Protein AF-0000000079857917 (afdb_homodimer)

Solvent-accessible surface area (backbone atoms only — not comparable to full-atom values): 31409 Å² total; per-residue (Å²): 126,86,53,45,38,26,32,36,40,23,50,42,80,68,37,54,59,53,47,65,44,38,76,69,40,84,56,42,37,68,76,33,31,17,31,52,92,53,87,65,82,62,84,87,61,82,68,58,74,27,76,28,66,68,56,42,53,74,78,41,80,41,53,29,38,37,37,40,48,60,39,91,46,32,60,63,51,47,64,64,44,57,80,71,36,49,29,39,38,32,40,60,48,70,46,89,40,70,69,55,45,51,50,51,49,49,51,33,60,77,68,70,39,50,57,34,39,45,61,41,65,68,40,28,34,29,48,48,38,47,54,59,58,52,69,76,46,89,44,73,56,33,40,40,37,42,43,27,33,51,64,65,92,74,58,75,72,30,47,54,52,66,48,48,50,57,52,52,50,47,51,29,64,75,65,72,39,54,78,67,42,74,49,76,49,73,35,43,78,90,42,84,90,41,49,37,34,37,21,28,25,34,27,30,68,85,58,36,38,28,34,41,36,40,30,34,64,39,62,46,72,39,38,36,40,38,35,37,25,72,79,22,33,38,44,35,29,61,74,78,29,38,36,34,36,39,32,80,89,44,81,42,80,48,82,40,56,85,58,87,46,15,64,53,50,45,49,52,47,48,50,48,22,68,74,70,64,51,58,79,90,56,37,38,56,66,53,51,50,57,55,42,61,68,76,99,128,85,52,45,38,26,30,36,40,22,48,41,80,68,39,55,58,54,47,65,44,39,78,68,40,82,55,41,37,68,76,33,32,15,31,62,86,52,86,65,82,62,85,88,61,82,67,57,77,28,75,27,67,68,58,42,52,73,77,40,80,40,51,30,40,36,37,42,48,60,39,91,46,32,60,64,52,46,64,64,44,59,80,71,36,48,30,38,40,33,40,58,48,72,46,90,41,71,68,55,46,50,50,52,48,49,51,31,58,77,67,70,38,49,56,33,37,45,63,42,64,68,39,28,35,29,48,48,39,47,57,59,59,52,69,76,45,90,43,71,56,33,40,40,36,42,42,27,34,50,63,67,90,74,58,75,71,30,47,55,53,66,47,47,50,57,52,52,50,48,51,30,65,75,65,72,37,54,79,66,42,74,49,76,50,72,34,43,79,90,43,82,89,41,52,35,33,38,20,29,24,34,28,30,68,84,58,34,38,28,34,41,37,39,29,34,64,40,62,46,71,40,37,36,40,38,35,37,25,73,80,21,34,35,44,34,30,62,74,78,30,36,37,36,37,40,33,80,87,44,80,43,81,50,82,40,55,85,58,88,47,15,62,52,49,43,49,52,46,47,52,47,22,70,74,70,66,50,58,80,89,55,38,38,56,66,54,50,49,56,56,43,61,68,77,100

Nearest PDB structures (foldseek):
  7bvk-assembly2_B  TM=8.843E-01  e=1.426E-21  Acidithiobacillus ferrooxidans ATCC 23270
  7bvj-assembly3_C  TM=8.974E-01  e=2.463E-21  Acidithiobacillus ferrooxidans ATCC 23270
  3c1a-assembly2_B  TM=8.515E-01  e=2.836E-18  Paramagnetospirillum magnetotacticum MS-1
  3gfg-assembly5_I  TM=7.935E-01  e=2.686E-17  Bacillus subtilis subsp. subtilis str. 168
  3gfg-assembly6_L  TM=8.118E-01  e=3.892E-16  Bacillus subtilis subsp. subtilis str. 168

Radius of gyration: 28.82 Å; Cα contacts (8 Å, |Δi|>4): 1323; chains: 2; bounding box: 46×92×59 Å

Foldseek 3Di:
DDAAEEEEEADDPCVVVLQVQQVPDPRYDYQAYEHEPPPDDDPVHPGHYDPDPVRSVVVDQGQEYEYEHDQQCLLVNCVVCVVRYQAYEYEPDNHLDLVSLVVSVVVNVVSVGHYFYDLLLCQQQLNVQVLVVCVPFPDWAEKEKEWEAAADPDQVSAQCRVPVLSVLLSVCLSHVFAKDDKDKDFQDDPDRVGTFWMKIWTATPVGYTYIYIYGNHDPHTWIWMWIQTDAFIWITTRVQQWIWTQHPVGIDTTDTDRDGCSSVVSVVLSSVCSVPVDNPSTHGSVNSSRSSVNRD/DDAAEEEEEADDPCVVVLQVQQVPDPRYDYQAYEHDPPPDDDPVHPGHYHPDPVRSVVVDQGQEYEYEHDQQCLLVNCVVCVVRYQAYEYEPDNHLDLVSLVVSVVVNVVSVGHYFYDLLLCVQQLNVQVLVVCVPFPDWAEKEKEWEAAADPDQVSAQCRVPVLSVLLSVCLSHVFAKDDKDKDFQDDPDRVGTFWMKIWTATPVGYTYIYTYGNHDPHTWIWMWIQTDAFIWITTRVQQWIWTQHPVGIDTTDTDRDGCSSVVSVVLSSVCSVPVDNPSTHGSVNSSRSSVNRD

Structure (mmCIF, N/CA/C/O backbone):
data_AF-0000000079857917-model_v1
#
loop_
_entity.id
_entity.type
_entity.pdbx_description
1 polymer 'Oxidoreductase family protein'
#
loop_
_atom_site.group_PDB
_atom_site.id
_atom_site.type_symbol
_atom_site.label_atom_id
_atom_site.label_alt_id
_atom_site.label_comp_id
_atom_site.label_asym_id
_atom_site.label_entity_id
_atom_site.label_seq_id
_atom_site.pdbx_PDB_ins_code
_atom_site.Cartn_x
_atom_site.Cartn_y
_atom_site.Cartn_z
_atom_site.occupancy
_atom_site.B_iso_or_equiv
_atom_site.auth_seq_id
_atom_site.auth_comp_id
_atom_site.auth_asym_id
_atom_site.auth_atom_id
_atom_site.pdbx_PDB_model_num
ATOM 1 N N . MET A 1 1 ? -6.27 -46.406 -5.328 1 61.19 1 MET A N 1
ATOM 2 C CA . MET A 1 1 ? -6.348 -45.938 -6.707 1 61.19 1 MET A CA 1
ATOM 3 C C . MET A 1 1 ? -4.965 -45.938 -7.355 1 61.19 1 MET A C 1
ATOM 5 O O . MET A 1 1 ? -3.957 -45.75 -6.672 1 61.19 1 MET A O 1
ATOM 9 N N . ASP A 1 2 ? -4.816 -46.375 -8.633 1 84.12 2 ASP A N 1
ATOM 10 C CA . ASP A 1 2 ? -3.523 -46.406 -9.305 1 84.12 2 ASP A CA 1
ATOM 11 C C . ASP A 1 2 ? -2.951 -45 -9.477 1 84.12 2 ASP A C 1
ATOM 13 O O . ASP A 1 2 ? -3.691 -44.062 -9.727 1 84.12 2 ASP A O 1
ATOM 17 N N . LYS A 1 3 ? -1.676 -44.844 -9.117 1 93.75 3 LYS A N 1
ATOM 18 C CA . LYS A 1 3 ? -1.006 -43.562 -9.242 1 93.75 3 LYS A CA 1
ATOM 19 C C . LYS A 1 3 ? -0.902 -43.125 -10.703 1 93.75 3 LYS A C 1
ATOM 21 O O . LYS A 1 3 ? -0.762 -43.969 -11.594 1 93.75 3 LYS A O 1
ATOM 26 N N . ILE A 1 4 ? -1.051 -41.906 -10.977 1 96 4 ILE A N 1
ATOM 27 C CA . ILE A 1 4 ? -0.795 -41.312 -12.297 1 96 4 ILE A CA 1
ATOM 28 C C . ILE A 1 4 ? 0.703 -41.094 -12.469 1 96 4 ILE A C 1
ATOM 30 O O . ILE A 1 4 ? 1.353 -40.531 -11.586 1 96 4 ILE A O 1
ATOM 34 N N . LYS A 1 5 ? 1.233 -41.562 -13.539 1 97.5 5 LYS A N 1
ATOM 35 C CA . LYS A 1 5 ? 2.643 -41.312 -13.836 1 97.5 5 LYS A CA 1
ATOM 36 C C . LYS A 1 5 ? 2.869 -39.875 -14.234 1 97.5 5 LYS A C 1
ATOM 38 O O . LYS A 1 5 ? 2.186 -39.344 -15.125 1 97.5 5 LYS A O 1
ATOM 43 N N . VAL A 1 6 ? 3.801 -39.219 -13.531 1 98.38 6 VAL A N 1
ATOM 44 C CA . VAL A 1 6 ? 4.102 -37.812 -13.789 1 98.38 6 VAL A CA 1
ATOM 45 C C . VAL A 1 6 ? 5.609 -37.656 -13.984 1 98.38 6 VAL A C 1
ATOM 47 O O . VAL A 1 6 ? 6.402 -38.438 -13.461 1 98.38 6 VAL A O 1
ATOM 50 N N . ALA A 1 7 ? 6.016 -36.719 -14.789 1 98.38 7 ALA A N 1
ATOM 51 C CA . ALA A 1 7 ? 7.41 -36.312 -14.93 1 98.38 7 ALA A CA 1
ATOM 52 C C . ALA A 1 7 ? 7.559 -34.781 -14.836 1 98.38 7 ALA A C 1
ATOM 54 O O . ALA A 1 7 ? 6.578 -34.062 -14.984 1 98.38 7 ALA A O 1
ATOM 55 N N . ILE A 1 8 ? 8.742 -34.312 -14.492 1 98.44 8 ILE A N 1
ATOM 56 C CA . ILE A 1 8 ? 9.062 -32.906 -14.477 1 98.44 8 ILE A CA 1
ATOM 57 C C . ILE A 1 8 ? 9.953 -32.562 -15.672 1 98.44 8 ILE A C 1
ATOM 59 O O . ILE A 1 8 ? 10.883 -33.312 -15.992 1 98.44 8 ILE A O 1
ATOM 63 N N . VAL A 1 9 ? 9.555 -31.562 -16.375 1 97.88 9 VAL A N 1
ATOM 64 C CA . VAL A 1 9 ? 10.398 -31.062 -17.469 1 97.88 9 VAL A CA 1
ATOM 65 C C . VAL A 1 9 ? 10.953 -29.688 -17.094 1 97.88 9 VAL A C 1
ATOM 67 O O . VAL A 1 9 ? 10.211 -28.719 -17.047 1 97.88 9 VAL A O 1
ATOM 70 N N . GLY A 1 10 ? 12.25 -29.578 -16.969 1 96.5 10 GLY A N 1
ATOM 71 C CA . GLY A 1 10 ? 12.938 -28.391 -16.469 1 96.5 10 GLY A CA 1
ATOM 72 C C . GLY A 1 10 ? 13.742 -28.672 -15.211 1 96.5 10 GLY A C 1
ATOM 73 O O . GLY A 1 10 ? 13.523 -29.688 -14.531 1 96.5 10 GLY A O 1
ATOM 74 N N . PHE A 1 11 ? 14.625 -27.781 -14.891 1 95.5 11 PHE A N 1
ATOM 75 C CA . PHE A 1 11 ? 15.562 -28.062 -13.805 1 95.5 11 PHE A CA 1
ATOM 76 C C . PHE A 1 11 ? 15.945 -26.766 -13.094 1 95.5 11 PHE A C 1
ATOM 78 O O . PHE A 1 11 ? 17.094 -26.609 -12.656 1 95.5 11 PHE A O 1
ATOM 85 N N . GLU A 1 12 ? 15 -25.844 -13.039 1 91.69 12 GLU A N 1
ATOM 86 C CA . GLU A 1 12 ? 15.188 -24.609 -12.273 1 91.69 12 GLU A CA 1
ATOM 87 C C . GLU A 1 12 ? 15 -24.859 -10.781 1 91.69 12 GLU A C 1
ATOM 89 O O . GLU A 1 12 ? 14.594 -25.953 -10.367 1 91.69 12 GLU A O 1
ATOM 94 N N . ASP A 1 13 ? 15.281 -23.875 -9.953 1 90.5 13 ASP A N 1
ATOM 95 C CA . ASP A 1 13 ? 15.281 -24.016 -8.5 1 90.5 13 ASP A CA 1
ATOM 96 C C . ASP A 1 13 ? 13.938 -24.547 -8.008 1 90.5 13 ASP A C 1
ATOM 98 O O . ASP A 1 13 ? 13.891 -25.344 -7.062 1 90.5 13 ASP A O 1
ATOM 102 N N . ILE A 1 14 ? 12.859 -24.141 -8.633 1 93.12 14 ILE A N 1
ATOM 103 C CA . ILE A 1 14 ? 11.523 -24.531 -8.195 1 93.12 14 ILE A CA 1
ATOM 104 C C . ILE A 1 14 ? 11.328 -26.031 -8.375 1 93.12 14 ILE A C 1
ATOM 106 O O . ILE A 1 14 ? 10.461 -26.625 -7.734 1 93.12 14 ILE A O 1
ATOM 110 N N . THR A 1 15 ? 12.117 -26.641 -9.242 1 96.31 15 THR A N 1
ATOM 111 C CA . THR A 1 15 ? 12.047 -28.078 -9.484 1 96.31 15 THR A CA 1
ATOM 112 C C . THR A 1 15 ? 12.258 -28.859 -8.188 1 96.31 15 THR A C 1
ATOM 114 O O . THR A 1 15 ? 11.641 -29.891 -7.977 1 96.31 15 THR A O 1
ATOM 117 N N . LYS A 1 16 ? 13.062 -28.281 -7.34 1 95.69 16 LYS A N 1
ATOM 118 C CA . LYS A 1 16 ? 13.344 -28.938 -6.059 1 95.69 16 LYS A CA 1
ATOM 119 C C . LYS A 1 16 ? 12.07 -29.094 -5.234 1 95.69 16 LYS A C 1
ATOM 121 O O . LYS A 1 16 ? 11.852 -30.156 -4.625 1 95.69 16 LYS A O 1
ATOM 126 N N . SER A 1 17 ? 11.266 -28.078 -5.238 1 95.81 17 SER A N 1
ATOM 127 C CA . SER A 1 17 ? 10.031 -28.109 -4.457 1 95.81 17 SER A CA 1
ATOM 128 C C . SER A 1 17 ? 9.039 -29.109 -5.027 1 95.81 17 SER A C 1
ATOM 130 O O . SER A 1 17 ? 8.414 -29.859 -4.277 1 95.81 17 SER A O 1
ATOM 132 N N . TYR A 1 18 ? 8.953 -29.156 -6.328 1 97.88 18 TYR A N 1
ATOM 133 C CA . TYR A 1 18 ? 8.062 -30.125 -6.961 1 97.88 18 TYR A CA 1
ATOM 134 C C . TYR A 1 18 ? 8.547 -31.547 -6.719 1 97.88 18 TYR A C 1
ATOM 136 O O . TYR A 1 18 ? 7.758 -32.438 -6.363 1 97.88 18 TYR A O 1
ATOM 144 N N . TYR A 1 19 ? 9.828 -31.719 -6.844 1 98 19 TYR A N 1
ATOM 145 C CA . TYR A 1 19 ? 10.422 -33.031 -6.617 1 98 19 TYR A CA 1
ATOM 146 C C . TYR A 1 19 ? 10.164 -33.5 -5.195 1 98 19 TYR A C 1
ATOM 148 O O . TYR A 1 19 ? 9.75 -34.656 -4.98 1 98 19 TYR A O 1
ATOM 156 N N . SER A 1 20 ? 10.422 -32.625 -4.262 1 96.94 20 SER A N 1
ATOM 157 C CA . SER A 1 20 ? 10.289 -32.969 -2.85 1 96.94 20 SER A CA 1
ATOM 158 C C . SER A 1 20 ? 8.875 -33.438 -2.527 1 96.94 20 SER A C 1
ATOM 160 O O . SER A 1 20 ? 8.695 -34.344 -1.719 1 96.94 20 SER A O 1
ATOM 162 N N . ASP A 1 21 ? 7.922 -32.875 -3.123 1 97.12 21 ASP A N 1
ATOM 163 C CA . ASP A 1 21 ? 6.535 -33.281 -2.883 1 97.12 21 ASP A CA 1
ATOM 164 C C . ASP A 1 21 ? 6.199 -34.562 -3.631 1 97.12 21 ASP A C 1
ATOM 166 O O . ASP A 1 21 ? 5.613 -35.469 -3.057 1 97.12 21 ASP A O 1
ATOM 170 N N . LEU A 1 22 ? 6.598 -34.688 -4.859 1 97.81 22 LEU A N 1
ATOM 171 C CA . LEU A 1 22 ? 6.188 -35.781 -5.734 1 97.81 22 LEU A CA 1
ATOM 172 C C . LEU A 1 22 ? 6.812 -37.094 -5.289 1 97.81 22 LEU A C 1
ATOM 174 O O . LEU A 1 22 ? 6.203 -38.156 -5.43 1 97.81 22 LEU A O 1
ATOM 178 N N . ARG A 1 23 ? 8 -37 -4.816 1 96.12 23 ARG A N 1
ATOM 179 C CA . ARG A 1 23 ? 8.695 -38.219 -4.43 1 96.12 23 ARG A CA 1
ATOM 180 C C . ARG A 1 23 ? 7.957 -38.938 -3.295 1 96.12 23 ARG A C 1
ATOM 182 O O . ARG A 1 23 ? 8.164 -40.125 -3.062 1 96.12 23 ARG A O 1
ATOM 189 N N . ARG A 1 24 ? 7.07 -38.188 -2.584 1 95.12 24 ARG A N 1
ATOM 190 C CA . ARG A 1 24 ? 6.348 -38.719 -1.447 1 95.12 24 ARG A CA 1
ATOM 191 C C . ARG A 1 24 ? 4.855 -38.844 -1.748 1 95.12 24 ARG A C 1
ATOM 193 O O . ARG A 1 24 ? 4.059 -39.156 -0.862 1 95.12 24 ARG A O 1
ATOM 200 N N . SER A 1 25 ? 4.527 -38.656 -2.914 1 96.75 25 SER A N 1
ATOM 201 C CA . SER A 1 25 ? 3.121 -38.562 -3.293 1 96.75 25 SER A CA 1
ATOM 202 C C . SER A 1 25 ? 2.463 -39.938 -3.305 1 96.75 25 SER A C 1
ATOM 204 O O . SER A 1 25 ? 3.066 -40.906 -3.754 1 96.75 25 SER A O 1
ATOM 206 N N . ASP A 1 26 ? 1.132 -39.969 -2.898 1 96 26 ASP A N 1
ATOM 207 C CA . ASP A 1 26 ? 0.354 -41.219 -2.93 1 96 26 ASP A CA 1
ATOM 208 C C . ASP A 1 26 ? -0.504 -41.281 -4.191 1 96 26 ASP A C 1
ATOM 210 O O . ASP A 1 26 ? -1.154 -42.312 -4.441 1 96 26 ASP A O 1
ATOM 214 N N . TYR A 1 27 ? -0.508 -40.312 -5.004 1 96.38 27 TYR A N 1
ATOM 215 C CA . TYR A 1 27 ? -1.411 -40.281 -6.148 1 96.38 27 TYR A CA 1
ATOM 216 C C . TYR A 1 27 ? -0.646 -40.031 -7.441 1 96.38 27 TYR A C 1
ATOM 218 O O . TYR A 1 27 ? -1.167 -40.25 -8.539 1 96.38 27 TYR A O 1
ATOM 226 N N . PHE A 1 28 ? 0.618 -39.562 -7.312 1 97.88 28 PHE A N 1
ATOM 227 C CA . PHE A 1 28 ? 1.512 -39.438 -8.453 1 97.88 28 PHE A CA 1
ATOM 228 C C . PHE A 1 28 ? 2.701 -40.406 -8.32 1 97.88 28 PHE A C 1
ATOM 230 O O . PHE A 1 28 ? 3.168 -40.656 -7.211 1 97.88 28 PHE A O 1
ATOM 237 N N . GLU A 1 29 ? 3.096 -40.906 -9.398 1 97.88 29 GLU A N 1
ATOM 238 C CA . GLU A 1 29 ? 4.367 -41.625 -9.492 1 97.88 29 GLU A CA 1
ATOM 239 C C . GLU A 1 29 ? 5.363 -40.875 -10.367 1 97.88 29 GLU A C 1
ATOM 241 O O . GLU A 1 29 ? 5.199 -40.781 -11.586 1 97.88 29 GLU A O 1
ATOM 246 N N . LEU A 1 30 ? 6.367 -40.281 -9.734 1 98.19 30 LEU A N 1
ATOM 247 C CA . LEU A 1 30 ? 7.395 -39.562 -10.484 1 98.19 30 LEU A CA 1
ATOM 248 C C . LEU A 1 30 ? 8.305 -40.531 -11.227 1 98.19 30 LEU A C 1
ATOM 250 O O . LEU A 1 30 ? 9.039 -41.312 -10.602 1 98.19 30 LEU A O 1
ATOM 254 N N . VAL A 1 31 ? 8.328 -40.438 -12.508 1 97.69 31 VAL A N 1
ATOM 255 C CA . VAL A 1 31 ? 9.039 -41.438 -13.281 1 97.69 31 VAL A CA 1
ATOM 256 C C . VAL A 1 31 ? 10.391 -40.875 -13.727 1 97.69 31 VAL A C 1
ATOM 258 O O . VAL A 1 31 ? 11.266 -41.625 -14.172 1 97.69 31 VAL A O 1
ATOM 261 N N . GLY A 1 32 ? 10.516 -39.562 -13.656 1 97.38 32 GLY A N 1
ATOM 262 C CA . GLY A 1 32 ? 11.789 -38.938 -14.023 1 97.38 32 GLY A CA 1
ATOM 263 C C . GLY A 1 32 ? 11.711 -37.438 -14.211 1 97.38 32 GLY A C 1
ATOM 264 O O . GLY A 1 32 ? 10.625 -36.875 -14.133 1 97.38 32 GLY A O 1
ATOM 265 N N . ILE A 1 33 ? 12.914 -36.812 -14.398 1 98 33 ILE A N 1
ATOM 266 C CA . ILE A 1 33 ? 13.062 -35.375 -14.648 1 98 33 ILE A CA 1
ATOM 267 C C . ILE A 1 33 ? 13.898 -35.156 -15.914 1 98 33 ILE A C 1
ATOM 269 O O . ILE A 1 33 ? 14.945 -35.781 -16.094 1 98 33 ILE A O 1
ATOM 273 N N . SER A 1 34 ? 13.312 -34.406 -16.766 1 97.06 34 SER A N 1
ATOM 274 C CA . SER A 1 34 ? 14.109 -33.969 -17.922 1 97.06 34 SER A CA 1
ATOM 275 C C . SER A 1 34 ? 14.781 -32.625 -17.656 1 97.06 34 SER A C 1
ATOM 277 O O . SER A 1 34 ? 14.109 -31.641 -17.375 1 97.06 34 SER A O 1
ATOM 279 N N . LYS A 1 35 ? 16.016 -32.406 -17.797 1 92.69 35 LYS A N 1
ATOM 280 C CA . LYS A 1 35 ? 16.781 -31.203 -17.547 1 92.69 35 LYS A CA 1
ATOM 281 C C . LYS A 1 35 ? 16.5 -30.156 -18.625 1 92.69 35 LYS A C 1
ATOM 283 O O . LYS A 1 35 ? 16.531 -28.953 -18.344 1 92.69 35 LYS A O 1
ATOM 288 N N . GLN A 1 36 ? 16.094 -30.531 -19.672 1 83.38 36 GLN A N 1
ATOM 289 C CA . GLN A 1 36 ? 15.766 -29.609 -20.75 1 83.38 36 GLN A CA 1
ATOM 290 C C . GLN A 1 36 ? 16.812 -28.5 -20.859 1 83.38 36 GLN A C 1
ATOM 292 O O . GLN A 1 36 ? 16.578 -27.375 -20.391 1 83.38 36 GLN A O 1
ATOM 297 N N . ASP A 1 37 ? 17.781 -28.391 -21.5 1 79.5 37 ASP A N 1
ATOM 298 C CA . ASP A 1 37 ? 18.828 -27.469 -21.859 1 79.5 37 ASP A CA 1
ATOM 299 C C . ASP A 1 37 ? 19.328 -26.688 -20.641 1 79.5 37 ASP A C 1
ATOM 301 O O . ASP A 1 37 ? 19.906 -25.609 -20.781 1 79.5 37 ASP A O 1
ATOM 305 N N . SER A 1 38 ? 19.016 -27.141 -19.422 1 87.31 38 SER A N 1
ATOM 306 C CA . SER A 1 38 ? 19.469 -26.469 -18.219 1 87.31 38 SER A CA 1
ATOM 307 C C . SER A 1 38 ? 20.875 -26.906 -17.844 1 87.31 38 SER A C 1
ATOM 309 O O . SER A 1 38 ? 21.203 -28.078 -17.938 1 87.31 38 SER A O 1
ATOM 311 N N . SER A 1 39 ? 21.656 -25.969 -17.438 1 86.12 39 SER A N 1
ATOM 312 C CA . SER A 1 39 ? 23 -26.266 -16.969 1 86.12 39 SER A CA 1
ATOM 313 C C . SER A 1 39 ? 23.047 -26.328 -15.445 1 86.12 39 SER A C 1
ATOM 315 O O . SER A 1 39 ? 24.109 -26.594 -14.867 1 86.12 39 SER A O 1
ATOM 317 N N . LYS A 1 40 ? 21.891 -26.172 -14.766 1 86.94 40 LYS A N 1
ATOM 318 C CA . LYS A 1 40 ? 21.844 -26.125 -13.305 1 86.94 40 LYS A CA 1
ATOM 319 C C . LYS A 1 40 ? 22.094 -27.516 -12.703 1 86.94 40 LYS A C 1
ATOM 321 O O . LYS A 1 40 ? 21.812 -28.531 -13.336 1 86.94 40 LYS A O 1
ATOM 326 N N . ASN A 1 41 ? 22.672 -27.406 -11.57 1 88.12 41 ASN A N 1
ATOM 327 C CA . ASN A 1 41 ? 22.859 -28.609 -10.758 1 88.12 41 ASN A CA 1
ATOM 328 C C . ASN A 1 41 ? 22.062 -28.531 -9.461 1 88.12 41 ASN A C 1
ATOM 330 O O . ASN A 1 41 ? 22.188 -27.562 -8.703 1 88.12 41 ASN A O 1
ATOM 334 N N . LEU A 1 42 ? 21.25 -29.516 -9.32 1 91.75 42 LEU A N 1
ATOM 335 C CA . LEU A 1 42 ? 20.453 -29.609 -8.094 1 91.75 42 LEU A CA 1
ATOM 336 C C . LEU A 1 42 ? 20.812 -30.875 -7.324 1 91.75 42 LEU A C 1
ATOM 338 O O . LEU A 1 42 ? 20.172 -31.922 -7.504 1 91.75 42 LEU A O 1
ATOM 342 N N . PRO A 1 43 ? 21.703 -30.797 -6.445 1 90.62 43 PRO A N 1
ATOM 343 C CA . PRO A 1 43 ? 22.297 -31.984 -5.82 1 90.62 43 PRO A CA 1
ATOM 344 C C . PRO A 1 43 ? 21.281 -32.781 -4.988 1 90.62 43 PRO A C 1
ATOM 346 O O . PRO A 1 43 ? 21.469 -33.969 -4.777 1 90.62 43 PRO A O 1
ATOM 349 N N . ASP A 1 44 ? 20.266 -32.188 -4.527 1 91.38 44 ASP A N 1
ATOM 350 C CA . ASP A 1 44 ? 19.344 -32.844 -3.613 1 91.38 44 ASP A CA 1
ATOM 351 C C . ASP A 1 44 ? 18.328 -33.688 -4.379 1 91.38 44 ASP A C 1
ATOM 353 O O . ASP A 1 44 ? 17.531 -34.406 -3.775 1 91.38 44 ASP A O 1
ATOM 357 N N . ILE A 1 45 ? 18.438 -33.625 -5.668 1 94.25 45 ILE A N 1
ATOM 358 C CA . ILE A 1 45 ? 17.516 -34.406 -6.48 1 94.25 45 ILE A CA 1
ATOM 359 C C . ILE A 1 45 ? 18.109 -35.781 -6.789 1 94.25 45 ILE A C 1
ATOM 361 O O . ILE A 1 45 ? 19.188 -35.875 -7.395 1 94.25 45 ILE A O 1
ATOM 365 N N . LYS A 1 46 ? 17.391 -36.844 -6.395 1 93.5 46 LYS A N 1
ATOM 366 C CA . LYS A 1 46 ? 17.891 -38.188 -6.562 1 93.5 46 LYS A CA 1
ATOM 367 C C . LYS A 1 46 ? 17.125 -38.938 -7.664 1 93.5 46 LYS A C 1
ATOM 369 O O . LYS A 1 46 ? 17.406 -40.094 -7.973 1 93.5 46 LYS A O 1
ATOM 374 N N . ALA A 1 47 ? 16.234 -38.344 -8.289 1 94.44 47 ALA A N 1
ATOM 375 C CA . ALA A 1 47 ? 15.445 -38.938 -9.367 1 94.44 47 ALA A CA 1
ATOM 376 C C . ALA A 1 47 ? 16.297 -39.156 -10.617 1 94.44 47 ALA A C 1
ATOM 378 O O . ALA A 1 47 ? 17.375 -38.562 -10.758 1 94.44 47 ALA A O 1
ATOM 379 N N . GLN A 1 48 ? 15.812 -40.125 -11.43 1 95.88 48 GLN A N 1
ATOM 380 C CA . GLN A 1 48 ? 16.453 -40.281 -12.727 1 95.88 48 GLN A CA 1
ATOM 381 C C . GLN A 1 48 ? 16.344 -39.031 -13.57 1 95.88 48 GLN A C 1
ATOM 383 O O . GLN A 1 48 ? 15.266 -38.469 -13.734 1 95.88 48 GLN A O 1
ATOM 388 N N . ILE A 1 49 ? 17.531 -38.594 -14.109 1 96.75 49 ILE A N 1
ATOM 389 C CA . ILE A 1 49 ? 17.578 -37.375 -14.922 1 96.75 49 ILE A CA 1
ATOM 390 C C . ILE A 1 49 ? 17.812 -37.75 -16.391 1 96.75 49 ILE A C 1
ATOM 392 O O . ILE A 1 49 ? 18.688 -38.531 -16.703 1 96.75 49 ILE A O 1
ATOM 396 N N . TYR A 1 50 ? 17 -37.219 -17.203 1 96.69 50 TYR A N 1
ATOM 397 C CA . TYR A 1 50 ? 17.125 -37.406 -18.641 1 96.69 50 TYR A CA 1
ATOM 398 C C . TYR A 1 50 ? 17.578 -36.094 -19.297 1 96.69 50 TYR A C 1
ATOM 400 O O . TYR A 1 50 ? 17.266 -35.031 -18.828 1 96.69 50 TYR A O 1
ATOM 408 N N . GLN A 1 51 ? 18.156 -36.188 -20.422 1 94.94 51 GLN A N 1
ATOM 409 C CA . GLN A 1 51 ? 18.766 -35.031 -21.031 1 94.94 51 GLN A CA 1
ATOM 410 C C . GLN A 1 51 ? 17.781 -34.312 -21.953 1 94.94 51 GLN A C 1
ATOM 412 O O . GLN A 1 51 ? 18 -33.156 -22.359 1 94.94 51 GLN A O 1
ATOM 417 N N . SER A 1 52 ? 16.781 -35.062 -22.344 1 93.81 52 SER A N 1
ATOM 418 C CA . SER A 1 52 ? 15.75 -34.469 -23.203 1 93.81 52 SER A CA 1
ATOM 419 C C . SER A 1 52 ? 14.383 -35.094 -22.938 1 93.81 52 SER A C 1
ATOM 421 O O . SER A 1 52 ? 14.289 -36.156 -22.297 1 93.81 52 SER A O 1
ATOM 423 N N . VAL A 1 53 ? 13.422 -34.406 -23.422 1 94.5 53 VAL A N 1
ATOM 424 C CA . VAL A 1 53 ? 12.047 -34.906 -23.328 1 94.5 53 VAL A CA 1
ATOM 425 C C . VAL A 1 53 ? 11.906 -36.219 -24.109 1 94.5 53 VAL A C 1
ATOM 427 O O . VAL A 1 53 ? 11.273 -37.156 -23.641 1 94.5 53 VAL A O 1
ATOM 430 N N . ASP A 1 54 ? 12.516 -36.219 -25.25 1 94.25 54 ASP A N 1
ATOM 431 C CA . ASP A 1 54 ? 12.453 -37.438 -26.094 1 94.25 54 ASP A CA 1
ATOM 432 C C . ASP A 1 54 ? 13.062 -38.625 -25.375 1 94.25 54 ASP A C 1
ATOM 434 O O . ASP A 1 54 ? 12.523 -39.719 -25.438 1 94.25 54 ASP A O 1
ATOM 438 N N . GLU A 1 55 ? 14.211 -38.344 -24.766 1 95.94 55 GLU A N 1
ATOM 439 C CA . GLU A 1 55 ? 14.844 -39.438 -24.016 1 95.94 55 GLU A CA 1
ATOM 440 C C . GLU A 1 55 ? 13.945 -39.938 -22.906 1 95.94 55 GLU A C 1
ATOM 442 O O . GLU A 1 55 ? 13.797 -41.156 -22.719 1 95.94 55 GLU A O 1
ATOM 447 N N . LEU A 1 56 ? 13.398 -39.062 -22.141 1 96.56 56 LEU A N 1
ATOM 448 C CA . LEU A 1 56 ? 12.492 -39.406 -21.062 1 96.56 56 LEU A CA 1
ATOM 449 C C . LEU A 1 56 ? 11.359 -40.281 -21.578 1 96.56 56 LEU A C 1
ATOM 451 O O . LEU A 1 56 ? 11.055 -41.344 -20.984 1 96.56 56 LEU A O 1
ATOM 455 N N . TYR A 1 57 ? 10.805 -39.969 -22.734 1 95.12 57 TYR A N 1
ATOM 456 C CA . TYR A 1 57 ? 9.641 -40.688 -23.25 1 95.12 57 TYR A CA 1
ATOM 457 C C . TYR A 1 57 ? 10.039 -42 -23.906 1 95.12 57 TYR A C 1
ATOM 459 O O . TYR A 1 57 ? 9.188 -42.844 -24.188 1 95.12 57 TYR A O 1
ATOM 467 N N . SER A 1 58 ? 11.305 -42.094 -24.234 1 95.69 58 SER A N 1
ATOM 468 C CA . SER A 1 58 ? 11.773 -43.406 -24.75 1 95.69 58 SER A CA 1
ATOM 469 C C . SER A 1 58 ? 11.75 -44.469 -23.656 1 95.69 58 SER A C 1
ATOM 471 O O . SER A 1 58 ? 11.688 -45.656 -23.938 1 95.69 58 SER A O 1
ATOM 473 N N . TYR A 1 59 ? 11.734 -44 -22.438 1 96.5 59 TYR A N 1
ATOM 474 C CA . TYR A 1 59 ? 11.789 -44.938 -21.328 1 96.5 59 TYR A CA 1
ATOM 475 C C . TYR A 1 59 ? 10.461 -45 -20.594 1 96.5 59 TYR A C 1
ATOM 477 O O . TYR A 1 59 ? 10.102 -46.031 -20.016 1 96.5 59 TYR A O 1
ATOM 485 N N . HIS A 1 60 ? 9.812 -43.875 -20.594 1 96.31 60 HIS A N 1
ATOM 486 C CA . HIS A 1 60 ? 8.578 -43.75 -19.828 1 96.31 60 HIS A CA 1
ATOM 487 C C . HIS A 1 60 ? 7.48 -43.094 -20.641 1 96.31 60 HIS A C 1
ATOM 489 O O . HIS A 1 60 ? 7.762 -42.469 -21.672 1 96.31 60 HIS A O 1
ATOM 495 N N . SER A 1 61 ? 6.223 -43.281 -20.203 1 95.19 61 SER A N 1
ATOM 496 C CA . SER A 1 61 ? 5.078 -42.625 -20.812 1 95.19 61 SER A CA 1
ATOM 497 C C . SER A 1 61 ? 4.215 -41.906 -19.781 1 95.19 61 SER A C 1
ATOM 499 O O . SER A 1 61 ? 3.07 -42.312 -19.547 1 95.19 61 SER A O 1
ATOM 501 N N . PRO A 1 62 ? 4.766 -40.906 -19.203 1 96.69 62 PRO A N 1
ATOM 502 C CA . PRO A 1 62 ? 3.963 -40.188 -18.203 1 96.69 62 PRO A CA 1
ATOM 503 C C . PRO A 1 62 ? 2.691 -39.594 -18.781 1 96.69 62 PRO A C 1
ATOM 505 O O . PRO A 1 62 ? 2.701 -39.094 -19.922 1 96.69 62 PRO A O 1
ATOM 508 N N . GLU A 1 63 ? 1.649 -39.594 -18.031 1 95.44 63 GLU A N 1
ATOM 509 C CA . GLU A 1 63 ? 0.354 -39.031 -18.406 1 95.44 63 GLU A CA 1
ATOM 510 C C . GLU A 1 63 ? 0.28 -37.562 -18.109 1 95.44 63 GLU A C 1
ATOM 512 O O . GLU A 1 63 ? -0.54 -36.844 -18.688 1 95.44 63 GLU A O 1
ATOM 517 N N . ALA A 1 64 ? 1.034 -37.125 -17.156 1 98 64 ALA A N 1
ATOM 518 C CA . ALA A 1 64 ? 1.065 -35.75 -16.719 1 98 64 ALA A CA 1
ATOM 519 C C . ALA A 1 64 ? 2.492 -35.188 -16.719 1 98 64 ALA A C 1
ATOM 521 O O . ALA A 1 64 ? 3.443 -35.938 -16.469 1 98 64 ALA A O 1
ATOM 522 N N . LEU A 1 65 ? 2.588 -33.906 -17.047 1 98.5 65 LEU A N 1
ATOM 523 C CA . LEU A 1 65 ? 3.881 -33.25 -17.016 1 98.5 65 LEU A CA 1
ATOM 524 C C . LEU A 1 65 ? 3.811 -31.953 -16.203 1 98.5 65 LEU A C 1
ATOM 526 O O . LEU A 1 65 ? 2.832 -31.219 -16.281 1 98.5 65 LEU A O 1
ATOM 530 N N . ILE A 1 66 ? 4.801 -31.734 -15.359 1 98.62 66 ILE A N 1
ATOM 531 C CA . ILE A 1 66 ? 5.039 -30.453 -14.703 1 98.62 66 ILE A CA 1
ATOM 532 C C . ILE A 1 66 ? 6.227 -29.766 -15.359 1 98.62 66 ILE A C 1
ATOM 534 O O . ILE A 1 66 ? 7.348 -30.266 -15.336 1 98.62 66 ILE A O 1
ATOM 538 N N . ILE A 1 67 ? 5.898 -28.656 -15.953 1 97.94 67 ILE A N 1
ATOM 539 C CA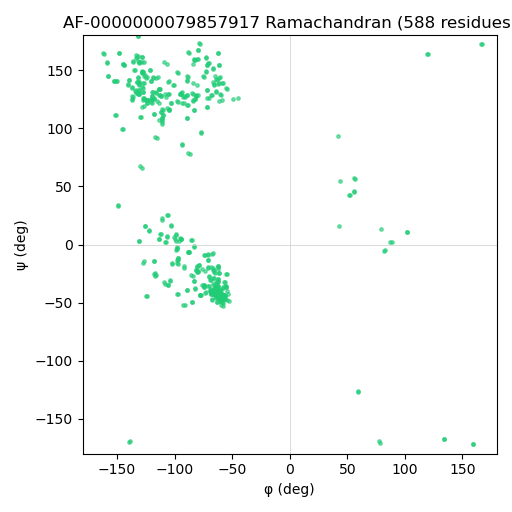 . ILE A 1 67 ? 6.938 -27.922 -16.672 1 97.94 67 ILE A CA 1
ATOM 540 C C . ILE A 1 67 ? 7.484 -26.797 -15.789 1 97.94 67 ILE A C 1
ATOM 542 O O . ILE A 1 67 ? 6.738 -25.906 -15.375 1 97.94 67 ILE A O 1
ATOM 546 N N . THR A 1 68 ? 8.844 -26.781 -15.531 1 96.38 68 THR A N 1
ATOM 547 C CA . THR A 1 68 ? 9.492 -25.812 -14.656 1 96.38 68 THR A CA 1
ATOM 548 C C . THR A 1 68 ? 10.633 -25.109 -15.383 1 96.38 68 THR A C 1
ATOM 550 O O . THR A 1 68 ? 11.539 -24.562 -14.75 1 96.38 68 THR A O 1
ATOM 553 N N . THR A 1 69 ? 10.656 -25.219 -16.766 1 94.25 69 THR A N 1
ATOM 554 C CA . THR A 1 69 ? 11.648 -24.484 -17.547 1 94.25 69 THR A CA 1
ATOM 555 C C . THR A 1 69 ? 11.469 -22.969 -17.375 1 94.25 69 THR A C 1
ATOM 557 O O . THR A 1 69 ? 10.43 -22.516 -16.875 1 94.25 69 THR A O 1
ATOM 560 N N . PRO A 1 70 ? 12.484 -22.203 -17.766 1 90.88 70 PRO A N 1
ATOM 561 C CA . PRO A 1 70 ? 12.289 -20.75 -17.734 1 90.88 70 PRO A CA 1
ATOM 562 C C . PRO A 1 70 ? 11.156 -20.297 -18.656 1 90.88 70 PRO A C 1
ATOM 564 O O . PRO A 1 70 ? 10.93 -20.906 -19.703 1 90.88 70 PRO A O 1
ATOM 567 N N . ALA A 1 71 ? 10.594 -19.219 -18.344 1 90.25 71 ALA A N 1
ATOM 568 C CA . ALA A 1 71 ? 9.383 -18.75 -19.016 1 90.25 71 ALA A CA 1
ATOM 569 C C . ALA A 1 71 ? 9.648 -18.5 -20.5 1 90.25 71 ALA A C 1
ATOM 571 O O . ALA A 1 71 ? 8.758 -18.672 -21.328 1 90.25 71 ALA A O 1
ATOM 572 N N . ASN A 1 72 ? 10.805 -18.125 -20.797 1 89 72 ASN A N 1
ATOM 573 C CA . ASN A 1 72 ? 11.109 -17.75 -22.172 1 89 72 ASN A CA 1
ATOM 574 C C . ASN A 1 72 ? 11.133 -18.969 -23.094 1 89 72 ASN A C 1
ATOM 576 O O . ASN A 1 72 ? 11.109 -18.828 -24.312 1 89 72 ASN A O 1
ATOM 580 N N . ILE A 1 73 ? 11.164 -20.188 -22.531 1 92.44 73 ILE A N 1
ATOM 581 C CA . ILE A 1 73 ? 11.172 -21.359 -23.406 1 92.44 73 ILE A CA 1
ATOM 582 C C . ILE A 1 73 ? 9.984 -22.25 -23.078 1 92.44 73 ILE A C 1
ATOM 584 O O . ILE A 1 73 ? 9.938 -23.422 -23.5 1 92.44 73 ILE A O 1
ATOM 588 N N . HIS A 1 74 ? 9.039 -21.828 -22.328 1 95.44 74 HIS A N 1
ATOM 589 C CA . HIS A 1 74 ? 7.848 -22.609 -22.016 1 95.44 74 HIS A CA 1
ATOM 590 C C . HIS A 1 74 ? 7.121 -23.047 -23.281 1 95.44 74 HIS A C 1
ATOM 592 O O . HIS A 1 74 ? 6.703 -24.203 -23.391 1 95.44 74 HIS A O 1
ATOM 598 N N . LYS A 1 75 ? 6.953 -22.109 -24.172 1 96.88 75 LYS A N 1
ATOM 599 C CA . LYS A 1 75 ? 6.223 -22.469 -25.391 1 96.88 75 LYS A CA 1
ATOM 600 C C . LYS A 1 75 ? 6.918 -23.594 -26.141 1 96.88 75 LYS A C 1
ATOM 602 O O . LYS A 1 75 ? 6.281 -24.594 -26.5 1 96.88 75 LYS A O 1
ATOM 607 N N . LYS A 1 76 ? 8.195 -23.375 -26.375 1 95.94 76 LYS A N 1
ATOM 608 C CA . LYS A 1 76 ? 8.969 -24.406 -27.078 1 95.94 76 LYS A CA 1
ATOM 609 C C . LYS A 1 76 ? 8.844 -25.75 -26.375 1 95.94 76 LYS A C 1
ATOM 611 O O . LYS A 1 76 ? 8.586 -26.781 -27.016 1 95.94 76 LYS A O 1
ATOM 616 N N . THR A 1 77 ? 9.023 -25.766 -25.078 1 96.31 77 THR A N 1
ATOM 617 C CA . THR A 1 77 ? 8.938 -26.984 -24.281 1 96.31 77 THR A CA 1
ATOM 618 C C . THR A 1 77 ? 7.543 -27.594 -24.375 1 96.31 77 THR A C 1
ATOM 620 O O . THR A 1 77 ? 7.402 -28.812 -24.578 1 96.31 77 THR A O 1
ATOM 623 N N . PHE A 1 78 ? 6.543 -26.781 -24.25 1 97.44 78 PHE A N 1
ATOM 624 C CA . PHE A 1 78 ? 5.156 -27.219 -24.312 1 97.44 78 PHE A CA 1
ATOM 625 C C . PHE A 1 78 ? 4.844 -27.859 -25.656 1 97.44 78 PHE A C 1
ATOM 627 O O . PHE A 1 78 ? 4.215 -28.922 -25.703 1 97.44 78 PHE A O 1
ATOM 634 N N . LEU A 1 79 ? 5.309 -27.281 -26.703 1 96.06 79 LEU A N 1
ATOM 635 C CA . LEU A 1 79 ? 5.062 -27.781 -28.062 1 96.06 79 LEU A CA 1
ATOM 636 C C . LEU A 1 79 ? 5.715 -29.156 -28.25 1 96.06 79 LEU A C 1
ATOM 638 O O . LEU A 1 79 ? 5.16 -30.016 -28.922 1 96.06 79 LEU A O 1
ATOM 642 N N . GLN A 1 80 ? 6.801 -29.312 -27.703 1 94.31 80 GLN A N 1
ATOM 643 C CA . GLN A 1 80 ? 7.488 -30.609 -27.766 1 94.31 80 GLN A CA 1
ATOM 644 C C . GLN A 1 80 ? 6.738 -31.672 -26.969 1 94.31 80 GLN A C 1
ATOM 646 O O . GLN A 1 80 ? 6.605 -32.812 -27.422 1 94.31 80 GLN A O 1
ATOM 651 N N . CYS A 1 81 ? 6.203 -31.266 -25.844 1 96.06 81 CYS A N 1
ATOM 652 C CA . CYS A 1 81 ? 5.641 -32.219 -24.875 1 96.06 81 CYS A CA 1
ATOM 653 C C . CYS A 1 81 ? 4.211 -32.594 -25.25 1 96.06 81 CYS A C 1
ATOM 655 O O . CYS A 1 81 ? 3.766 -33.688 -24.984 1 96.06 81 CYS A O 1
ATOM 657 N N . GLN A 1 82 ? 3.506 -31.641 -25.859 1 95.62 82 GLN A N 1
ATOM 658 C CA . GLN A 1 82 ? 2.072 -31.828 -26.062 1 95.62 82 GLN A CA 1
ATOM 659 C C . GLN A 1 82 ? 1.799 -32.969 -27.047 1 95.62 82 GLN A C 1
ATOM 661 O O . GLN A 1 82 ? 0.67 -33.469 -27.141 1 95.62 82 GLN A O 1
ATOM 666 N N . LYS A 1 83 ? 2.82 -33.5 -27.672 1 90.5 83 LYS A N 1
ATOM 667 C CA . LYS A 1 83 ? 2.701 -34.656 -28.562 1 90.5 83 LYS A CA 1
ATOM 668 C C . LYS A 1 83 ? 2.605 -35.938 -27.766 1 90.5 83 LYS A C 1
ATOM 670 O O . LYS A 1 83 ? 2.15 -36.969 -28.281 1 90.5 83 LYS A O 1
ATOM 675 N N . TYR A 1 84 ? 2.998 -35.875 -26.5 1 91.81 84 TYR A N 1
ATOM 676 C CA . TYR A 1 84 ? 3.191 -37.094 -25.734 1 91.81 84 TYR A CA 1
ATOM 677 C C . TYR A 1 84 ? 2.232 -37.156 -24.547 1 91.81 84 TYR A C 1
ATOM 679 O O . TYR A 1 84 ? 1.929 -38.25 -24.047 1 91.81 84 TYR A O 1
ATOM 687 N N . ALA A 1 85 ? 1.778 -36.062 -24.062 1 93.75 85 ALA A N 1
ATOM 688 C CA . ALA A 1 85 ? 0.978 -36 -22.844 1 93.75 85 ALA A CA 1
ATOM 689 C C . ALA A 1 85 ? -0.261 -35.125 -23.031 1 93.75 85 ALA A C 1
ATOM 691 O O . ALA A 1 85 ? -0.317 -34.312 -23.969 1 93.75 85 ALA A O 1
ATOM 692 N N . LYS A 1 86 ? -1.182 -35.375 -22.109 1 95.94 86 LYS A N 1
ATOM 693 C CA . LYS A 1 86 ? -2.436 -34.625 -22.25 1 95.94 86 LYS A CA 1
ATOM 694 C C . LYS A 1 86 ? -2.68 -33.719 -21.047 1 95.94 86 LYS A C 1
ATOM 696 O O . LYS A 1 86 ? -3.553 -32.844 -21.094 1 95.94 86 LYS A O 1
ATOM 701 N N . ASN A 1 87 ? -1.974 -33.875 -19.922 1 98.5 87 ASN A N 1
ATOM 702 C CA . ASN A 1 87 ? -2.146 -33.094 -18.688 1 98.5 87 ASN A CA 1
ATOM 703 C C . ASN A 1 87 ? -0.894 -32.312 -18.344 1 98.5 87 ASN A C 1
ATOM 705 O O . ASN A 1 87 ? 0.195 -32.875 -18.219 1 98.5 87 ASN A O 1
ATOM 709 N N . PHE A 1 88 ? -1.095 -30.953 -18.172 1 98.81 88 PHE A N 1
ATOM 710 C CA . PHE A 1 88 ? 0.07 -30.109 -17.969 1 98.81 88 PHE A CA 1
ATOM 711 C C . PHE A 1 88 ? -0.15 -29.156 -16.797 1 98.81 88 PHE A C 1
ATOM 713 O O . PHE A 1 88 ? -1.195 -28.5 -16.703 1 98.81 88 PHE A O 1
ATOM 720 N N . LEU A 1 89 ? 0.796 -29.078 -15.898 1 98.81 89 LEU A N 1
ATOM 721 C CA . LEU A 1 89 ? 0.999 -27.969 -14.977 1 98.81 89 LEU A CA 1
ATOM 722 C C . LEU A 1 89 ? 2.266 -27.188 -15.336 1 98.81 89 LEU A C 1
ATOM 724 O O . LEU A 1 89 ? 3.371 -27.734 -15.242 1 98.81 89 LEU A O 1
ATOM 728 N N . ILE A 1 90 ? 2.08 -26.016 -15.789 1 98.38 90 ILE A N 1
ATOM 729 C CA . ILE A 1 90 ? 3.219 -25.188 -16.172 1 98.38 90 ILE A CA 1
ATOM 730 C C . ILE A 1 90 ? 3.477 -24.141 -15.086 1 98.38 90 ILE A C 1
ATOM 732 O O . ILE A 1 90 ? 2.613 -23.312 -14.797 1 98.38 90 ILE A O 1
ATOM 736 N N . HIS A 1 91 ? 4.656 -24.156 -14.539 1 97.06 91 HIS A N 1
ATOM 737 C CA . HIS A 1 91 ? 4.965 -23.203 -13.469 1 97.06 91 HIS A CA 1
ATOM 738 C C . HIS A 1 91 ? 4.875 -21.766 -13.969 1 97.06 91 HIS A C 1
ATOM 740 O O . HIS A 1 91 ? 5.328 -21.453 -15.078 1 97.06 91 HIS A O 1
ATOM 746 N N . ALA A 1 92 ? 4.348 -20.953 -13.227 1 94.81 92 ALA A N 1
ATOM 747 C CA . ALA A 1 92 ? 4.113 -19.562 -13.602 1 94.81 92 ALA A CA 1
ATOM 748 C C . ALA A 1 92 ? 5.43 -18.797 -13.766 1 94.81 92 ALA A C 1
ATOM 750 O O . ALA A 1 92 ? 6.414 -19.094 -13.086 1 94.81 92 ALA A O 1
ATOM 751 N N . PRO A 1 93 ? 5.477 -17.812 -14.586 1 94.19 93 PRO A N 1
ATOM 752 C CA . PRO A 1 93 ? 4.418 -17.375 -15.5 1 94.19 93 PRO A CA 1
ATOM 753 C C . PRO A 1 93 ? 4.367 -18.219 -16.781 1 94.19 93 PRO A C 1
ATOM 755 O O . PRO A 1 93 ? 5.352 -18.859 -17.125 1 94.19 93 PRO A O 1
ATOM 758 N N . LEU A 1 94 ? 3.23 -18.188 -17.453 1 95.62 94 LEU A N 1
ATOM 759 C CA . LEU A 1 94 ? 3.059 -19 -18.641 1 95.62 94 LEU A CA 1
ATOM 760 C C . LEU A 1 94 ? 4.039 -18.578 -19.734 1 95.62 94 LEU A C 1
ATOM 762 O O . LEU A 1 94 ? 4.715 -19.422 -20.328 1 95.62 94 LEU A O 1
ATOM 766 N N . SER A 1 95 ? 4.105 -17.375 -20 1 93.75 95 SER A N 1
ATOM 767 C CA . SER A 1 95 ? 5.043 -16.75 -20.938 1 93.75 95 SER A CA 1
ATOM 768 C C . SER A 1 95 ? 5.152 -15.25 -20.688 1 93.75 95 SER A C 1
ATOM 770 O O . SER A 1 95 ? 4.348 -14.672 -19.953 1 93.75 95 SER A O 1
ATOM 772 N N . THR A 1 96 ? 6.176 -14.664 -21.234 1 90.5 96 THR A N 1
ATOM 773 C CA . THR A 1 96 ? 6.34 -13.219 -21.125 1 90.5 96 THR A CA 1
ATOM 774 C C . THR A 1 96 ? 5.859 -12.523 -22.391 1 90.5 96 THR A C 1
ATOM 776 O O . THR A 1 96 ? 6.059 -11.312 -22.562 1 90.5 96 THR A O 1
ATOM 779 N N . ASN A 1 97 ? 5.246 -13.297 -23.234 1 92.94 97 ASN A N 1
ATOM 780 C CA . ASN A 1 97 ? 4.789 -12.812 -24.531 1 92.94 97 ASN A CA 1
ATOM 781 C C . ASN A 1 97 ? 3.342 -13.211 -24.797 1 92.94 97 ASN A C 1
ATOM 783 O O . ASN A 1 97 ? 3.002 -14.398 -24.766 1 92.94 97 ASN A O 1
ATOM 787 N N . MET A 1 98 ? 2.537 -12.203 -25.203 1 95.25 98 MET A N 1
ATOM 788 C CA . MET A 1 98 ? 1.11 -12.461 -25.375 1 95.25 98 MET A CA 1
ATOM 789 C C . MET A 1 98 ? 0.869 -13.383 -26.578 1 95.25 98 MET A C 1
ATOM 791 O O . MET A 1 98 ? -0.037 -14.211 -26.547 1 95.25 98 MET A O 1
ATOM 795 N N . GLY A 1 99 ? 1.629 -13.148 -27.594 1 97.31 99 GLY A N 1
ATOM 796 C CA . GLY A 1 99 ? 1.507 -14.023 -28.75 1 97.31 99 GLY A CA 1
ATOM 797 C C . GLY A 1 99 ? 1.734 -15.484 -28.422 1 97.31 99 GLY A C 1
ATOM 798 O O . GLY A 1 99 ? 0.97 -16.359 -28.844 1 97.31 99 GLY A O 1
ATOM 799 N N . GLU A 1 100 ? 2.744 -15.766 -27.625 1 97.44 100 GLU A N 1
ATOM 800 C CA . GLU A 1 100 ? 3.049 -17.125 -27.203 1 97.44 100 GLU A CA 1
ATOM 801 C C . GLU A 1 100 ? 1.926 -17.703 -26.344 1 97.44 100 GLU A C 1
ATOM 803 O O . GLU A 1 100 ? 1.549 -18.875 -26.516 1 97.44 100 GLU A O 1
ATOM 808 N N . ILE A 1 101 ? 1.431 -16.922 -25.453 1 97.56 101 ILE A N 1
ATOM 809 C CA . 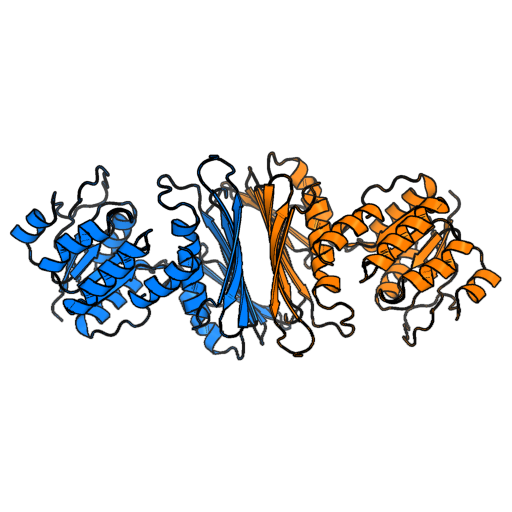ILE A 1 101 ? 0.347 -17.344 -24.578 1 97.56 101 ILE A CA 1
ATOM 810 C C . ILE A 1 101 ? -0.869 -17.75 -25.406 1 97.56 101 ILE A C 1
ATOM 812 O O . ILE A 1 101 ? -1.45 -18.812 -25.203 1 97.56 101 ILE A O 1
ATOM 816 N N . ASN A 1 102 ? -1.201 -16.953 -26.359 1 97.94 102 ASN A N 1
ATOM 817 C CA . ASN A 1 102 ? -2.35 -17.219 -27.203 1 97.94 102 ASN A CA 1
ATOM 818 C C . ASN A 1 102 ? -2.133 -18.484 -28.047 1 97.94 102 ASN A C 1
ATOM 820 O O . ASN A 1 102 ? -3.057 -19.281 -28.234 1 97.94 102 ASN A O 1
ATOM 824 N N . GLU A 1 103 ? -0.986 -18.609 -28.531 1 98.12 103 GLU A N 1
ATOM 825 C CA . GLU A 1 103 ? -0.671 -19.797 -29.312 1 98.12 103 GLU A CA 1
ATOM 826 C C . GLU A 1 103 ? -0.785 -21.062 -28.469 1 98.12 103 GLU A C 1
ATOM 828 O O . GLU A 1 103 ? -1.355 -22.062 -28.922 1 98.12 103 GLU A O 1
ATOM 833 N N . MET A 1 104 ? -0.243 -21.016 -27.312 1 98.31 104 MET A N 1
ATOM 834 C CA . MET A 1 104 ? -0.323 -22.172 -26.406 1 98.31 104 MET A CA 1
ATOM 835 C C . MET A 1 104 ? -1.773 -22.484 -26.062 1 98.31 104 MET A C 1
ATOM 837 O O . MET A 1 104 ? -2.16 -23.656 -26 1 98.31 104 MET A O 1
ATOM 841 N N . ALA A 1 105 ? -2.52 -21.422 -25.844 1 98.31 105 ALA A N 1
ATOM 842 C CA . ALA A 1 105 ? -3.939 -21.594 -25.562 1 98.31 105 ALA A CA 1
ATOM 843 C C . ALA A 1 105 ? -4.652 -22.281 -26.719 1 98.31 105 ALA A C 1
ATOM 845 O O . ALA A 1 105 ? -5.469 -23.172 -26.516 1 98.31 105 ALA A O 1
ATOM 846 N N . TYR A 1 106 ? -4.375 -21.844 -27.875 1 98.12 106 TYR A N 1
ATOM 847 C CA . TYR A 1 106 ? -4.973 -22.406 -29.094 1 98.12 106 TYR A CA 1
ATOM 848 C C . TYR A 1 106 ? -4.641 -23.891 -29.219 1 98.12 106 TYR A C 1
ATOM 850 O O . TYR A 1 106 ? -5.531 -24.703 -29.469 1 98.12 106 TYR A O 1
ATOM 858 N N . ILE A 1 107 ? -3.434 -24.234 -29.062 1 97.75 107 ILE A N 1
ATOM 859 C CA . ILE A 1 107 ? -2.969 -25.609 -29.188 1 97.75 107 ILE A CA 1
ATOM 860 C C . ILE A 1 107 ? -3.635 -26.484 -28.125 1 97.75 107 ILE A C 1
ATOM 862 O O . ILE A 1 107 ? -4.066 -27.594 -28.422 1 97.75 107 ILE A O 1
ATOM 866 N N . ALA A 1 108 ? -3.68 -25.984 -26.891 1 98.06 108 ALA A N 1
ATOM 867 C CA . ALA A 1 108 ? -4.332 -26.703 -25.812 1 98.06 108 ALA A CA 1
ATOM 868 C C . ALA A 1 108 ? -5.785 -27.016 -26.156 1 98.06 108 ALA A C 1
ATOM 870 O O . ALA A 1 108 ? -6.254 -28.141 -25.953 1 98.06 108 ALA A O 1
ATOM 871 N N . LYS A 1 109 ? -6.438 -26.016 -26.688 1 97.38 109 LYS A N 1
ATOM 872 C CA . LYS A 1 109 ? -7.84 -26.172 -27.047 1 97.38 109 LYS A CA 1
ATOM 873 C C . LYS A 1 109 ? -8 -27.156 -28.203 1 97.38 109 LYS A C 1
ATOM 875 O O . LYS A 1 109 ? -8.812 -28.078 -28.141 1 97.38 109 LYS A O 1
ATOM 880 N N . GLU A 1 110 ? -7.258 -27.047 -29.203 1 97.25 110 GLU A N 1
ATOM 881 C CA . GLU A 1 110 ? -7.355 -27.859 -30.422 1 97.25 110 GLU A CA 1
ATOM 882 C C . GLU A 1 110 ? -7.074 -29.328 -30.125 1 97.25 110 GLU A C 1
ATOM 884 O O . GLU A 1 110 ? -7.668 -30.219 -30.75 1 97.25 110 GLU A O 1
ATOM 889 N N . ASN A 1 111 ? -6.199 -29.578 -29.25 1 96.88 111 ASN A N 1
ATOM 890 C CA . ASN A 1 111 ? -5.789 -30.938 -28.953 1 96.88 111 ASN A CA 1
ATOM 891 C C . ASN A 1 111 ? -6.473 -31.484 -27.703 1 96.88 111 ASN A C 1
ATOM 893 O O . ASN A 1 111 ? -6.141 -32.562 -27.219 1 96.88 111 ASN A O 1
ATOM 897 N N . ASN A 1 112 ? -7.418 -30.688 -27.109 1 96.44 112 ASN A N 1
ATOM 898 C CA . ASN A 1 112 ? -8.18 -31.062 -25.922 1 96.44 112 ASN A CA 1
ATOM 899 C C . ASN A 1 112 ? -7.262 -31.422 -24.766 1 96.44 112 ASN A C 1
ATOM 901 O O . ASN A 1 112 ? -7.414 -32.5 -24.156 1 96.44 112 ASN A O 1
ATOM 905 N N . LEU A 1 113 ? -6.242 -30.594 -24.547 1 98.06 113 LEU A N 1
ATOM 906 C CA . LEU A 1 113 ? -5.289 -30.797 -23.453 1 98.06 113 LEU A CA 1
ATOM 907 C C . LEU A 1 113 ? -5.781 -30.109 -22.188 1 98.06 113 LEU A C 1
ATOM 909 O O . LEU A 1 113 ? -6.43 -29.062 -22.234 1 98.06 113 LEU A O 1
ATOM 913 N N . LYS A 1 114 ? -5.508 -30.719 -21.016 1 98.44 114 LYS A N 1
ATOM 914 C CA . LYS A 1 114 ? -5.715 -30.078 -19.719 1 98.44 114 LYS A CA 1
ATOM 915 C C . LYS A 1 114 ? -4.469 -29.312 -19.281 1 98.44 114 LYS A C 1
ATOM 917 O O . LYS A 1 114 ? -3.451 -29.922 -18.938 1 98.44 114 LYS A O 1
ATOM 922 N N . VAL A 1 115 ? -4.562 -27.953 -19.312 1 98.69 115 VAL A N 1
ATOM 923 C CA . VAL A 1 115 ? -3.414 -27.125 -18.984 1 98.69 115 VAL A CA 1
ATOM 924 C C . VAL A 1 115 ? -3.771 -26.172 -17.844 1 98.69 115 VAL A C 1
ATOM 926 O O . VAL A 1 115 ? -4.785 -25.484 -17.891 1 98.69 115 VAL A O 1
ATOM 929 N N . CYS A 1 116 ? -2.998 -26.234 -16.797 1 98.69 116 CYS A N 1
ATOM 930 C CA . CYS A 1 116 ? -3.115 -25.25 -15.719 1 98.69 116 CYS A CA 1
ATOM 931 C C . CYS A 1 116 ? -1.763 -24.609 -15.414 1 98.69 116 CYS A C 1
ATOM 933 O O . CYS A 1 116 ? -0.722 -25.141 -15.82 1 98.69 116 CYS A O 1
ATOM 935 N N . ILE A 1 117 ? -1.785 -23.453 -14.852 1 98.44 117 ILE A N 1
ATOM 936 C CA . ILE A 1 117 ? -0.574 -22.719 -14.523 1 98.44 117 ILE A CA 1
ATOM 937 C C . ILE A 1 117 ? -0.32 -22.781 -13.016 1 98.44 117 ILE A C 1
ATOM 939 O O . ILE A 1 117 ? -1.248 -22.625 -12.219 1 98.44 117 ILE A O 1
ATOM 943 N N . GLY A 1 118 ? 0.951 -22.922 -12.672 1 97.75 118 GLY A N 1
ATOM 944 C CA . GLY A 1 118 ? 1.329 -23.156 -11.289 1 97.75 118 GLY A CA 1
ATOM 945 C C . GLY A 1 118 ? 1.536 -21.859 -10.516 1 97.75 118 GLY A C 1
ATOM 946 O O . GLY A 1 118 ? 2.672 -21.469 -10.234 1 97.75 118 GLY A O 1
ATOM 947 N N . TYR A 1 119 ? 0.467 -21.234 -10.102 1 97 119 TYR A N 1
ATOM 948 C CA . TYR A 1 119 ? 0.477 -20.172 -9.109 1 97 119 TYR A CA 1
ATOM 949 C C . TYR A 1 119 ? 0.237 -20.734 -7.711 1 97 119 TYR A C 1
ATOM 951 O O . TYR A 1 119 ? -0.879 -20.656 -7.191 1 97 119 TYR A O 1
ATOM 959 N N . ASN A 1 120 ? 1.302 -21.141 -7.117 1 96.62 120 ASN A N 1
ATOM 960 C CA . ASN A 1 120 ? 1.171 -21.891 -5.875 1 96.62 120 ASN A CA 1
ATOM 961 C C . ASN A 1 120 ? 0.793 -20.984 -4.703 1 96.62 120 ASN A C 1
ATOM 963 O O . ASN A 1 120 ? 0.374 -21.469 -3.65 1 96.62 120 ASN A O 1
ATOM 967 N N . THR A 1 121 ? 0.82 -19.656 -4.91 1 97.25 121 THR A N 1
ATOM 968 C CA . THR A 1 121 ? 0.479 -18.719 -3.842 1 97.25 121 THR A CA 1
ATOM 969 C C . THR A 1 121 ? -0.994 -18.844 -3.463 1 97.25 121 THR A C 1
ATOM 971 O O . THR A 1 121 ? -1.365 -18.609 -2.311 1 97.25 121 THR A O 1
ATOM 974 N N . ARG A 1 122 ? -1.835 -19.25 -4.434 1 98.19 122 ARG A N 1
ATOM 975 C CA . ARG A 1 122 ? -3.244 -19.484 -4.125 1 98.19 122 ARG A CA 1
ATOM 976 C C . ARG A 1 122 ? -3.402 -20.469 -2.982 1 98.19 122 ARG A C 1
ATOM 978 O O . ARG A 1 122 ? -4.41 -20.453 -2.273 1 98.19 122 ARG A O 1
ATOM 985 N N . PHE A 1 123 ? -2.369 -21.297 -2.848 1 98.31 123 PHE A N 1
ATOM 986 C CA . PHE A 1 123 ? -2.486 -22.422 -1.913 1 98.31 123 PHE A CA 1
ATOM 987 C C . PHE A 1 123 ? -1.653 -22.156 -0.663 1 98.31 123 PHE A C 1
ATOM 989 O O . PHE A 1 123 ? -1.441 -23.078 0.143 1 98.31 123 PHE A O 1
ATOM 996 N N . ASN A 1 124 ? -1.1 -20.969 -0.562 1 98.19 124 ASN A N 1
ATOM 997 C CA . ASN A 1 124 ? -0.479 -20.562 0.694 1 98.19 124 ASN A CA 1
ATOM 998 C C . ASN A 1 124 ? -1.445 -20.688 1.867 1 98.19 124 ASN A C 1
ATOM 1000 O O . ASN A 1 124 ? -2.607 -20.297 1.77 1 98.19 124 ASN A O 1
ATOM 1004 N N . PRO A 1 125 ? -0.944 -21.281 2.977 1 98.12 125 PRO A N 1
ATOM 1005 C CA . PRO A 1 125 ? -1.855 -21.516 4.102 1 98.12 125 PRO A CA 1
ATOM 1006 C C . PRO A 1 125 ? -2.549 -20.234 4.566 1 98.12 125 PRO A C 1
ATOM 1008 O O . PRO A 1 125 ? -3.711 -20.281 4.984 1 98.12 125 PRO A O 1
ATOM 1011 N N . THR A 1 126 ? -1.916 -19.109 4.551 1 98.62 126 THR A N 1
ATOM 1012 C CA . THR A 1 126 ? -2.5 -17.828 4.957 1 98.62 126 THR A CA 1
ATOM 1013 C C . THR A 1 126 ? -3.602 -17.406 3.99 1 98.62 126 THR A C 1
ATOM 1015 O O . THR A 1 126 ? -4.637 -16.891 4.41 1 98.62 126 THR A O 1
ATOM 1018 N N . ILE A 1 127 ? -3.404 -17.609 2.674 1 98.75 127 ILE A N 1
ATOM 1019 C CA . ILE A 1 127 ? -4.402 -17.281 1.664 1 98.75 127 ILE A CA 1
ATOM 1020 C C . ILE A 1 127 ? -5.625 -18.188 1.834 1 98.75 127 ILE A C 1
ATOM 1022 O O . ILE A 1 127 ? -6.766 -17.719 1.718 1 98.75 127 ILE A O 1
ATOM 1026 N N . ILE A 1 128 ? -5.344 -19.469 2.115 1 98.12 128 ILE A N 1
ATOM 1027 C CA . ILE A 1 128 ? -6.445 -20.406 2.338 1 98.12 128 ILE A CA 1
ATOM 1028 C C . ILE A 1 128 ? -7.309 -19.906 3.5 1 98.12 128 ILE A C 1
ATOM 1030 O O . ILE A 1 128 ? -8.531 -19.812 3.375 1 98.12 128 ILE A O 1
ATOM 1034 N N . SER A 1 129 ? -6.68 -19.578 4.613 1 98.5 129 SER A N 1
ATOM 1035 C CA . SER A 1 129 ? -7.395 -19.094 5.789 1 98.5 129 SER A CA 1
ATOM 1036 C C . SER A 1 129 ? -8.094 -17.766 5.496 1 98.5 129 SER A C 1
ATOM 1038 O O . SER A 1 129 ? -9.227 -17.547 5.93 1 98.5 129 SER A O 1
ATOM 1040 N N . LEU A 1 130 ? -7.43 -16.891 4.797 1 98.75 130 LEU A N 1
ATOM 1041 C CA . LEU A 1 130 ? -7.98 -15.578 4.449 1 98.75 130 LEU A CA 1
ATOM 1042 C C . LEU A 1 130 ? -9.25 -15.734 3.619 1 98.75 130 LEU A C 1
ATOM 1044 O O . LEU A 1 130 ? -10.266 -15.086 3.906 1 98.75 130 LEU A O 1
ATOM 1048 N N . LYS A 1 131 ? -9.188 -16.562 2.607 1 98.12 131 LYS A N 1
ATOM 1049 C CA . LYS A 1 131 ? -10.359 -16.781 1.758 1 98.12 131 LYS A CA 1
ATOM 1050 C C . LYS A 1 131 ? -11.539 -17.312 2.572 1 98.12 131 LYS A C 1
ATOM 1052 O O . LYS A 1 131 ? -12.68 -16.906 2.35 1 98.12 131 LYS A O 1
ATOM 1057 N N . GLN A 1 132 ? -11.234 -18.219 3.453 1 98.06 132 GLN A N 1
ATOM 1058 C CA . GLN A 1 132 ? -12.289 -18.75 4.316 1 98.06 132 GLN A CA 1
ATOM 1059 C C . GLN A 1 132 ? -12.898 -17.656 5.18 1 98.06 132 GLN A C 1
ATOM 1061 O O . GLN A 1 132 ? -14.117 -17.578 5.32 1 98.06 132 GLN A O 1
ATOM 1066 N N . ALA A 1 133 ? -12.102 -16.859 5.746 1 98.25 133 ALA A N 1
ATOM 1067 C CA . ALA A 1 133 ? -12.562 -15.766 6.605 1 98.25 133 ALA A CA 1
ATOM 1068 C C . ALA A 1 133 ? -13.406 -14.766 5.816 1 98.25 133 ALA A C 1
ATOM 1070 O O . ALA A 1 133 ? -14.406 -14.25 6.32 1 98.25 133 ALA A O 1
ATOM 1071 N N . LEU A 1 134 ? -13.039 -14.477 4.574 1 98.38 134 LEU A N 1
ATOM 1072 C CA . LEU A 1 134 ? -13.672 -13.453 3.748 1 98.38 134 LEU A CA 1
ATOM 1073 C C . LEU A 1 134 ? -15.07 -13.891 3.322 1 98.38 134 LEU A C 1
ATOM 1075 O O . LEU A 1 134 ? -15.891 -13.055 2.916 1 98.38 134 LEU A O 1
ATOM 1079 N N . LYS A 1 135 ? -15.367 -15.188 3.383 1 97.31 135 LYS A N 1
ATOM 1080 C CA . LYS A 1 135 ? -16.703 -15.68 3.047 1 97.31 135 LYS A CA 1
ATOM 1081 C C . LYS A 1 135 ? -17.75 -15.094 3.98 1 97.31 135 LYS A C 1
ATOM 1083 O O . LYS A 1 135 ? -18.938 -15.008 3.621 1 97.31 135 LYS A O 1
ATOM 1088 N N . LYS A 1 136 ? -17.297 -14.719 5.117 1 96.25 136 LYS A N 1
ATOM 1089 C CA . LYS A 1 136 ? -18.219 -14.195 6.121 1 96.25 136 LYS A CA 1
ATOM 1090 C C . LYS A 1 136 ? -18.422 -12.695 5.938 1 96.25 136 LYS A C 1
ATOM 1092 O O . LYS A 1 136 ? -19.281 -12.102 6.602 1 96.25 136 LYS A O 1
ATOM 1097 N N . GLU A 1 137 ? -17.703 -12.07 5.062 1 97.44 137 GLU A N 1
ATOM 1098 C CA . GLU A 1 137 ? -17.781 -10.625 4.879 1 97.44 137 GLU A CA 1
ATOM 1099 C C . GLU A 1 137 ? -18.844 -10.258 3.859 1 97.44 137 GLU A C 1
ATOM 1101 O O . GLU A 1 137 ? -19 -10.93 2.838 1 97.44 137 GLU A O 1
ATOM 1106 N N . GLU A 1 138 ? -19.547 -9.227 4.125 1 96.38 138 GLU A N 1
ATOM 1107 C CA . GLU A 1 138 ? -20.531 -8.727 3.18 1 96.38 138 GLU A CA 1
ATOM 1108 C C . GLU A 1 138 ? -19.859 -8.047 1.983 1 96.38 138 GLU A C 1
ATOM 1110 O O . GLU A 1 138 ? -20.328 -8.188 0.849 1 96.38 138 GLU A O 1
ATOM 1115 N N . GLN A 1 139 ? -18.797 -7.281 2.273 1 96.38 139 GLN A N 1
ATOM 1116 C CA . GLN A 1 139 ? -18.156 -6.523 1.201 1 96.38 139 GLN A CA 1
ATOM 1117 C C . GLN A 1 139 ? -16.672 -6.324 1.479 1 96.38 139 GLN A C 1
ATOM 1119 O O . GLN A 1 139 ? -16.281 -6.117 2.627 1 96.38 139 GLN A O 1
ATOM 1124 N N . ILE A 1 140 ? -15.875 -6.418 0.45 1 98 140 ILE A N 1
ATOM 1125 C CA . ILE A 1 140 ? -14.477 -6 0.451 1 98 140 ILE A CA 1
ATOM 1126 C C . ILE A 1 140 ? -14.359 -4.586 -0.106 1 98 140 ILE A C 1
ATOM 1128 O O . ILE A 1 140 ? -14.883 -4.289 -1.182 1 98 140 ILE A O 1
ATOM 1132 N N . TYR A 1 141 ? -13.672 -3.721 0.624 1 97.06 141 TYR A N 1
ATOM 1133 C CA . TYR A 1 141 ? -13.586 -2.324 0.209 1 97.06 141 TYR A CA 1
ATOM 1134 C C . TYR A 1 141 ? -12.281 -2.062 -0.538 1 97.06 141 TYR A C 1
ATOM 1136 O O . TYR A 1 141 ? -12.266 -1.356 -1.549 1 97.06 141 TYR A O 1
ATOM 1144 N N . SER A 1 142 ? -11.211 -2.59 -0.058 1 98.38 142 SER A N 1
ATOM 1145 C CA . SER A 1 142 ? -9.906 -2.332 -0.67 1 98.38 142 SER A CA 1
ATOM 1146 C C . SER A 1 142 ? -8.898 -3.414 -0.299 1 98.38 142 SER A C 1
ATOM 1148 O O . SER A 1 142 ? -9.078 -4.121 0.694 1 98.38 142 SER A O 1
ATOM 1150 N N . ILE A 1 143 ? -7.887 -3.572 -1.113 1 98.81 143 ILE A N 1
ATOM 1151 C CA . ILE A 1 143 ? -6.793 -4.516 -0.907 1 98.81 143 ILE A CA 1
ATOM 1152 C C . ILE A 1 143 ? -5.453 -3.803 -1.1 1 98.81 143 ILE A C 1
ATOM 1154 O O . ILE A 1 143 ? -5.254 -3.1 -2.092 1 98.81 143 ILE A O 1
ATOM 1158 N N . ASN A 1 144 ? -4.543 -3.939 -0.148 1 98.88 144 ASN A N 1
ATOM 1159 C CA . ASN A 1 144 ? -3.176 -3.439 -0.248 1 98.88 144 ASN A CA 1
ATOM 1160 C C . ASN A 1 144 ? -2.156 -4.57 -0.146 1 98.88 144 ASN A C 1
ATOM 1162 O O . ASN A 1 144 ? -2.174 -5.344 0.816 1 98.88 144 ASN A O 1
ATOM 1166 N N . ILE A 1 145 ? -1.296 -4.645 -1.133 1 98.88 145 ILE A N 1
ATOM 1167 C CA . ILE A 1 145 ? -0.311 -5.719 -1.16 1 98.88 145 ILE A CA 1
ATOM 1168 C C . ILE A 1 145 ? 1.098 -5.129 -1.141 1 98.88 145 ILE A C 1
ATOM 1170 O O . ILE A 1 145 ? 1.408 -4.223 -1.917 1 98.88 145 ILE A O 1
ATOM 1174 N N . ILE A 1 146 ? 1.918 -5.559 -0.251 1 98.81 146 ILE A N 1
ATOM 1175 C CA . ILE A 1 146 ? 3.365 -5.379 -0.282 1 98.81 146 ILE A CA 1
ATOM 1176 C C . ILE A 1 146 ? 4.051 -6.727 -0.503 1 98.81 146 ILE A C 1
ATOM 1178 O O . ILE A 1 146 ? 3.924 -7.637 0.32 1 98.81 146 ILE A O 1
ATOM 1182 N N . HIS A 1 147 ? 4.676 -6.832 -1.627 1 98.44 147 HIS A N 1
ATOM 1183 C CA . HIS A 1 147 ? 5.352 -8.07 -1.99 1 98.44 147 HIS A CA 1
ATOM 1184 C C . HIS A 1 147 ? 6.785 -7.812 -2.436 1 98.44 147 HIS A C 1
ATOM 1186 O O . HIS A 1 147 ? 7.016 -7.23 -3.5 1 98.44 147 HIS A O 1
ATOM 1192 N N . SER A 1 148 ? 7.711 -8.234 -1.612 1 96.25 148 SER A N 1
ATOM 1193 C CA . SER A 1 148 ? 9.125 -8.016 -1.891 1 96.25 148 SER A CA 1
ATOM 1194 C C . SER A 1 148 ? 9.93 -9.305 -1.705 1 96.25 148 SER A C 1
ATOM 1196 O O . SER A 1 148 ? 9.586 -10.141 -0.863 1 96.25 148 SER A O 1
ATOM 1198 N N . SER A 1 149 ? 10.883 -9.469 -2.512 1 91.94 149 SER A N 1
ATOM 1199 C CA . SER A 1 149 ? 11.859 -10.555 -2.396 1 91.94 149 SER A CA 1
ATOM 1200 C C . SER A 1 149 ? 13.281 -10.039 -2.531 1 91.94 149 SER A C 1
ATOM 1202 O O . SER A 1 149 ? 13.508 -8.945 -3.057 1 91.94 149 SER A O 1
ATOM 1204 N N . THR A 1 150 ? 14.117 -10.852 -1.991 1 89.06 150 THR A N 1
ATOM 1205 C CA . THR A 1 150 ? 15.516 -10.5 -2.217 1 89.06 150 THR A CA 1
ATOM 1206 C C . THR A 1 150 ? 15.867 -10.609 -3.697 1 89.06 150 THR A C 1
ATOM 1208 O O . THR A 1 150 ? 15.344 -11.477 -4.402 1 89.06 150 THR A O 1
ATOM 1211 N N . TYR A 1 151 ? 16.688 -9.773 -4.148 1 76.06 151 TYR A N 1
ATOM 1212 C CA . TYR A 1 151 ? 17.031 -9.656 -5.566 1 76.06 151 TYR A CA 1
ATOM 1213 C C . TYR A 1 151 ? 17.375 -11.023 -6.152 1 76.06 151 TYR A C 1
ATOM 1215 O O . TYR A 1 151 ? 18.25 -11.727 -5.629 1 76.06 151 TYR A O 1
ATOM 1223 N N . PRO A 1 152 ? 16.562 -11.25 -7.285 1 70.88 152 PRO A N 1
ATOM 1224 C CA . PRO A 1 152 ? 16.766 -12.594 -7.844 1 70.88 152 PRO A CA 1
ATOM 1225 C C . PRO A 1 152 ? 17.984 -12.672 -8.758 1 70.88 152 PRO A C 1
ATOM 1227 O O . PRO A 1 152 ? 18.422 -11.656 -9.305 1 70.88 152 PRO A O 1
ATOM 1230 N N . LYS A 1 153 ? 18.422 -13.844 -8.891 1 59.31 153 LYS A N 1
ATOM 1231 C CA . LYS A 1 153 ? 19.547 -14.094 -9.797 1 59.31 153 LYS A CA 1
ATOM 1232 C C . LYS A 1 153 ? 19.078 -14.078 -11.25 1 59.31 153 LYS A C 1
ATOM 1234 O O . LYS A 1 153 ? 19.812 -13.609 -12.133 1 59.31 153 LYS A O 1
ATOM 1239 N N . ASP A 1 154 ? 17.875 -14.562 -11.445 1 61.38 154 ASP A N 1
ATOM 1240 C CA . ASP A 1 154 ? 17.266 -14.547 -12.766 1 61.38 154 ASP A CA 1
ATOM 1241 C C . ASP A 1 154 ? 16.172 -13.492 -12.852 1 61.38 154 ASP A C 1
ATOM 1243 O O . ASP A 1 154 ? 15.148 -13.586 -12.172 1 61.38 154 ASP A O 1
ATOM 1247 N N . THR A 1 155 ? 16.359 -12.523 -13.727 1 64.88 155 THR A N 1
ATOM 1248 C CA . THR A 1 155 ? 15.523 -11.336 -13.789 1 64.88 155 THR A CA 1
ATOM 1249 C C . THR A 1 155 ? 14.672 -11.344 -15.062 1 64.88 155 THR A C 1
ATOM 1251 O O . THR A 1 155 ? 14.18 -10.297 -15.492 1 64.88 155 THR A O 1
ATOM 1254 N N . PHE A 1 156 ? 14.523 -12.602 -15.594 1 65.69 156 PHE A N 1
ATOM 1255 C CA . PHE A 1 156 ? 13.781 -12.648 -16.844 1 65.69 156 PHE A CA 1
ATOM 1256 C C . PHE A 1 156 ? 12.383 -12.078 -16.672 1 65.69 156 PHE A C 1
ATOM 1258 O O . PHE A 1 156 ? 11.664 -12.461 -15.742 1 65.69 156 PHE A O 1
ATOM 1265 N N . GLY A 1 157 ? 12.062 -11.07 -17.516 1 75 157 GLY A N 1
ATOM 1266 C CA . GLY A 1 157 ? 10.758 -10.43 -17.547 1 75 157 GLY A CA 1
ATOM 1267 C C . GLY A 1 157 ? 10.602 -9.359 -16.469 1 75 157 GLY A C 1
ATOM 1268 O O . GLY A 1 157 ? 9.578 -8.68 -16.422 1 75 157 GLY A O 1
ATOM 1269 N N . GLY A 1 158 ? 11.648 -9.25 -15.586 1 84.38 158 GLY A N 1
ATOM 1270 C CA . GLY A 1 158 ? 11.633 -8.172 -14.609 1 84.38 158 GLY A CA 1
ATOM 1271 C C . GLY A 1 158 ? 10.711 -8.445 -13.43 1 84.38 158 GLY A C 1
ATOM 1272 O O . GLY A 1 158 ? 10.227 -9.562 -13.266 1 84.38 158 GLY A O 1
ATOM 1273 N N . ILE A 1 159 ? 10.516 -7.484 -12.648 1 91.94 159 ILE A N 1
ATOM 1274 C CA . ILE A 1 159 ? 9.758 -7.602 -11.406 1 91.94 159 ILE A CA 1
ATOM 1275 C C . ILE A 1 159 ? 8.273 -7.801 -11.727 1 91.94 159 ILE A C 1
ATOM 1277 O O . ILE A 1 159 ? 7.559 -8.484 -10.992 1 91.94 159 ILE A O 1
ATOM 1281 N N . LYS A 1 160 ? 7.797 -7.316 -12.852 1 92.38 160 LYS A N 1
ATOM 1282 C CA . LYS A 1 160 ? 6.402 -7.457 -13.258 1 92.38 160 LYS A CA 1
ATOM 1283 C C . LYS A 1 160 ? 6.043 -8.922 -13.484 1 92.38 160 LYS A C 1
ATOM 1285 O O . LYS A 1 160 ? 5.062 -9.422 -12.922 1 92.38 160 LYS A O 1
ATOM 1290 N N . MET A 1 161 ? 6.934 -9.594 -14.18 1 87.94 161 MET A N 1
ATOM 1291 C CA . MET A 1 161 ? 6.656 -10.977 -14.547 1 87.94 161 MET A CA 1
ATOM 1292 C C . MET A 1 161 ? 6.926 -11.914 -13.367 1 87.94 161 MET A C 1
ATOM 1294 O O . MET A 1 161 ? 6.305 -12.969 -13.258 1 87.94 161 MET A O 1
ATOM 1298 N N . SER A 1 162 ? 7.742 -11.469 -12.508 1 87.62 162 SER A N 1
ATOM 1299 C CA . SER A 1 162 ? 8.164 -12.336 -11.422 1 87.62 162 SER A CA 1
ATOM 1300 C C . SER A 1 162 ? 7.223 -12.219 -10.227 1 87.62 162 SER A C 1
ATOM 1302 O O . SER A 1 162 ? 6.926 -13.219 -9.562 1 87.62 162 SER A O 1
ATOM 1304 N N . ILE A 1 163 ? 6.77 -11.023 -9.93 1 93.81 163 ILE A N 1
ATOM 1305 C CA . ILE A 1 163 ? 6.07 -10.836 -8.664 1 93.81 163 ILE A CA 1
ATOM 1306 C C . ILE A 1 163 ? 4.684 -10.25 -8.922 1 93.81 163 ILE A C 1
ATOM 1308 O O . ILE A 1 163 ? 3.68 -10.773 -8.438 1 93.81 163 ILE A O 1
ATOM 1312 N N . THR A 1 164 ? 4.621 -9.281 -9.773 1 96.44 164 THR A N 1
ATOM 1313 C CA . THR A 1 164 ? 3.387 -8.531 -9.961 1 96.44 164 THR A CA 1
ATOM 1314 C C . THR A 1 164 ? 2.285 -9.422 -10.523 1 96.44 164 THR A C 1
ATOM 1316 O O . THR A 1 164 ? 1.129 -9.328 -10.102 1 96.44 164 THR A O 1
ATOM 1319 N N . MET A 1 165 ? 2.623 -10.297 -11.391 1 94.88 165 MET A N 1
ATOM 1320 C CA . MET A 1 165 ? 1.638 -11.195 -11.992 1 94.88 165 MET A CA 1
ATOM 1321 C C . MET A 1 165 ? 0.967 -12.055 -10.922 1 94.88 165 MET A C 1
ATOM 1323 O O . MET A 1 165 ? -0.243 -12.281 -10.977 1 94.88 165 MET A O 1
ATOM 1327 N N . SER A 1 166 ? 1.779 -12.523 -10.047 1 95.88 166 SER A N 1
ATOM 1328 C CA . SER A 1 166 ? 1.237 -13.336 -8.953 1 95.88 166 SER A CA 1
ATOM 1329 C C . SER A 1 166 ? 0.274 -12.523 -8.094 1 95.88 166 SER A C 1
ATOM 1331 O O . SER A 1 166 ? -0.749 -13.039 -7.641 1 95.88 166 SER A O 1
ATOM 1333 N N . ASP A 1 167 ? 0.592 -11.281 -7.852 1 98.19 167 ASP A N 1
ATOM 1334 C CA . ASP A 1 167 ? -0.271 -10.414 -7.055 1 98.19 167 ASP A CA 1
ATOM 1335 C C . ASP A 1 167 ? -1.6 -10.164 -7.766 1 98.19 167 ASP A C 1
ATOM 1337 O O . ASP A 1 167 ? -2.658 -10.164 -7.133 1 98.19 167 ASP A O 1
ATOM 1341 N N . LEU A 1 168 ? -1.484 -9.945 -9.047 1 98.25 168 LEU A N 1
ATOM 1342 C CA . LEU A 1 168 ? -2.701 -9.734 -9.82 1 98.25 168 LEU A CA 1
ATOM 1343 C C . LEU A 1 168 ? -3.584 -10.977 -9.797 1 98.25 168 LEU A C 1
ATOM 1345 O O . LEU A 1 168 ? -4.809 -10.875 -9.695 1 98.25 168 LEU A O 1
ATOM 1349 N N . ASP A 1 169 ? -2.963 -12.094 -9.922 1 98.06 169 ASP A N 1
ATOM 1350 C CA . ASP A 1 169 ? -3.725 -13.336 -9.828 1 98.06 169 ASP A CA 1
ATOM 1351 C C . ASP A 1 169 ? -4.434 -13.438 -8.477 1 98.06 169 ASP A C 1
ATOM 1353 O O . ASP A 1 169 ? -5.609 -13.812 -8.414 1 98.06 169 ASP A O 1
ATOM 1357 N N . LEU A 1 170 ? -3.758 -13.125 -7.41 1 98.56 170 LEU A N 1
ATOM 1358 C CA . LEU A 1 170 ? -4.34 -13.203 -6.074 1 98.56 170 LEU A CA 1
ATOM 1359 C C . LEU A 1 170 ? -5.527 -12.258 -5.941 1 98.56 170 LEU A C 1
ATOM 1361 O O . LEU A 1 170 ? -6.543 -12.602 -5.332 1 98.56 170 LEU A O 1
ATOM 1365 N N . ILE A 1 171 ? -5.387 -11.055 -6.473 1 98.69 171 ILE A N 1
ATOM 1366 C CA . ILE A 1 171 ? -6.488 -10.102 -6.43 1 98.69 171 ILE A CA 1
ATOM 1367 C C . ILE A 1 171 ? -7.711 -10.688 -7.125 1 98.69 171 ILE A C 1
ATOM 1369 O O . ILE A 1 171 ? -8.82 -10.656 -6.582 1 98.69 171 ILE A O 1
ATOM 1373 N N . ARG A 1 172 ? -7.516 -11.258 -8.32 1 98.31 172 ARG A N 1
ATOM 1374 C CA . ARG A 1 172 ? -8.609 -11.883 -9.055 1 98.31 172 ARG A CA 1
ATOM 1375 C C . ARG A 1 172 ? -9.219 -13.031 -8.258 1 98.31 172 ARG A C 1
ATOM 1377 O O . ARG A 1 172 ? -10.445 -13.156 -8.18 1 98.31 172 ARG A O 1
ATOM 1384 N N . TYR A 1 173 ? -8.32 -13.781 -7.672 1 98.38 173 TYR A N 1
ATOM 1385 C CA . TYR A 1 173 ? -8.711 -14.969 -6.93 1 98.38 173 TYR A CA 1
ATOM 1386 C C . TYR A 1 173 ? -9.508 -14.602 -5.684 1 98.38 173 TYR A C 1
ATOM 1388 O O . TYR A 1 173 ? -10.555 -15.195 -5.41 1 98.38 173 TYR A O 1
ATOM 1396 N N . ILE A 1 174 ? -9.086 -13.594 -4.969 1 98.38 174 ILE A N 1
ATOM 1397 C CA . ILE A 1 174 ? -9.695 -13.172 -3.711 1 98.38 174 ILE A CA 1
ATOM 1398 C C . ILE A 1 174 ? -11.023 -12.461 -3.99 1 98.38 174 ILE A C 1
ATOM 1400 O O . ILE A 1 174 ? -12.008 -12.672 -3.281 1 98.38 174 ILE A O 1
ATOM 1404 N N . THR A 1 175 ? -11.125 -11.688 -5.062 1 97.94 175 THR A N 1
ATOM 1405 C CA . THR A 1 175 ? -12.281 -10.828 -5.297 1 97.94 175 THR A CA 1
ATOM 1406 C C . THR A 1 175 ? -13.266 -11.508 -6.242 1 97.94 175 THR A C 1
ATOM 1408 O O . THR A 1 175 ? -14.406 -11.055 -6.383 1 97.94 175 THR A O 1
ATOM 1411 N N . SER A 1 176 ? -12.805 -12.609 -6.91 1 96.88 176 SER A N 1
ATOM 1412 C CA . SER A 1 176 ? -13.594 -13.242 -7.957 1 96.88 176 SER A CA 1
ATOM 1413 C C . SER A 1 176 ? -14.055 -12.234 -9 1 96.88 176 SER A C 1
ATOM 1415 O O . SER A 1 176 ? -15.219 -12.219 -9.391 1 96.88 176 SER A O 1
ATOM 1417 N N . SER A 1 177 ? -13.164 -11.352 -9.383 1 98 177 SER A N 1
ATOM 1418 C CA . SER A 1 177 ? -13.445 -10.273 -10.328 1 98 177 SER A CA 1
ATOM 1419 C C . SER A 1 177 ? -12.242 -9.984 -11.211 1 98 177 SER A C 1
ATOM 1421 O O . SER A 1 177 ? -11.102 -10.289 -10.844 1 98 177 SER A O 1
ATOM 1423 N N . GLU A 1 178 ? -12.43 -9.438 -12.398 1 98.19 178 GLU A N 1
ATOM 1424 C CA . GLU A 1 178 ? -11.359 -9.102 -13.328 1 98.19 178 GLU A CA 1
ATOM 1425 C C . GLU A 1 178 ? -10.734 -7.75 -12.992 1 98.19 178 GLU A C 1
ATOM 1427 O O . GLU A 1 178 ? -11.32 -6.961 -12.25 1 98.19 178 GLU A O 1
ATOM 1432 N N . ILE A 1 179 ? -9.547 -7.547 -13.461 1 98.31 179 ILE A N 1
ATOM 1433 C CA . ILE A 1 179 ? -8.867 -6.266 -13.289 1 98.31 179 ILE A CA 1
ATOM 1434 C C . ILE A 1 179 ? -9.352 -5.281 -14.352 1 98.31 179 ILE A C 1
ATOM 1436 O O . ILE A 1 179 ? -9.273 -5.566 -15.555 1 98.31 179 ILE A O 1
ATOM 1440 N N . SER A 1 180 ? -9.828 -4.117 -13.953 1 97.69 180 SER A N 1
ATOM 1441 C CA . SER A 1 180 ? -10.359 -3.139 -14.898 1 97.69 180 SER A CA 1
ATOM 1442 C C . SER A 1 180 ? -9.367 -1.998 -15.125 1 97.69 180 SER A C 1
ATOM 1444 O O . SER A 1 180 ? -9.375 -1.37 -16.188 1 97.69 180 SER A O 1
ATOM 1446 N N . GLU A 1 181 ? -8.586 -1.664 -14.109 1 97.38 181 GLU A N 1
ATOM 1447 C CA . GLU A 1 181 ? -7.555 -0.637 -14.195 1 97.38 181 GLU A CA 1
ATOM 1448 C C . GLU A 1 181 ? -6.227 -1.146 -13.641 1 97.38 181 GLU A C 1
ATOM 1450 O O . GLU A 1 181 ? -6.199 -1.868 -12.641 1 97.38 181 GLU A O 1
ATOM 1455 N N . PHE A 1 182 ? -5.191 -0.797 -14.383 1 97.56 182 PHE A N 1
ATOM 1456 C CA . PHE A 1 182 ? -3.844 -1.128 -13.938 1 97.56 182 PHE A CA 1
ATOM 1457 C C . PHE A 1 182 ? -2.836 -0.114 -14.461 1 97.56 182 PHE A C 1
ATOM 1459 O O . PHE A 1 182 ? -2.631 -0.008 -15.672 1 97.56 182 PHE A O 1
ATOM 1466 N N . CYS A 1 183 ? -2.291 0.665 -13.555 1 97.25 183 CYS A N 1
ATOM 1467 C CA . CYS A 1 183 ? -1.286 1.666 -13.891 1 97.25 183 CYS A CA 1
ATOM 1468 C C . CYS A 1 183 ? -0.08 1.562 -12.961 1 97.25 183 CYS A C 1
ATOM 1470 O O . CYS A 1 183 ? -0.232 1.5 -11.742 1 97.25 183 CYS A O 1
ATOM 1472 N N . VAL A 1 184 ? 1.145 1.576 -13.609 1 96.44 184 VAL A N 1
ATOM 1473 C CA . VAL A 1 184 ? 2.322 1.243 -12.812 1 96.44 184 VAL A CA 1
ATOM 1474 C C . VAL A 1 184 ? 3.344 2.375 -12.906 1 96.44 184 VAL A C 1
ATOM 1476 O O . VAL A 1 184 ? 3.416 3.076 -13.914 1 96.44 184 VAL A O 1
ATOM 1479 N N . SER A 1 185 ? 4.027 2.641 -11.82 1 96.69 185 SER A N 1
ATOM 1480 C CA . SER A 1 185 ? 5.289 3.373 -11.781 1 96.69 185 SER A CA 1
ATOM 1481 C C . SER A 1 185 ? 6.441 2.471 -11.344 1 96.69 185 SER A C 1
ATOM 1483 O O . SER A 1 185 ? 6.285 1.653 -10.438 1 96.69 185 SER A O 1
ATOM 1485 N N . THR A 1 186 ? 7.547 2.555 -12.07 1 95.69 186 THR A N 1
ATOM 1486 C CA . THR A 1 186 ? 8.688 1.7 -11.758 1 95.69 186 THR A CA 1
ATOM 1487 C C . THR A 1 186 ? 9.961 2.529 -11.617 1 95.69 186 THR A C 1
ATOM 1489 O O . THR A 1 186 ? 9.977 3.715 -11.953 1 95.69 186 THR A O 1
ATOM 1492 N N . ASN A 1 187 ? 10.891 1.989 -11.016 1 95.56 187 ASN A N 1
ATOM 1493 C CA . ASN A 1 187 ? 12.25 2.514 -10.984 1 95.56 187 ASN A CA 1
ATOM 1494 C C . ASN A 1 187 ? 13.289 1.392 -10.992 1 95.56 187 ASN A C 1
ATOM 1496 O O . ASN A 1 187 ? 12.953 0.234 -10.734 1 95.56 187 ASN A O 1
ATOM 1500 N N . SER A 1 188 ? 14.477 1.709 -11.477 1 94.56 188 SER A N 1
ATOM 1501 C CA . SER A 1 188 ? 15.641 0.821 -11.484 1 94.56 188 SER A CA 1
ATOM 1502 C C . SER A 1 188 ? 16.719 1.318 -10.531 1 94.56 188 SER A C 1
ATOM 1504 O O . SER A 1 188 ? 17.484 2.225 -10.875 1 94.56 188 SER A O 1
ATOM 1506 N N . ILE A 1 189 ? 16.828 0.633 -9.406 1 92.19 189 ILE A N 1
ATOM 1507 C CA . ILE A 1 189 ? 17.703 1.146 -8.352 1 92.19 189 ILE A CA 1
ATOM 1508 C C . ILE A 1 189 ? 19.094 0.534 -8.492 1 92.19 189 ILE A C 1
ATOM 1510 O O . ILE A 1 189 ? 20.078 1.257 -8.57 1 92.19 189 ILE A O 1
ATOM 1514 N N . LYS A 1 190 ? 19.172 -0.718 -8.57 1 88.12 190 LYS A N 1
ATOM 1515 C CA . LYS A 1 190 ? 20.453 -1.396 -8.555 1 88.12 190 LYS A CA 1
ATOM 1516 C C . LYS A 1 190 ? 21.062 -1.459 -9.953 1 88.12 190 LYS A C 1
ATOM 1518 O O . LYS A 1 190 ? 22.266 -1.216 -10.133 1 88.12 190 LYS A O 1
ATOM 1523 N N . ASP A 1 191 ? 20.281 -1.879 -10.883 1 88.69 191 ASP A N 1
ATOM 1524 C CA . ASP A 1 191 ? 20.656 -1.977 -12.289 1 88.69 191 ASP A CA 1
ATOM 1525 C C . ASP A 1 191 ? 19.766 -1.11 -13.172 1 88.69 191 ASP A C 1
ATOM 1527 O O . ASP A 1 191 ? 18.547 -1.349 -13.258 1 88.69 191 ASP A O 1
ATOM 1531 N N . LYS A 1 192 ? 20.297 -0.21 -13.883 1 89.88 192 LYS A N 1
ATOM 1532 C CA . LYS A 1 192 ? 19.562 0.776 -14.664 1 89.88 192 LYS A CA 1
ATOM 1533 C C . LYS A 1 192 ? 18.719 0.10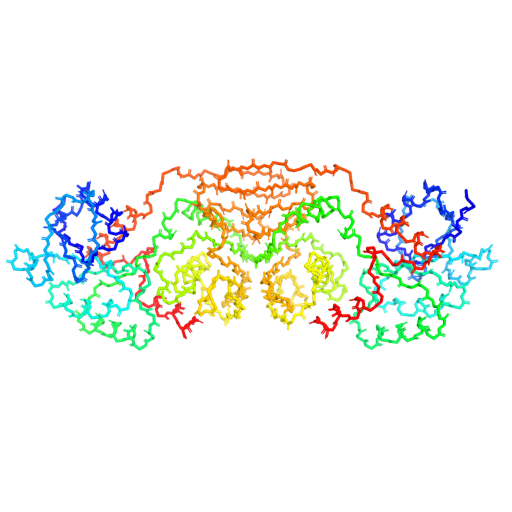2 -15.742 1 89.88 192 LYS A C 1
ATOM 1535 O O . LYS A 1 192 ? 17.75 0.692 -16.25 1 89.88 192 LYS A O 1
ATOM 1540 N N . ASP A 1 193 ? 18.984 -1.055 -16.109 1 88.62 193 ASP A N 1
ATOM 1541 C CA . ASP A 1 193 ? 18.281 -1.719 -17.203 1 88.62 193 ASP A CA 1
ATOM 1542 C C . ASP A 1 193 ? 17.203 -2.654 -16.688 1 88.62 193 ASP A C 1
ATOM 1544 O O . ASP A 1 193 ? 16.453 -3.248 -17.469 1 88.62 193 ASP A O 1
ATOM 1548 N N . ILE A 1 194 ? 17.141 -2.785 -15.367 1 90 194 ILE A N 1
ATOM 1549 C CA . ILE A 1 194 ? 16.188 -3.727 -14.773 1 90 194 ILE A CA 1
ATOM 1550 C C . ILE A 1 194 ? 15.336 -3.012 -13.734 1 90 194 ILE A C 1
ATOM 1552 O O . ILE A 1 194 ? 15.844 -2.533 -12.719 1 90 194 ILE A O 1
ATOM 1556 N N . GLU A 1 195 ? 14.078 -2.998 -13.969 1 93.31 195 GLU A N 1
ATOM 1557 C CA . GLU A 1 195 ? 13.188 -2.461 -12.945 1 93.31 195 GLU A CA 1
ATOM 1558 C C . GLU A 1 195 ? 13.148 -3.357 -11.711 1 93.31 195 GLU A C 1
ATOM 1560 O O . GLU A 1 195 ? 12.977 -4.574 -11.828 1 93.31 195 GLU A O 1
ATOM 1565 N N . ASP A 1 196 ? 13.375 -2.705 -10.57 1 95.19 196 ASP A N 1
ATOM 1566 C CA . ASP A 1 196 ? 13.445 -3.547 -9.383 1 95.19 196 ASP A CA 1
ATOM 1567 C C . ASP A 1 196 ? 12.555 -2.994 -8.266 1 95.19 196 ASP A C 1
ATOM 1569 O O . ASP A 1 196 ? 12.539 -3.523 -7.156 1 95.19 196 ASP A O 1
ATOM 1573 N N . VAL A 1 197 ? 11.852 -1.962 -8.5 1 96.69 197 VAL A N 1
ATOM 1574 C CA . VAL A 1 197 ? 10.82 -1.435 -7.605 1 96.69 197 VAL A CA 1
ATOM 1575 C C . VAL A 1 197 ? 9.617 -0.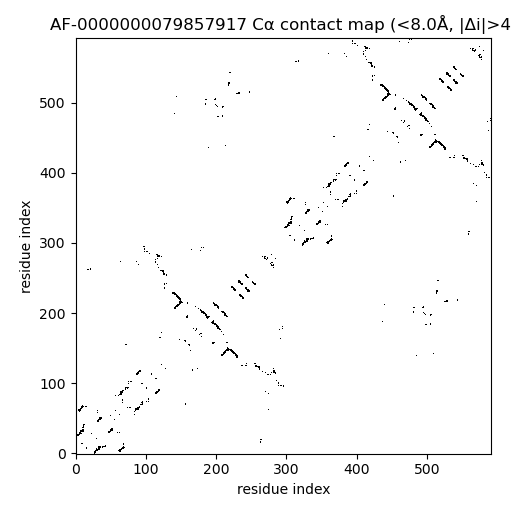975 -8.422 1 96.69 197 VAL A C 1
ATOM 1577 O O . VAL A 1 197 ? 9.773 -0.408 -9.508 1 96.69 197 VAL A O 1
ATOM 1580 N N . LEU A 1 198 ? 8.438 -1.244 -7.848 1 97.12 198 LEU A N 1
ATOM 1581 C CA . LEU A 1 198 ? 7.215 -0.95 -8.586 1 97.12 198 LEU A CA 1
ATOM 1582 C C . LEU A 1 198 ? 6.059 -0.661 -7.633 1 97.12 198 LEU A C 1
ATOM 1584 O O . LEU A 1 198 ? 5.953 -1.282 -6.57 1 97.12 198 LEU A O 1
ATOM 1588 N N . CYS A 1 199 ? 5.23 0.317 -7.988 1 98.38 199 CYS A N 1
ATOM 1589 C CA . CYS A 1 199 ? 3.914 0.436 -7.375 1 98.38 199 CYS A CA 1
ATOM 1590 C C . CYS A 1 199 ? 2.824 0.52 -8.438 1 98.38 199 CYS A C 1
ATOM 1592 O O . CYS A 1 199 ? 3.059 1.024 -9.531 1 98.38 199 CYS A O 1
ATOM 1594 N N . ALA A 1 200 ? 1.679 -0.001 -8.086 1 98.25 200 ALA A N 1
ATOM 1595 C CA . ALA A 1 200 ? 0.58 -0.003 -9.047 1 98.25 200 ALA A CA 1
ATOM 1596 C C . ALA A 1 200 ? -0.736 0.381 -8.383 1 98.25 200 ALA A C 1
ATOM 1598 O O . ALA A 1 200 ? -1.018 -0.049 -7.258 1 98.25 200 ALA A O 1
ATOM 1599 N N . LYS A 1 201 ? -1.481 1.246 -9.023 1 97.88 201 LYS A N 1
ATOM 1600 C CA . LYS A 1 201 ? -2.9 1.425 -8.734 1 97.88 201 LYS A CA 1
ATOM 1601 C C . LYS A 1 201 ? -3.76 0.484 -9.578 1 97.88 201 LYS A C 1
ATOM 1603 O O . LYS A 1 201 ? -3.572 0.384 -10.789 1 97.88 201 LYS A O 1
ATOM 1608 N N . THR A 1 202 ? -4.609 -0.22 -8.938 1 97.75 202 THR A N 1
ATOM 1609 C CA . THR A 1 202 ? -5.441 -1.223 -9.594 1 97.75 202 THR A CA 1
ATOM 1610 C C . THR A 1 202 ? -6.891 -1.109 -9.133 1 97.75 202 THR A C 1
ATOM 1612 O O . THR A 1 202 ? -7.164 -0.611 -8.039 1 97.75 202 THR A O 1
ATOM 1615 N N . LYS A 1 203 ? -7.816 -1.461 -9.992 1 98.31 203 LYS A N 1
ATOM 1616 C CA . LYS A 1 203 ? -9.242 -1.543 -9.688 1 98.31 203 LYS A CA 1
ATOM 1617 C C . LYS A 1 203 ? -9.883 -2.76 -10.352 1 98.31 203 LYS A C 1
ATOM 1619 O O . LYS A 1 203 ? -9.555 -3.09 -11.492 1 98.31 203 LYS A O 1
ATOM 1624 N N . THR A 1 204 ? -10.703 -3.443 -9.68 1 98.56 204 THR A N 1
ATOM 1625 C CA . THR A 1 204 ? -11.422 -4.57 -10.266 1 98.56 204 THR A CA 1
ATOM 1626 C C . THR A 1 204 ? -12.711 -4.105 -10.938 1 98.56 204 THR A C 1
ATOM 1628 O O . THR A 1 204 ? -13.156 -2.98 -10.719 1 98.56 204 THR A O 1
ATOM 1631 N N . THR A 1 205 ? -13.258 -4.949 -11.727 1 98.12 205 THR A N 1
ATOM 1632 C CA . THR A 1 205 ? -14.484 -4.625 -12.438 1 98.12 205 THR A CA 1
ATOM 1633 C C . THR A 1 205 ? -15.633 -4.395 -11.461 1 98.12 205 THR A C 1
ATOM 1635 O O . THR A 1 205 ? -16.516 -3.566 -11.711 1 98.12 205 THR A O 1
ATOM 1638 N N . ASN A 1 206 ? -15.602 -5.129 -10.32 1 97.06 206 ASN A N 1
ATOM 1639 C CA . ASN A 1 206 ? -16.656 -4.949 -9.336 1 97.06 206 ASN A CA 1
ATOM 1640 C C . ASN A 1 206 ? -16.359 -3.777 -8.406 1 97.06 206 ASN A C 1
ATOM 1642 O O . ASN A 1 206 ? -17.031 -3.611 -7.379 1 97.06 206 ASN A O 1
ATOM 1646 N N . GLY A 1 207 ? -15.312 -3.057 -8.609 1 97.06 207 GLY A N 1
ATOM 1647 C CA . GLY A 1 207 ? -15.141 -1.749 -8 1 97.06 207 GLY A CA 1
ATOM 1648 C C . GLY A 1 207 ? -14.211 -1.773 -6.801 1 97.06 207 GLY A C 1
ATOM 1649 O O . GLY A 1 207 ? -14.102 -0.785 -6.07 1 97.06 207 GLY A O 1
ATOM 1650 N N . ILE A 1 208 ? -13.492 -2.83 -6.527 1 98.31 208 ILE A N 1
ATOM 1651 C CA . ILE A 1 208 ? -12.586 -2.91 -5.391 1 98.31 208 ILE A CA 1
ATOM 1652 C C . ILE A 1 208 ? -11.266 -2.232 -5.734 1 98.31 208 ILE A C 1
ATOM 1654 O O . ILE A 1 208 ? -10.664 -2.518 -6.777 1 98.31 208 ILE A O 1
ATOM 1658 N N . ILE A 1 209 ? -10.859 -1.316 -4.863 1 98.56 209 ILE A N 1
ATOM 1659 C CA . ILE A 1 209 ? -9.609 -0.581 -5.043 1 98.56 209 ILE A CA 1
ATOM 1660 C C . ILE A 1 209 ? -8.445 -1.396 -4.488 1 98.56 209 ILE A C 1
ATOM 1662 O O . ILE A 1 209 ? -8.5 -1.868 -3.35 1 98.56 209 ILE A O 1
ATOM 1666 N N . CYS A 1 210 ? -7.398 -1.545 -5.293 1 98.69 210 CYS A N 1
ATOM 1667 C CA . CYS A 1 210 ? -6.254 -2.352 -4.875 1 98.69 210 CYS A CA 1
ATOM 1668 C C . CYS A 1 210 ? -4.945 -1.621 -5.141 1 98.69 210 CYS A C 1
ATOM 1670 O O . CYS A 1 210 ? -4.797 -0.961 -6.172 1 98.69 210 CYS A O 1
ATOM 1672 N N . SER A 1 211 ? -4.051 -1.717 -4.25 1 98.69 211 SER A N 1
ATOM 1673 C CA . SER A 1 211 ? -2.703 -1.181 -4.414 1 98.69 211 SER A CA 1
ATOM 1674 C C . SER A 1 211 ? -1.653 -2.281 -4.293 1 98.69 211 SER A C 1
ATOM 1676 O O . SER A 1 211 ? -1.777 -3.176 -3.455 1 98.69 211 SER A O 1
ATOM 1678 N N . ILE A 1 212 ? -0.63 -2.201 -5.125 1 98.69 212 ILE A N 1
ATOM 1679 C CA . ILE A 1 212 ? 0.457 -3.174 -5.117 1 98.69 212 ILE A CA 1
ATOM 1680 C C . ILE A 1 212 ? 1.797 -2.451 -5.008 1 98.69 212 ILE A C 1
ATOM 1682 O O . ILE A 1 212 ? 2.039 -1.468 -5.715 1 98.69 212 ILE A O 1
ATOM 1686 N N . THR A 1 213 ? 2.635 -2.852 -4.141 1 98.69 213 THR A N 1
ATOM 1687 C CA . THR A 1 213 ? 4.023 -2.418 -4.051 1 98.69 213 THR A CA 1
ATOM 1688 C C . THR A 1 213 ? 4.969 -3.615 -4.098 1 98.69 213 THR A C 1
ATOM 1690 O O . THR A 1 213 ? 4.879 -4.516 -3.264 1 98.69 213 THR A O 1
ATOM 1693 N N . ASN 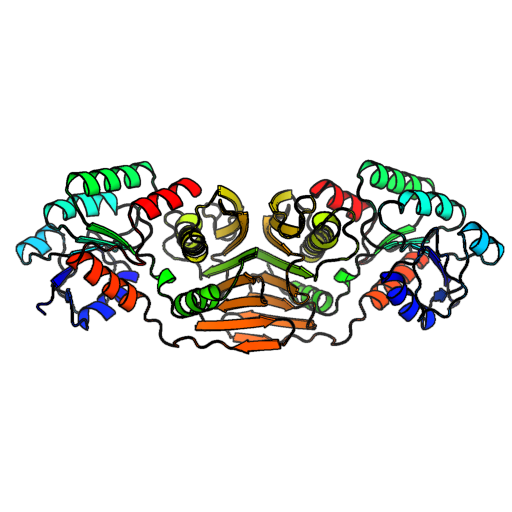A 1 214 ? 5.852 -3.604 -5.062 1 97.94 214 ASN A N 1
ATOM 1694 C CA . ASN A 1 214 ? 6.836 -4.668 -5.215 1 97.94 214 ASN A CA 1
ATOM 1695 C C . ASN A 1 214 ? 8.266 -4.125 -5.16 1 97.94 214 ASN A C 1
ATOM 1697 O O . ASN A 1 214 ? 8.516 -2.994 -5.574 1 97.94 214 ASN A O 1
ATOM 1701 N N . SER A 1 215 ? 9.141 -5.004 -4.68 1 97.06 215 SER A N 1
ATOM 1702 C CA . SER A 1 215 ? 10.547 -4.613 -4.637 1 97.06 215 SER A CA 1
ATOM 1703 C C . SER A 1 215 ? 11.461 -5.832 -4.586 1 97.06 215 SER A C 1
ATOM 1705 O O . SER A 1 215 ? 11.109 -6.852 -3.99 1 97.06 215 SER A O 1
ATOM 1707 N N . TRP A 1 216 ? 12.602 -5.695 -5.242 1 95.81 216 TRP A N 1
ATOM 1708 C CA . TRP A 1 216 ? 13.656 -6.695 -5.102 1 95.81 216 TRP A CA 1
ATOM 1709 C C . TRP A 1 216 ? 14.766 -6.191 -4.176 1 95.81 216 TRP A C 1
ATOM 1711 O O . TRP A 1 216 ? 15.852 -6.762 -4.133 1 95.81 216 TRP A O 1
ATOM 1721 N N . ASN A 1 217 ? 14.445 -5.117 -3.379 1 93.88 217 ASN A N 1
ATOM 1722 C CA . ASN A 1 217 ? 15.523 -4.453 -2.658 1 93.88 217 ASN A CA 1
ATOM 1723 C C . ASN A 1 217 ? 15.383 -4.625 -1.148 1 93.88 217 ASN A C 1
ATOM 1725 O O . ASN A 1 217 ? 16.156 -4.047 -0.378 1 93.88 217 ASN A O 1
ATOM 1729 N N . TYR A 1 218 ? 14.391 -5.414 -0.727 1 95.56 218 TYR A N 1
ATOM 1730 C CA . TYR A 1 218 ? 14.289 -5.695 0.7 1 95.56 218 TYR A CA 1
ATOM 1731 C C . TYR A 1 218 ? 15.406 -6.633 1.15 1 95.56 218 TYR A C 1
ATOM 1733 O O . TYR A 1 218 ? 15.922 -7.422 0.356 1 95.56 218 TYR A O 1
ATOM 1741 N N . LYS A 1 219 ? 15.773 -6.586 2.42 1 94.12 219 LYS A N 1
ATOM 1742 C CA . LYS A 1 219 ? 16.812 -7.445 2.965 1 94.12 219 LYS A CA 1
ATOM 1743 C C . LYS A 1 219 ? 16.281 -8.828 3.293 1 94.12 219 LYS A C 1
ATOM 1745 O O . LYS A 1 219 ? 17.047 -9.789 3.422 1 94.12 219 LYS A O 1
ATOM 1750 N N . ILE A 1 220 ? 14.969 -8.859 3.465 1 94.75 220 ILE A N 1
ATOM 1751 C CA . ILE A 1 220 ? 14.281 -10.125 3.715 1 94.75 220 ILE A CA 1
ATOM 1752 C C . ILE A 1 220 ? 13.016 -10.203 2.873 1 94.75 220 ILE A C 1
ATOM 1754 O O . ILE A 1 220 ? 12.484 -9.172 2.439 1 94.75 220 ILE A O 1
ATOM 1758 N N . ASP A 1 221 ? 12.562 -11.422 2.648 1 95.12 221 ASP A N 1
ATOM 1759 C CA . ASP A 1 221 ? 11.32 -11.586 1.899 1 95.12 221 ASP A CA 1
ATOM 1760 C C . ASP A 1 221 ? 10.125 -11.023 2.676 1 95.12 221 ASP A C 1
ATOM 1762 O O . ASP A 1 221 ? 10.055 -11.164 3.898 1 95.12 221 ASP A O 1
ATOM 1766 N N . ARG A 1 222 ? 9.266 -10.344 1.99 1 96.56 222 ARG A N 1
ATOM 1767 C CA . ARG A 1 222 ? 8.055 -9.75 2.555 1 96.56 222 ARG A CA 1
ATOM 1768 C C . ARG A 1 222 ? 6.859 -9.969 1.64 1 96.56 222 ARG A C 1
ATOM 1770 O O . ARG A 1 222 ? 6.957 -9.781 0.425 1 96.56 222 ARG A O 1
ATOM 1777 N N . PHE A 1 223 ? 5.867 -10.477 2.203 1 98.12 223 PHE A N 1
ATOM 1778 C CA . PHE A 1 223 ? 4.621 -10.664 1.472 1 98.12 223 PHE A CA 1
ATOM 1779 C C . PHE A 1 223 ? 3.42 -10.461 2.389 1 98.12 223 PHE A C 1
ATOM 1781 O O . PHE A 1 223 ? 2.992 -11.391 3.078 1 98.12 223 PHE A O 1
ATOM 1788 N N . CYS A 1 224 ? 2.826 -9.25 2.311 1 98.62 224 CYS A N 1
ATOM 1789 C CA . CYS A 1 224 ? 1.734 -8.852 3.195 1 98.62 224 CYS A CA 1
ATOM 1790 C C . CYS A 1 224 ? 0.536 -8.359 2.395 1 98.62 224 CYS A C 1
ATOM 1792 O O . CYS A 1 224 ? 0.698 -7.66 1.394 1 98.62 224 CYS A O 1
ATOM 1794 N N . ILE A 1 225 ? -0.624 -8.734 2.82 1 98.88 225 ILE A N 1
ATOM 1795 C CA . ILE A 1 225 ? -1.882 -8.289 2.23 1 98.88 225 ILE A CA 1
ATOM 1796 C C . ILE A 1 225 ? -2.789 -7.723 3.32 1 98.88 225 ILE A C 1
ATOM 1798 O O . ILE A 1 225 ? -3.025 -8.367 4.34 1 98.88 225 ILE A O 1
ATOM 1802 N N . GLU A 1 226 ? -3.217 -6.539 3.16 1 98.88 226 GLU A N 1
ATOM 1803 C CA . GLU A 1 226 ? -4.223 -5.957 4.043 1 98.88 226 GLU A CA 1
ATOM 1804 C C . GLU A 1 226 ? -5.531 -5.711 3.303 1 98.88 226 GLU A C 1
ATOM 1806 O O . GLU A 1 226 ? -5.543 -5.09 2.238 1 98.88 226 GLU A O 1
ATOM 1811 N N . ILE A 1 227 ? -6.621 -6.184 3.848 1 98.81 227 ILE A N 1
ATOM 1812 C CA . ILE A 1 227 ? -7.922 -6.086 3.197 1 98.81 227 ILE A CA 1
ATOM 1813 C C . ILE A 1 227 ? -8.914 -5.391 4.125 1 98.81 227 ILE A C 1
ATOM 1815 O O . ILE A 1 227 ? -9.117 -5.82 5.262 1 98.81 227 ILE A O 1
ATOM 1819 N N . SER A 1 228 ? -9.5 -4.34 3.641 1 98 228 SER A N 1
ATOM 1820 C CA . SER A 1 228 ? -10.562 -3.646 4.363 1 98 228 SER A CA 1
ATOM 1821 C C . SER A 1 228 ? -11.93 -4.191 3.986 1 98 228 SER A C 1
ATOM 1823 O O . SER A 1 228 ? -12.266 -4.277 2.803 1 98 228 SER A O 1
ATOM 1825 N N . CYS A 1 229 ? -12.68 -4.559 4.988 1 97.5 229 CYS A N 1
ATOM 1826 C CA . CYS A 1 229 ? -14 -5.141 4.773 1 97.5 229 CYS A CA 1
ATOM 1827 C C . CYS A 1 229 ? -15.047 -4.473 5.66 1 97.5 229 CYS A C 1
ATOM 1829 O O . CYS A 1 229 ? -14.719 -3.576 6.441 1 97.5 229 CYS A O 1
ATOM 1831 N N . SER A 1 230 ? -16.266 -4.922 5.539 1 95.38 230 SER A N 1
ATOM 1832 C CA . SER A 1 230 ? -17.406 -4.371 6.258 1 95.38 230 SER A CA 1
ATOM 1833 C C . SER A 1 230 ? -17.266 -4.574 7.762 1 95.38 230 SER A C 1
ATOM 1835 O O . SER A 1 230 ? -17.641 -3.705 8.547 1 95.38 230 SER A O 1
ATOM 1837 N N . SER A 1 231 ? -16.719 -5.68 8.195 1 96.38 231 SER A N 1
ATOM 1838 C CA . SER A 1 231 ? -16.703 -5.996 9.617 1 96.38 231 SER A CA 1
ATOM 1839 C C . SER A 1 231 ? -15.383 -5.605 10.266 1 96.38 231 SER A C 1
ATOM 1841 O O . SER A 1 231 ? -15.25 -5.664 11.484 1 96.38 231 SER A O 1
ATOM 1843 N N . GLY A 1 232 ? -14.391 -5.285 9.477 1 97.19 232 GLY A N 1
ATOM 1844 C CA . GLY A 1 232 ? -13.047 -4.977 9.93 1 97.19 232 GLY A CA 1
ATOM 1845 C C . GLY A 1 232 ? -12 -5.141 8.844 1 97.19 232 GLY A C 1
ATOM 1846 O O . GLY A 1 232 ? -12.328 -5.211 7.66 1 97.19 232 GLY A O 1
ATOM 1847 N N . HIS A 1 233 ? -10.734 -5.043 9.211 1 98.38 233 HIS A N 1
ATOM 1848 C CA . HIS A 1 233 ? -9.695 -5.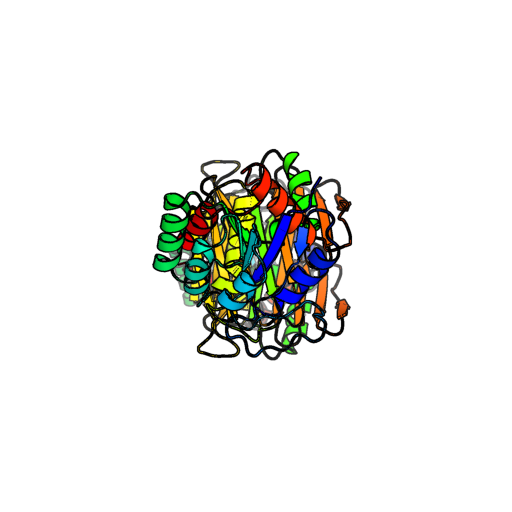262 8.211 1 98.38 233 HIS A CA 1
ATOM 1849 C C . HIS A 1 233 ? -8.805 -6.438 8.586 1 98.38 233 HIS A C 1
ATOM 1851 O O . HIS A 1 233 ? -8.57 -6.691 9.773 1 98.38 233 HIS A O 1
ATOM 1857 N N . TYR A 1 234 ? -8.406 -7.148 7.582 1 98.81 234 TYR A N 1
ATOM 1858 C CA . TYR A 1 234 ? -7.543 -8.32 7.723 1 98.81 234 TYR A CA 1
ATOM 1859 C C . TYR A 1 234 ? -6.098 -7.977 7.375 1 98.81 234 TYR A C 1
ATOM 1861 O O . TYR A 1 234 ? -5.84 -7.238 6.426 1 98.81 234 TYR A O 1
ATOM 1869 N N . MET A 1 235 ? -5.191 -8.445 8.141 1 98.75 235 MET A N 1
ATOM 1870 C CA . MET A 1 235 ? -3.76 -8.359 7.879 1 98.75 235 MET A CA 1
ATOM 1871 C C . MET A 1 235 ? -3.148 -9.75 7.734 1 98.75 235 MET A C 1
ATOM 1873 O O . MET A 1 235 ? -3.055 -10.5 8.711 1 98.75 235 MET A O 1
ATOM 1877 N N . ALA A 1 236 ? -2.719 -10.047 6.543 1 98.81 236 ALA A N 1
ATOM 1878 C CA . ALA A 1 236 ? -2.16 -11.359 6.234 1 98.81 236 ALA A CA 1
ATOM 1879 C C . ALA A 1 236 ? -0.666 -11.266 5.938 1 98.81 236 ALA A C 1
ATOM 1881 O O . ALA A 1 236 ? -0.241 -10.453 5.113 1 98.81 236 ALA A O 1
ATOM 1882 N N . ASP A 1 237 ? 0.117 -12.055 6.586 1 98.5 237 ASP A N 1
ATOM 1883 C CA . ASP A 1 237 ? 1.538 -12.234 6.305 1 98.5 237 ASP A CA 1
ATOM 1884 C C . ASP A 1 237 ? 1.812 -13.625 5.734 1 98.5 237 ASP A C 1
ATOM 1886 O O . ASP A 1 237 ? 1.794 -14.617 6.465 1 98.5 237 ASP A O 1
ATOM 1890 N N . LEU A 1 238 ? 2.127 -13.672 4.469 1 98.31 238 LEU A N 1
ATOM 1891 C CA . LEU A 1 238 ? 2.227 -14.961 3.789 1 98.31 238 LEU A CA 1
ATOM 1892 C C . LEU A 1 238 ? 3.57 -15.625 4.074 1 98.31 238 LEU A C 1
ATOM 1894 O O . LEU A 1 238 ? 3.723 -16.828 3.885 1 98.31 238 LEU A O 1
ATOM 1898 N N . VAL A 1 239 ? 4.574 -14.812 4.438 1 96.56 239 VAL A N 1
ATOM 1899 C CA . VAL A 1 239 ? 5.887 -15.359 4.762 1 96.56 239 VAL A CA 1
ATOM 1900 C C . VAL A 1 239 ? 5.863 -15.961 6.168 1 96.56 239 VAL A C 1
ATOM 1902 O O . VAL A 1 239 ? 6.332 -17.078 6.379 1 96.56 239 VAL A O 1
ATOM 1905 N N . ALA A 1 240 ? 5.262 -15.281 7.121 1 96.12 240 ALA A N 1
ATOM 1906 C CA . ALA A 1 240 ? 5.234 -15.727 8.508 1 96.12 240 ALA A CA 1
ATOM 1907 C C . ALA A 1 240 ? 4.047 -16.641 8.773 1 96.12 240 ALA A C 1
ATOM 1909 O O . ALA A 1 240 ? 3.887 -17.172 9.875 1 96.12 240 ALA A O 1
ATOM 1910 N N . PHE A 1 241 ? 3.182 -16.812 7.84 1 97.88 241 PHE A N 1
ATOM 1911 C CA . PHE A 1 241 ? 1.979 -17.625 7.953 1 97.88 241 PHE A CA 1
ATOM 1912 C C . PHE A 1 241 ? 1.121 -17.156 9.125 1 97.88 241 PHE A C 1
ATOM 1914 O O . PHE A 1 241 ? 0.753 -17.953 9.992 1 97.88 241 PHE A O 1
ATOM 1921 N N . ASN A 1 242 ? 0.781 -15.891 9.055 1 97.88 242 ASN A N 1
ATOM 1922 C CA . ASN A 1 242 ? -0.014 -15.242 10.094 1 97.88 242 ASN A CA 1
ATOM 1923 C C . ASN A 1 242 ? -1.187 -14.469 9.5 1 97.88 242 ASN A C 1
ATOM 1925 O O . ASN A 1 242 ? -1.065 -13.875 8.422 1 97.88 242 ASN A O 1
ATOM 1929 N N . LEU A 1 243 ? -2.344 -14.547 10.172 1 98.75 243 LEU A N 1
ATOM 1930 C CA . LEU A 1 243 ? -3.547 -13.82 9.781 1 98.75 243 LEU A CA 1
ATOM 1931 C C . LEU A 1 243 ? -4.234 -13.211 11 1 98.75 243 LEU A C 1
ATOM 1933 O O . LEU A 1 243 ? -4.535 -13.914 11.969 1 98.75 243 LEU A O 1
ATOM 1937 N N . ARG A 1 244 ? -4.441 -11.938 10.938 1 98.62 244 ARG A N 1
ATOM 1938 C CA . ARG A 1 244 ? -5.121 -11.227 12.023 1 98.62 244 ARG A CA 1
ATOM 1939 C C . ARG A 1 244 ? -6.27 -10.383 11.484 1 98.62 244 ARG A C 1
ATOM 1941 O O . ARG A 1 244 ? -6.219 -9.906 10.352 1 98.62 244 ARG A O 1
ATOM 1948 N N . LYS A 1 245 ? -7.266 -10.25 12.25 1 98.56 245 LYS A N 1
ATOM 1949 C CA . LYS A 1 245 ? -8.375 -9.344 11.969 1 98.56 245 LYS A CA 1
ATOM 1950 C C . LYS A 1 245 ? -8.508 -8.289 13.062 1 98.56 245 LYS A C 1
ATOM 1952 O O . LYS A 1 245 ? -8.422 -8.602 14.25 1 98.56 245 LYS A O 1
ATOM 1957 N N . MET A 1 246 ? -8.609 -7.098 12.656 1 97.75 246 MET A N 1
ATOM 1958 C CA . MET A 1 246 ? -8.82 -5.988 13.578 1 97.75 246 MET A CA 1
ATOM 1959 C C . MET A 1 246 ? -10.164 -5.32 13.336 1 97.75 246 MET A C 1
ATOM 1961 O O . MET A 1 246 ? -10.539 -5.078 12.188 1 97.75 246 MET A O 1
ATOM 1965 N N . ASP A 1 247 ? -10.93 -5.105 14.328 1 94.44 247 ASP A N 1
ATOM 1966 C CA . ASP A 1 247 ? -12.18 -4.348 14.273 1 94.44 247 ASP A CA 1
ATOM 1967 C C . ASP A 1 247 ? -12.336 -3.459 15.5 1 94.44 247 ASP A C 1
ATOM 1969 O O . ASP A 1 247 ? -11.359 -3.176 16.203 1 94.44 247 ASP A O 1
ATOM 1973 N N . ASP A 1 248 ? -13.539 -2.861 15.695 1 91.56 248 ASP A N 1
ATOM 1974 C CA . ASP A 1 248 ? -13.766 -1.937 16.797 1 91.56 248 ASP A CA 1
ATOM 1975 C C . ASP A 1 248 ? -13.789 -2.676 18.141 1 91.56 248 ASP A C 1
ATOM 1977 O O . ASP A 1 248 ? -13.797 -2.051 19.203 1 91.56 248 ASP A O 1
ATOM 1981 N N . LYS A 1 249 ? -13.789 -4 18.109 1 94.31 249 LYS A N 1
ATOM 1982 C CA . LYS A 1 249 ? -13.789 -4.797 19.328 1 94.31 249 LYS A CA 1
ATOM 1983 C C . LYS A 1 249 ? -12.375 -5.25 19.703 1 94.31 249 LYS A C 1
ATOM 1985 O O . LYS A 1 249 ? -12.133 -5.707 20.812 1 94.31 249 LYS A O 1
ATOM 1990 N N . GLY A 1 250 ? -11.477 -5.152 18.719 1 94.5 250 GLY A N 1
ATOM 1991 C CA . GLY A 1 250 ? -10.094 -5.504 19.016 1 94.5 250 GLY A CA 1
ATOM 1992 C C . GLY A 1 250 ? -9.469 -6.391 17.953 1 94.5 250 GLY A C 1
ATOM 1993 O O . GLY A 1 250 ? -9.969 -6.473 16.828 1 94.5 250 GLY A O 1
ATOM 1994 N N . LEU A 1 251 ? -8.258 -6.945 18.391 1 96.25 251 LEU A N 1
ATOM 1995 C CA . LEU A 1 251 ? -7.465 -7.777 17.5 1 96.25 251 LEU A CA 1
ATOM 1996 C C . LEU A 1 251 ? -7.789 -9.258 17.703 1 96.25 251 LEU A C 1
ATOM 1998 O O . LEU A 1 251 ? -7.852 -9.734 18.828 1 96.25 251 LEU A O 1
ATOM 2002 N N . ILE A 1 252 ? -8.062 -9.961 16.641 1 97.25 252 ILE A N 1
ATOM 2003 C CA . ILE A 1 252 ? -8.32 -11.391 16.672 1 97.25 252 ILE A CA 1
ATOM 2004 C C . ILE A 1 252 ? -7.289 -12.117 15.812 1 97.25 252 ILE A C 1
ATOM 2006 O O . ILE A 1 252 ? -7.105 -11.781 14.641 1 97.25 252 ILE A O 1
ATOM 2010 N N . ASN A 1 253 ? -6.605 -13.07 16.391 1 97.88 253 ASN A N 1
ATOM 2011 C CA . ASN A 1 253 ? -5.727 -13.945 15.625 1 97.88 253 ASN A CA 1
ATOM 2012 C C . ASN A 1 253 ? -6.5 -15.102 15 1 97.88 253 ASN A C 1
ATOM 2014 O O . ASN A 1 253 ? -7.18 -15.852 15.703 1 97.88 253 ASN A O 1
ATOM 2018 N N . LEU A 1 254 ? -6.398 -15.219 13.758 1 98.25 254 LEU A N 1
ATOM 2019 C CA . LEU A 1 254 ? -7.059 -16.328 13.07 1 98.25 254 LEU A CA 1
ATOM 2020 C C . LEU A 1 254 ? -6.086 -17.469 12.828 1 98.25 254 LEU A C 1
ATOM 2022 O O . LEU A 1 254 ? -4.902 -17.25 12.57 1 98.25 254 LEU A O 1
ATOM 2026 N N . ARG A 1 255 ? -6.582 -18.656 12.844 1 97.88 255 ARG A N 1
ATOM 2027 C CA . ARG A 1 255 ? -5.742 -19.844 12.719 1 97.88 255 ARG A CA 1
ATOM 2028 C C . ARG A 1 255 ? -5.207 -19.984 11.297 1 97.88 255 ARG A C 1
ATOM 2030 O O . ARG A 1 255 ? -5.957 -19.859 10.328 1 97.88 255 ARG A O 1
ATOM 2037 N N . VAL A 1 256 ? -3.883 -20.25 11.164 1 98.12 256 VAL A N 1
ATOM 2038 C CA . VAL A 1 256 ? -3.193 -20.547 9.914 1 98.12 256 VAL A CA 1
ATOM 2039 C C . VAL A 1 256 ? -2.271 -21.75 10.102 1 98.12 256 VAL A C 1
ATOM 2041 O O . VAL A 1 256 ? -1.56 -21.844 11.102 1 98.12 256 VAL A O 1
ATOM 2044 N N . ASP A 1 257 ? -2.34 -22.688 9.188 1 96.06 257 ASP A N 1
ATOM 2045 C CA . ASP A 1 257 ? -1.38 -23.781 9.234 1 96.06 257 ASP A CA 1
ATOM 2046 C C . ASP A 1 257 ? 0.055 -23.266 9.164 1 96.06 257 ASP A C 1
ATOM 2048 O O . ASP A 1 257 ? 0.352 -22.344 8.391 1 96.06 257 ASP A O 1
ATOM 2052 N N . ASN A 1 258 ? 0.917 -23.812 9.914 1 92.94 258 ASN A N 1
ATOM 2053 C CA . ASN A 1 258 ? 2.27 -23.281 10.039 1 92.94 258 ASN A CA 1
ATOM 2054 C C . ASN A 1 258 ? 3.238 -23.969 9.086 1 92.94 258 ASN A C 1
ATOM 2056 O O . ASN A 1 258 ? 4.438 -23.688 9.094 1 92.94 258 ASN A O 1
ATOM 2060 N N . GLU A 1 259 ? 2.764 -24.812 8.266 1 93.19 259 GLU A N 1
ATOM 2061 C CA . GLU A 1 259 ? 3.59 -25.484 7.262 1 93.19 259 GLU A CA 1
ATOM 2062 C C . GLU A 1 259 ? 3.215 -25.031 5.852 1 93.19 259 GLU A C 1
ATOM 2064 O O . GLU A 1 259 ? 2.033 -24.938 5.516 1 93.19 259 GLU A O 1
ATOM 2069 N N . ASP A 1 260 ? 4.258 -24.75 5.129 1 92.69 260 ASP A N 1
ATOM 2070 C CA . ASP A 1 260 ? 4.004 -24.375 3.74 1 92.69 260 ASP A CA 1
ATOM 2071 C C . ASP A 1 260 ? 3.701 -25.609 2.887 1 92.69 260 ASP A C 1
ATOM 2073 O O . ASP A 1 260 ? 4.617 -26.266 2.402 1 92.69 260 ASP A O 1
ATOM 2077 N N . MET A 1 261 ? 2.486 -25.891 2.68 1 92.81 261 MET A N 1
ATOM 2078 C CA . MET A 1 261 ? 2.064 -27.031 1.868 1 92.81 261 MET A CA 1
ATOM 2079 C C . MET A 1 261 ? 1.518 -26.562 0.522 1 92.81 261 MET A C 1
ATOM 2081 O O . MET A 1 261 ? 0.69 -27.25 -0.085 1 92.81 261 MET A O 1
ATOM 2085 N N . SER A 1 262 ? 1.971 -25.359 0.084 1 97.19 262 SER A N 1
ATOM 2086 C CA . SER A 1 262 ? 1.423 -24.75 -1.122 1 97.19 262 SER A CA 1
ATOM 2087 C C . SER A 1 262 ? 1.614 -25.641 -2.336 1 97.19 262 SER A C 1
ATOM 2089 O O . SER A 1 262 ? 0.664 -25.906 -3.074 1 97.19 262 SER A O 1
ATOM 2091 N N . ILE A 1 263 ? 2.809 -26.203 -2.496 1 97.62 263 ILE A N 1
ATOM 2092 C CA . ILE A 1 263 ? 3.111 -27.047 -3.641 1 97.62 263 ILE A CA 1
ATOM 2093 C C . ILE A 1 263 ? 2.309 -28.344 -3.545 1 97.62 263 ILE A C 1
ATOM 2095 O O . ILE A 1 263 ? 1.745 -28.812 -4.539 1 97.62 263 ILE A O 1
ATOM 2099 N N . ARG A 1 264 ? 2.246 -28.906 -2.383 1 97 264 ARG A N 1
ATOM 2100 C CA . ARG A 1 264 ? 1.498 -30.141 -2.168 1 97 264 ARG A CA 1
ATOM 2101 C C . ARG A 1 264 ? 0.028 -29.969 -2.529 1 97 264 ARG A C 1
ATOM 2103 O O . ARG A 1 264 ? -0.552 -30.797 -3.23 1 97 264 ARG A O 1
ATOM 2110 N N . PHE A 1 265 ? -0.504 -28.891 -2.055 1 97.25 265 PHE A N 1
ATOM 2111 C CA . PHE A 1 265 ? -1.916 -28.656 -2.326 1 97.25 265 PHE A CA 1
ATOM 2112 C C . PHE A 1 265 ? -2.141 -28.359 -3.805 1 97.25 265 PHE A C 1
ATOM 2114 O O . PHE A 1 265 ? -3.131 -28.812 -4.387 1 97.25 265 PHE A O 1
ATOM 2121 N N . GLN A 1 266 ? -1.287 -27.609 -4.43 1 98.19 266 GLN A N 1
ATOM 2122 C CA . GLN A 1 266 ? -1.365 -27.375 -5.871 1 98.19 266 GLN A CA 1
ATOM 2123 C C . GLN A 1 266 ? -1.317 -28.703 -6.637 1 98.19 266 GLN A C 1
ATOM 2125 O O . GLN A 1 266 ? -2.127 -28.922 -7.539 1 98.19 266 GLN A O 1
ATOM 2130 N N . ASN A 1 267 ? -0.388 -29.609 -6.203 1 98.06 267 ASN A N 1
ATOM 2131 C CA . ASN A 1 267 ? -0.243 -30.891 -6.863 1 98.06 267 ASN A CA 1
ATOM 2132 C C . ASN A 1 267 ? -1.481 -31.766 -6.672 1 98.06 267 ASN A C 1
ATOM 2134 O O . ASN A 1 267 ? -1.885 -32.5 -7.586 1 98.06 267 ASN A O 1
ATOM 2138 N N . SER A 1 268 ? -1.998 -31.703 -5.492 1 97.5 268 SER A N 1
ATOM 2139 C CA . SER A 1 268 ? -3.23 -32.438 -5.23 1 97.5 268 SER A CA 1
ATOM 2140 C C . SER A 1 268 ? -4.359 -31.969 -6.137 1 97.5 268 SER A C 1
ATOM 2142 O O . SER A 1 268 ? -5.098 -32.781 -6.695 1 97.5 268 SER A O 1
ATOM 2144 N N . GLU A 1 269 ? -4.484 -30.672 -6.281 1 98 269 GLU A N 1
ATOM 2145 C CA . GLU A 1 269 ? -5.5 -30.125 -7.176 1 98 269 GLU A CA 1
ATOM 2146 C C . GLU A 1 269 ? -5.211 -30.484 -8.625 1 98 269 GLU A C 1
ATOM 2148 O O . GLU A 1 269 ? -6.133 -30.719 -9.414 1 98 269 GLU A O 1
ATOM 2153 N N . PHE A 1 270 ? -3.959 -30.453 -8.93 1 98.5 270 PHE A N 1
ATOM 2154 C CA . PHE A 1 270 ? -3.58 -30.844 -10.281 1 98.5 270 PHE A CA 1
ATOM 2155 C C . PHE A 1 270 ? -3.984 -32.281 -10.562 1 98.5 270 PHE A C 1
ATOM 2157 O O . PHE A 1 270 ? -4.496 -32.594 -11.641 1 98.5 270 PHE A O 1
ATOM 2164 N N . PHE A 1 271 ? -3.793 -33.188 -9.625 1 98.12 271 PHE A N 1
ATOM 2165 C CA . PHE A 1 271 ? -4.207 -34.594 -9.758 1 98.12 271 PHE A CA 1
ATOM 2166 C C . PHE A 1 271 ? -5.703 -34.688 -10.023 1 98.12 271 PHE A C 1
ATOM 2168 O O . PHE A 1 271 ? -6.137 -35.406 -10.93 1 98.12 271 PHE A O 1
ATOM 2175 N N . LYS A 1 272 ? -6.449 -33.938 -9.242 1 97.69 272 LYS A N 1
ATOM 2176 C CA . LYS A 1 272 ? -7.895 -33.938 -9.43 1 97.69 272 LYS A CA 1
ATOM 2177 C C . LYS A 1 272 ? -8.273 -33.438 -10.82 1 97.69 272 LYS A C 1
ATOM 2179 O O . LYS A 1 272 ? -9.195 -33.969 -11.445 1 97.69 272 LYS A O 1
ATOM 2184 N N . TYR A 1 273 ? -7.609 -32.469 -11.234 1 98.19 273 TYR A N 1
ATOM 2185 C CA . TYR A 1 273 ? -7.836 -31.906 -12.562 1 98.19 273 TYR A CA 1
ATOM 2186 C C . TYR A 1 273 ? -7.566 -32.938 -13.641 1 98.19 273 TYR A C 1
ATOM 2188 O O . TYR A 1 273 ? -8.336 -33.062 -14.594 1 98.19 273 TYR A O 1
ATOM 2196 N N . CYS A 1 274 ? -6.516 -33.719 -13.523 1 97.31 274 CYS A N 1
ATOM 2197 C CA . CYS A 1 274 ? -6.168 -34.781 -14.461 1 97.31 274 CYS A CA 1
ATOM 2198 C C . CYS A 1 274 ? -7.277 -35.812 -14.547 1 97.31 274 CYS A C 1
ATOM 2200 O O . CYS A 1 274 ? -7.602 -36.312 -15.633 1 97.31 274 CYS A O 1
ATOM 2202 N N . MET A 1 275 ? -7.852 -36.094 -13.406 1 95.94 275 MET A N 1
ATOM 2203 C CA . MET A 1 275 ? -8.82 -37.188 -13.312 1 95.94 275 MET A CA 1
ATOM 2204 C C . MET A 1 275 ? -10.203 -36.719 -13.766 1 95.94 275 MET A C 1
ATOM 2206 O O . MET A 1 275 ? -10.914 -37.469 -14.445 1 95.94 275 MET A O 1
ATOM 2210 N N . SER A 1 276 ? -10.586 -35.531 -13.461 1 95.75 276 SER A N 1
ATOM 2211 C CA . SER A 1 276 ? -11.984 -35.156 -13.609 1 95.75 276 SER A CA 1
ATOM 2212 C C . SER A 1 276 ? -12.148 -34.062 -14.648 1 95.75 276 SER A C 1
ATOM 2214 O O . SER A 1 276 ? -13.25 -33.844 -15.156 1 95.75 276 SER A O 1
ATOM 2216 N N . GLY A 1 277 ? -11.094 -33.281 -14.82 1 96.12 277 GLY A N 1
ATOM 2217 C CA . GLY A 1 277 ? -11.203 -32.125 -15.688 1 96.12 277 GLY A CA 1
ATOM 2218 C C . GLY A 1 277 ? -11.68 -30.891 -14.969 1 96.12 277 GLY A C 1
ATOM 2219 O O . GLY A 1 277 ? -11.773 -29.812 -15.562 1 96.12 277 GLY A O 1
ATOM 2220 N N . ASP A 1 278 ? -11.898 -31 -13.672 1 96.88 278 ASP A N 1
ATOM 2221 C CA . ASP A 1 278 ? -12.312 -29.859 -12.859 1 96.88 278 ASP A CA 1
ATOM 2222 C C . ASP A 1 278 ? -11.117 -29.016 -12.438 1 96.88 278 ASP A C 1
ATOM 2224 O O . ASP A 1 278 ? -10.297 -29.453 -11.633 1 96.88 278 ASP A O 1
ATOM 2228 N N . ILE A 1 279 ? -11.086 -27.812 -12.906 1 97.56 279 ILE A N 1
ATOM 2229 C CA . ILE A 1 279 ? -9.93 -26.938 -12.727 1 97.56 279 ILE A CA 1
ATOM 2230 C C . ILE A 1 279 ? -9.805 -26.547 -11.258 1 97.56 279 ILE A C 1
ATOM 2232 O O . ILE A 1 279 ? -8.703 -26.312 -10.766 1 97.56 279 ILE A O 1
ATOM 2236 N N . GLY A 1 280 ? -10.945 -26.469 -10.539 1 96.75 280 GLY A N 1
ATOM 2237 C CA . GLY A 1 280 ? -10.938 -26.094 -9.133 1 96.75 280 GLY A CA 1
ATOM 2238 C C . GLY A 1 280 ? -10.328 -24.719 -8.891 1 96.75 280 GLY A C 1
ATOM 2239 O O . GLY A 1 280 ? -10.711 -23.734 -9.531 1 96.75 280 GLY A O 1
ATOM 2240 N N . ASN A 1 281 ? -9.297 -24.719 -7.941 1 97.19 281 ASN A N 1
ATOM 2241 C CA . ASN A 1 281 ? -8.672 -23.453 -7.578 1 97.19 281 ASN A CA 1
ATOM 2242 C C . ASN A 1 281 ? -7.41 -23.188 -8.398 1 97.19 281 ASN A C 1
ATOM 2244 O O . ASN A 1 281 ? -6.695 -22.219 -8.156 1 97.19 281 ASN A O 1
ATOM 2248 N N . LEU A 1 282 ? -7.125 -24.062 -9.367 1 98.5 282 LEU A N 1
ATOM 2249 C CA . LEU A 1 282 ? -5.953 -23.875 -10.219 1 98.5 282 LEU A CA 1
ATOM 2250 C C . LEU A 1 282 ? -6.168 -22.719 -11.195 1 98.5 282 LEU A C 1
ATOM 2252 O O . LEU A 1 282 ? -7.309 -22.312 -11.43 1 98.5 282 LEU A O 1
ATOM 2256 N N . VAL A 1 283 ? -5.117 -22.25 -11.703 1 98.5 283 VAL A N 1
ATOM 2257 C CA . VAL A 1 283 ? -5.172 -21.188 -12.695 1 98.5 283 VAL A CA 1
ATOM 2258 C C . VAL A 1 283 ? -5.285 -21.781 -14.102 1 98.5 283 VAL A C 1
ATOM 2260 O O . VAL A 1 283 ? -4.402 -22.531 -14.539 1 98.5 283 VAL A O 1
ATOM 2263 N N . SER A 1 284 ? -6.309 -21.484 -14.812 1 97.94 284 SER A N 1
ATOM 2264 C CA . SER A 1 284 ? -6.504 -21.969 -16.172 1 97.94 284 SER A CA 1
ATOM 2265 C C . SER A 1 284 ? -5.695 -21.156 -17.172 1 97.94 284 SER A C 1
ATOM 2267 O O . SER A 1 284 ? -5.176 -20.094 -16.828 1 97.94 284 SER A O 1
ATOM 2269 N N . ILE A 1 285 ? -5.617 -21.656 -18.312 1 97.25 285 ILE A N 1
ATOM 2270 C CA . ILE A 1 285 ? -4.949 -20.922 -19.375 1 97.25 285 ILE A CA 1
ATOM 2271 C C . ILE A 1 285 ? -5.691 -19.609 -19.641 1 97.25 285 ILE A C 1
ATOM 2273 O O . ILE A 1 285 ? -5.074 -18.578 -19.906 1 97.25 285 ILE A O 1
ATOM 2277 N N . ASN A 1 286 ? -7.012 -19.641 -19.531 1 96.25 286 ASN A N 1
ATOM 2278 C CA . ASN A 1 286 ? -7.809 -18.438 -19.703 1 96.25 286 ASN A CA 1
ATOM 2279 C C . ASN A 1 286 ? -7.531 -17.422 -18.609 1 96.25 286 ASN A C 1
ATOM 2281 O O . ASN A 1 286 ? -7.5 -16.219 -18.875 1 96.25 286 ASN A O 1
ATOM 2285 N N . ASP A 1 287 ? -7.391 -17.906 -17.406 1 97 287 ASP A N 1
ATOM 2286 C CA . ASP A 1 287 ? -6.977 -17.016 -16.328 1 97 287 ASP A CA 1
ATOM 2287 C C . ASP A 1 287 ? -5.641 -16.359 -16.641 1 97 287 ASP A C 1
ATOM 2289 O O . ASP A 1 287 ? -5.469 -15.156 -16.406 1 97 287 ASP A O 1
ATOM 2293 N N . ALA A 1 288 ? -4.742 -17.156 -17.094 1 96.62 288 ALA A N 1
ATOM 2294 C CA . ALA A 1 288 ? -3.412 -16.641 -17.422 1 96.62 288 ALA A CA 1
ATOM 2295 C C . ALA A 1 288 ? -3.482 -15.586 -18.516 1 96.62 288 ALA A C 1
ATOM 2297 O O . ALA A 1 288 ? -2.77 -14.578 -18.469 1 96.62 288 ALA A O 1
ATOM 2298 N N . ILE A 1 289 ? -4.32 -15.828 -19.5 1 97.19 289 ILE A N 1
ATOM 2299 C CA . ILE A 1 289 ? -4.523 -14.859 -20.578 1 97.19 289 ILE A CA 1
ATOM 2300 C C . ILE A 1 289 ? -5.047 -13.547 -19.984 1 97.19 289 ILE A C 1
ATOM 2302 O O . ILE A 1 289 ? -4.539 -12.469 -20.312 1 97.19 289 ILE A O 1
ATOM 2306 N N . ALA A 1 290 ? -5.988 -13.625 -19.141 1 96.94 290 ALA A N 1
ATOM 2307 C CA . ALA A 1 290 ? -6.617 -12.453 -18.547 1 96.94 290 ALA A CA 1
ATOM 2308 C C . ALA A 1 290 ? -5.602 -11.617 -17.781 1 96.94 290 ALA A C 1
ATOM 2310 O O . ALA A 1 290 ? -5.562 -10.391 -17.906 1 96.94 290 ALA A O 1
ATOM 2311 N N . ILE A 1 291 ? -4.809 -12.25 -17.016 1 96.44 291 ILE A N 1
ATOM 2312 C CA . ILE A 1 291 ? -3.812 -11.562 -16.203 1 96.44 291 ILE A CA 1
ATOM 2313 C C . ILE A 1 291 ? -2.744 -10.945 -17.109 1 96.44 291 ILE A C 1
ATOM 2315 O O . ILE A 1 291 ? -2.322 -9.805 -16.891 1 96.44 291 ILE A O 1
ATOM 2319 N N . SER A 1 292 ? -2.344 -11.727 -18.125 1 95.88 292 SER A N 1
ATOM 2320 C CA . SER A 1 292 ? -1.291 -11.273 -19.016 1 95.88 292 SER A CA 1
ATOM 2321 C C . SER A 1 292 ? -1.737 -10.062 -19.828 1 95.88 292 SER A C 1
ATOM 2323 O O . SER A 1 292 ? -0.936 -9.172 -20.109 1 95.88 292 SER A O 1
ATOM 2325 N N . LYS A 1 293 ? -2.988 -9.984 -20.203 1 96.12 293 LYS A N 1
ATOM 2326 C CA . LYS A 1 293 ? -3.525 -8.852 -20.953 1 96.12 293 LYS A CA 1
ATOM 2327 C C . LYS A 1 293 ? -3.412 -7.555 -20.156 1 96.12 293 LYS A C 1
ATOM 2329 O O . LYS A 1 293 ? -3.295 -6.477 -20.734 1 96.12 293 LYS A O 1
ATOM 2334 N N . VAL A 1 294 ? -3.453 -7.668 -18.875 1 96.12 294 VAL A N 1
ATOM 2335 C CA . VAL A 1 294 ? -3.4 -6.512 -17.984 1 96.12 294 VAL A CA 1
ATOM 2336 C C . VAL A 1 294 ? -1.979 -5.957 -17.938 1 96.12 294 VAL A C 1
ATOM 2338 O O . VAL A 1 294 ? -1.78 -4.738 -17.922 1 96.12 294 VAL A O 1
ATOM 2341 N N . ILE A 1 295 ? -1.054 -6.828 -18.016 1 92.69 295 ILE A N 1
ATOM 2342 C CA . ILE A 1 295 ? 0.31 -6.426 -17.688 1 92.69 295 ILE A CA 1
ATOM 2343 C C . ILE A 1 295 ? 1.135 -6.309 -18.969 1 92.69 295 ILE A C 1
ATOM 2345 O O . ILE A 1 295 ? 2.102 -5.547 -19.016 1 92.69 295 ILE A O 1
ATOM 2349 N N . LEU A 1 296 ? 0.866 -7.199 -20.016 1 88.69 296 LEU A N 1
ATOM 2350 C CA . LEU A 1 296 ? 1.646 -7.23 -21.234 1 88.69 296 LEU A CA 1
ATOM 2351 C C . LEU A 1 296 ? 0.992 -6.375 -22.328 1 88.69 296 LEU A C 1
ATOM 2353 O O . LEU A 1 296 ? -0.232 -6.234 -22.344 1 88.69 296 LEU A O 1
ATOM 2357 N N . MET B 1 1 ? 10.703 35.344 28.719 1 61.16 1 MET B N 1
ATOM 2358 C CA . MET B 1 1 ? 10.344 36.062 27.5 1 61.16 1 MET B CA 1
ATOM 2359 C C . MET B 1 1 ? 8.844 36.344 27.469 1 61.16 1 MET B C 1
ATOM 2361 O O . MET B 1 1 ? 8.047 35.594 28.031 1 61.16 1 MET B O 1
ATOM 2365 N N . ASP B 1 2 ? 8.406 37.562 27.047 1 84.06 2 ASP B N 1
ATOM 2366 C CA . ASP B 1 2 ? 6.996 37.938 27.016 1 84.06 2 ASP B CA 1
ATOM 2367 C C . ASP B 1 2 ? 6.227 37.062 26.031 1 84.06 2 ASP B C 1
ATOM 2369 O O . ASP B 1 2 ? 6.738 36.688 24.969 1 84.06 2 ASP B O 1
ATOM 2373 N N . LYS B 1 3 ? 5.094 36.531 26.484 1 93.75 3 LYS B N 1
ATOM 2374 C CA . LYS B 1 3 ? 4.258 35.688 25.641 1 93.75 3 LYS B CA 1
ATOM 2375 C C . LYS B 1 3 ? 3.711 36.438 24.453 1 93.75 3 LYS B C 1
ATOM 2377 O O . LYS B 1 3 ? 3.439 37.656 24.547 1 93.75 3 LYS B O 1
ATOM 2382 N N . ILE B 1 4 ? 3.625 35.844 23.328 1 96 4 ILE B N 1
ATOM 2383 C CA . ILE B 1 4 ? 2.953 36.406 22.172 1 96 4 ILE B CA 1
ATOM 2384 C C . ILE B 1 4 ? 1.445 36.188 22.281 1 96 4 ILE B C 1
ATOM 2386 O O . ILE B 1 4 ? 0.995 35.094 22.594 1 96 4 ILE B O 1
ATOM 2390 N N . LYS B 1 5 ? 0.703 37.25 22.125 1 97.5 5 LYS B N 1
ATOM 2391 C CA . LYS B 1 5 ? -0.751 37.125 22.141 1 97.5 5 LYS B CA 1
ATOM 2392 C C . LYS B 1 5 ? -1.255 36.406 20.875 1 97.5 5 LYS B C 1
ATOM 2394 O O . LYS B 1 5 ? -0.903 36.781 19.766 1 97.5 5 LYS B O 1
ATOM 2399 N N . VAL B 1 6 ? -2.033 35.344 21.109 1 98.38 6 VAL B N 1
ATOM 2400 C CA . VAL B 1 6 ? -2.564 34.562 20 1 98.38 6 VAL B CA 1
ATOM 2401 C C . VAL B 1 6 ? -4.074 34.406 20.172 1 98.38 6 VAL B C 1
ATOM 2403 O O . VAL B 1 6 ? -4.594 34.438 21.281 1 98.38 6 VAL B O 1
ATOM 2406 N N . ALA B 1 7 ? -4.801 34.312 19.094 1 98.38 7 ALA B N 1
ATOM 2407 C CA . ALA B 1 7 ? -6.223 33.969 19.078 1 98.38 7 ALA B CA 1
ATOM 2408 C C . ALA B 1 7 ? -6.52 32.875 18.062 1 98.38 7 ALA B C 1
ATOM 2410 O O . ALA B 1 7 ? -5.719 32.625 17.172 1 98.38 7 ALA B O 1
ATOM 2411 N N . ILE B 1 8 ? -7.609 32.156 18.266 1 98.38 8 ILE B N 1
ATOM 2412 C CA . ILE B 1 8 ? -8.086 31.156 17.312 1 98.38 8 ILE B CA 1
ATOM 2413 C C . ILE B 1 8 ? -9.305 31.703 16.562 1 98.38 8 ILE B C 1
ATOM 2415 O O . ILE B 1 8 ? -10.188 32.312 17.172 1 98.38 8 ILE B O 1
ATOM 2419 N N . VAL B 1 9 ? -9.25 31.609 15.289 1 97.81 9 VAL B N 1
ATOM 2420 C CA . VAL B 1 9 ? -10.406 31.969 14.477 1 97.81 9 VAL B CA 1
ATOM 2421 C C . VAL B 1 9 ? -11.008 30.719 13.852 1 97.81 9 VAL B C 1
ATOM 2423 O O . VAL B 1 9 ? -10.398 30.109 12.961 1 97.81 9 VAL B O 1
ATOM 2426 N N . GLY B 1 10 ? -12.219 30.359 14.188 1 96.5 10 GLY B N 1
ATOM 2427 C CA . GLY B 1 10 ? -12.883 29.109 13.836 1 96.5 10 GLY B CA 1
ATOM 2428 C C . GLY B 1 10 ? -13.281 28.297 15.039 1 96.5 10 GLY B C 1
ATOM 2429 O O . GLY B 1 10 ? -12.758 28.5 16.141 1 96.5 10 GLY B O 1
ATOM 2430 N N . PHE B 1 11 ? -14.148 27.359 14.828 1 95.38 11 PHE B N 1
ATOM 2431 C CA . PHE B 1 11 ? -14.711 26.641 15.961 1 95.38 11 PHE B CA 1
ATOM 2432 C C . PHE B 1 11 ? -15.055 25.203 15.562 1 95.38 11 PHE B C 1
ATOM 2434 O O . PHE B 1 11 ? -16.047 24.641 16.031 1 95.38 11 PHE B O 1
ATOM 2441 N N . GLU B 1 12 ? -14.234 24.641 14.672 1 91.56 12 GLU B N 1
ATOM 2442 C CA . GLU B 1 12 ? -14.359 23.234 14.305 1 91.56 12 GLU B CA 1
ATOM 2443 C C . GLU B 1 12 ? -13.734 22.328 15.359 1 91.56 12 GLU B C 1
ATOM 2445 O O . GLU B 1 12 ? -13.094 22.812 16.297 1 91.56 12 GLU B O 1
ATOM 2450 N N . ASP B 1 13 ? -13.898 21.016 15.219 1 90.25 13 ASP B N 1
ATOM 2451 C CA . ASP B 1 13 ? -13.477 20.047 16.234 1 90.25 13 ASP B CA 1
ATOM 2452 C C . ASP B 1 13 ? -12 20.219 16.562 1 90.25 13 ASP B C 1
ATOM 2454 O O . ASP B 1 13 ? -11.594 20.062 17.719 1 90.25 13 ASP B O 1
ATOM 2458 N N . ILE B 1 14 ? -11.195 20.547 15.586 1 93.06 14 ILE B N 1
ATOM 2459 C CA . ILE B 1 14 ? -9.75 20.641 15.766 1 93.06 14 ILE B CA 1
ATOM 2460 C C . ILE B 1 14 ? -9.43 21.797 16.703 1 93.06 14 ILE B C 1
ATOM 2462 O O . ILE B 1 14 ? -8.352 21.844 17.297 1 93.06 14 ILE B O 1
ATOM 2466 N N . THR B 1 15 ? -10.352 22.75 16.812 1 96.19 15 THR B N 1
ATOM 2467 C CA . THR B 1 15 ? -10.172 23.906 17.703 1 96.19 15 THR B CA 1
ATOM 2468 C C . THR B 1 15 ? -9.922 23.453 19.141 1 96.19 15 THR B C 1
ATOM 2470 O O . THR B 1 15 ? -9.141 24.078 19.859 1 96.19 15 THR B O 1
ATOM 2473 N N . LYS B 1 16 ? -10.523 22.344 19.484 1 95.56 16 LYS B N 1
ATOM 2474 C CA . LYS B 1 16 ? -10.359 21.797 20.828 1 95.56 16 LYS B CA 1
ATOM 2475 C C . LYS B 1 16 ? -8.898 21.469 21.109 1 95.56 16 LYS B C 1
ATOM 2477 O O . LYS B 1 16 ? -8.398 21.75 22.203 1 95.56 16 LYS B O 1
ATOM 2482 N N . SER B 1 17 ? -8.258 20.891 20.141 1 95.75 17 SER B N 1
ATOM 2483 C CA . SER B 1 17 ? -6.863 20.5 20.312 1 95.75 17 SER B CA 1
ATOM 2484 C C . SER B 1 17 ? -5.949 21.703 20.438 1 95.75 17 SER B C 1
ATOM 2486 O O . SER B 1 17 ? -5.051 21.734 21.281 1 95.75 17 SER B O 1
ATOM 2488 N N . TYR B 1 18 ? -6.219 22.688 19.609 1 97.88 18 TYR B N 1
ATOM 2489 C CA . TYR B 1 18 ? -5.426 23.922 19.688 1 97.88 18 TYR B CA 1
ATOM 2490 C C . TYR B 1 18 ? -5.645 24.625 21.016 1 97.88 18 TYR B C 1
ATOM 2492 O O . TYR B 1 18 ? -4.684 25.047 21.672 1 97.88 18 TYR B O 1
ATOM 2500 N N . TYR B 1 19 ? -6.883 24.688 21.422 1 97.94 19 TYR B N 1
ATOM 2501 C CA . TYR B 1 19 ? -7.227 25.328 22.688 1 97.94 19 TYR B CA 1
ATOM 2502 C C . TYR B 1 19 ? -6.535 24.625 23.859 1 97.94 19 TYR B C 1
ATOM 2504 O O . TYR B 1 19 ? -5.938 25.281 24.719 1 97.94 19 TYR B O 1
ATOM 2512 N N . SER B 1 20 ? -6.625 23.312 23.859 1 96.88 20 SER B N 1
ATOM 2513 C CA . SER B 1 20 ? -6.07 22.516 24.953 1 96.88 20 SER B CA 1
ATOM 2514 C C . SER B 1 20 ? -4.578 22.781 25.109 1 96.88 20 SER B C 1
ATOM 2516 O O . SER B 1 20 ? -4.07 22.812 26.234 1 96.88 20 SER B O 1
ATOM 2518 N N . ASP B 1 21 ? -3.896 22.953 24.062 1 97.12 21 ASP B N 1
ATOM 2519 C CA . ASP B 1 21 ? -2.463 23.219 24.125 1 97.12 21 ASP B CA 1
ATOM 2520 C C . ASP B 1 21 ? -2.188 24.672 24.516 1 97.12 21 ASP B C 1
ATOM 2522 O O . ASP B 1 21 ? -1.357 24.938 25.391 1 97.12 21 ASP B O 1
ATOM 2526 N N . LEU B 1 22 ? -2.898 25.609 23.953 1 97.81 22 LEU B N 1
ATOM 2527 C CA . LEU B 1 22 ? -2.615 27.031 24.094 1 97.81 22 LEU B CA 1
ATOM 2528 C C . LEU B 1 22 ? -2.932 27.5 25.5 1 97.81 22 LEU B C 1
ATOM 2530 O O . LEU B 1 22 ? -2.258 28.391 26.031 1 97.81 22 LEU B O 1
ATOM 2534 N N . ARG B 1 23 ? -3.941 26.953 26.047 1 96.06 23 ARG B N 1
ATOM 2535 C CA . ARG B 1 23 ? -4.348 27.391 27.375 1 96.06 23 ARG B CA 1
ATOM 2536 C C . ARG B 1 23 ? -3.25 27.125 28.406 1 96.06 23 ARG B C 1
ATOM 2538 O O . ARG B 1 23 ? -3.238 27.719 29.484 1 96.06 23 ARG B O 1
ATOM 2545 N N . ARG B 1 24 ? -2.299 26.219 28.062 1 95.06 24 ARG B N 1
ATOM 2546 C CA . ARG B 1 24 ? -1.229 25.844 28.984 1 95.06 24 ARG B CA 1
ATOM 2547 C C . ARG B 1 24 ? 0.125 26.328 28.469 1 95.06 24 ARG B C 1
ATOM 2549 O O . ARG B 1 24 ? 1.164 25.984 29.031 1 95.06 24 ARG B O 1
ATOM 2556 N N . SER B 1 25 ? 0.099 27.078 27.5 1 96.75 25 SER B N 1
ATOM 2557 C CA . SER B 1 25 ? 1.326 27.469 26.812 1 96.75 25 SER B CA 1
ATOM 2558 C C . SER B 1 25 ? 2.119 28.484 27.641 1 96.75 25 SER B C 1
ATOM 2560 O O . SER B 1 25 ? 1.542 29.391 28.234 1 96.75 25 SER B O 1
ATOM 2562 N N . ASP B 1 26 ? 3.496 28.375 27.578 1 96 26 ASP B N 1
ATOM 2563 C CA . ASP B 1 26 ? 4.383 29.328 28.25 1 96 26 ASP B CA 1
ATOM 2564 C C . ASP B 1 26 ? 4.871 30.391 27.281 1 96 26 ASP B C 1
ATOM 2566 O O . ASP B 1 26 ? 5.559 31.344 27.688 1 96 26 ASP B O 1
ATOM 2570 N N . TYR B 1 27 ? 4.535 30.328 26.047 1 96.38 27 TYR B N 1
ATOM 2571 C CA . TYR B 1 27 ? 5.086 31.266 25.062 1 96.38 27 TYR B CA 1
ATOM 2572 C C . TYR B 1 27 ? 3.973 31.953 24.281 1 96.38 27 TYR B C 1
ATOM 2574 O O . TYR B 1 27 ? 4.199 32.969 23.641 1 96.38 27 TYR B O 1
ATOM 2582 N N . PHE B 1 28 ? 2.742 31.406 24.375 1 97.88 28 PHE B N 1
ATOM 2583 C CA . PHE B 1 28 ? 1.563 32.062 23.812 1 97.88 28 PHE B CA 1
ATOM 2584 C C . PHE B 1 28 ? 0.583 32.438 24.906 1 97.88 28 PHE B C 1
ATOM 2586 O O . PHE B 1 28 ? 0.472 31.734 25.922 1 97.88 28 PHE B O 1
ATOM 2593 N N . GLU B 1 29 ? -0.026 33.531 24.734 1 97.88 29 GLU B N 1
ATOM 2594 C CA . GLU B 1 29 ? -1.18 33.938 25.531 1 97.88 29 GLU B CA 1
ATOM 2595 C C . GLU B 1 29 ? -2.459 33.938 24.703 1 97.88 29 GLU B C 1
ATOM 2597 O O . GLU B 1 29 ? -2.645 34.781 23.844 1 97.88 29 GLU B O 1
ATOM 2602 N N . LEU B 1 30 ? -3.326 32.938 24.953 1 98.19 30 LEU B N 1
ATOM 2603 C CA . LEU B 1 30 ? -4.594 32.875 24.234 1 98.19 30 LEU B CA 1
ATOM 2604 C C . LEU B 1 30 ? -5.551 33.969 24.719 1 98.19 30 LEU B C 1
ATOM 2606 O O . LEU B 1 30 ? -5.988 33.938 25.875 1 98.19 30 LEU B O 1
ATOM 2610 N N . VAL B 1 31 ? -5.922 34.844 23.859 1 97.62 31 VAL B N 1
ATOM 2611 C CA . VAL B 1 31 ? -6.691 36 24.312 1 97.62 31 VAL B CA 1
ATOM 2612 C C . VAL B 1 31 ? -8.172 35.812 23.984 1 97.62 31 VAL B C 1
ATOM 2614 O O . VAL B 1 31 ? -9.031 36.531 24.5 1 97.62 31 VAL B O 1
ATOM 2617 N N . GLY B 1 32 ? -8.445 34.844 23.094 1 97.31 32 GLY B N 1
ATOM 2618 C CA . GLY B 1 32 ? -9.836 34.562 22.766 1 97.31 32 GLY B CA 1
ATOM 2619 C C . GLY B 1 32 ? -9.992 33.688 21.531 1 97.31 32 GLY B C 1
ATOM 2620 O O . GLY B 1 32 ? -9.008 33.375 20.859 1 97.31 32 GLY B O 1
ATOM 2621 N N . ILE B 1 33 ? -11.273 33.25 21.266 1 97.94 33 ILE B N 1
ATOM 2622 C CA . ILE B 1 33 ? -11.664 32.438 20.109 1 97.94 33 ILE B CA 1
ATOM 2623 C C . ILE B 1 33 ? -12.828 33.125 19.391 1 97.94 33 ILE B C 1
ATOM 2625 O O . ILE B 1 33 ? -13.797 33.531 20.031 1 97.94 33 ILE B O 1
ATOM 2629 N N . SER B 1 34 ? -12.602 33.312 18.125 1 97 34 SER B N 1
ATOM 2630 C CA . SER B 1 34 ? -13.734 33.781 17.328 1 97 34 SER B CA 1
ATOM 2631 C C . SER B 1 34 ? -14.477 32.594 16.688 1 97 34 SER B C 1
ATOM 2633 O O . SER B 1 34 ? -13.883 31.797 15.977 1 97 34 SER B O 1
ATOM 2635 N N . LYS B 1 35 ? -15.727 32.438 16.734 1 92.56 35 LYS B N 1
ATOM 2636 C CA . LYS B 1 35 ? -16.547 31.344 16.203 1 92.56 35 LYS B CA 1
ATOM 2637 C C . LYS B 1 35 ? -16.703 31.469 14.695 1 92.56 35 LYS B C 1
ATOM 2639 O O . LYS B 1 35 ? -16.844 30.469 13.992 1 92.56 35 LYS B O 1
ATOM 2644 N N . GLN B 1 36 ? -16.531 32.562 14.039 1 83 36 GLN B N 1
ATOM 2645 C CA . GLN B 1 36 ? -16.547 32.844 12.609 1 83 36 GLN B CA 1
ATOM 2646 C C . GLN B 1 36 ? -17.719 32.125 11.922 1 83 36 GLN B C 1
ATOM 2648 O O . GLN B 1 36 ? -17.516 31.328 11.008 1 83 36 GLN B O 1
ATOM 2653 N N . ASP B 1 37 ? -18.938 32.188 12.219 1 79.12 37 ASP B N 1
ATOM 2654 C CA . ASP B 1 37 ? -20.172 31.703 11.602 1 79.12 37 ASP B CA 1
ATOM 2655 C C . ASP B 1 37 ? -20.391 30.219 11.891 1 79.12 37 ASP B C 1
ATOM 2657 O O . ASP B 1 37 ? -21.109 29.531 11.156 1 79.12 37 ASP B O 1
ATOM 2661 N N . SER B 1 38 ? -19.688 29.656 12.789 1 87 38 SER B N 1
ATOM 2662 C CA . SER B 1 38 ? -19.859 28.266 13.148 1 87 38 SER B CA 1
ATOM 2663 C C . SER B 1 38 ? -21.047 28.078 14.102 1 87 38 SER B C 1
ATOM 2665 O O . SER B 1 38 ? -21.234 28.891 15.008 1 87 38 SER B O 1
ATOM 2667 N N . SER B 1 39 ? -21.797 27.078 13.852 1 86.12 39 SER B N 1
ATOM 2668 C CA . SER B 1 39 ? -22.906 26.75 14.727 1 86.12 39 SER B CA 1
ATOM 2669 C C . SER B 1 39 ? -22.531 25.672 15.734 1 86.12 39 SER B C 1
ATOM 2671 O O . SER B 1 39 ? -23.328 25.297 16.594 1 86.12 39 SER B O 1
ATOM 2673 N N . LYS B 1 40 ? -21.25 25.219 15.734 1 87 40 LYS B N 1
ATOM 2674 C CA . LYS B 1 40 ? -20.812 24.125 16.594 1 87 40 LYS B CA 1
ATOM 2675 C C . LYS B 1 40 ? -20.719 24.578 18.062 1 87 40 LYS B C 1
ATOM 2677 O O . LYS B 1 40 ? -20.516 25.766 18.328 1 87 40 LYS B O 1
ATOM 2682 N N . ASN B 1 41 ? -20.984 23.625 18.859 1 88.06 41 ASN B N 1
ATOM 2683 C CA . ASN B 1 41 ? -20.781 23.797 20.297 1 88.06 41 ASN B CA 1
ATOM 2684 C C . ASN B 1 41 ? -19.672 22.906 20.828 1 88.06 41 ASN B C 1
ATOM 2686 O O . ASN B 1 41 ? -19.703 21.688 20.641 1 88.06 41 ASN B O 1
ATOM 2690 N N . LEU B 1 42 ? -18.734 23.578 21.391 1 91.56 42 LEU B N 1
ATOM 2691 C CA . LEU B 1 42 ? -17.625 22.859 22.016 1 91.56 42 LEU B CA 1
ATOM 2692 C C . LEU B 1 42 ? -17.594 23.094 23.516 1 91.56 42 LEU B C 1
ATOM 2694 O O . LEU B 1 42 ? -16.906 24 23.984 1 91.56 42 LEU B O 1
ATOM 2698 N N . PRO B 1 43 ? -18.203 22.297 24.25 1 90.44 43 PRO B N 1
ATOM 2699 C CA . PRO B 1 43 ? -18.438 22.562 25.672 1 90.44 43 PRO B CA 1
ATOM 2700 C C . PRO B 1 43 ? -17.156 22.594 26.5 1 90.44 43 PRO B C 1
ATOM 2702 O O . PRO B 1 43 ? -17.125 23.234 27.562 1 90.44 43 PRO B O 1
ATOM 2705 N N . ASP B 1 44 ? -16.141 21.984 26.062 1 91.31 44 ASP B N 1
ATOM 2706 C CA . ASP B 1 44 ? -14.922 21.875 26.859 1 91.31 44 ASP B CA 1
ATOM 2707 C C . ASP B 1 44 ? -14.055 23.125 26.719 1 91.31 44 ASP B C 1
ATOM 2709 O O . ASP B 1 44 ? -13.039 23.25 27.391 1 91.31 44 ASP B O 1
ATOM 2713 N N . ILE B 1 45 ? -14.531 24.031 25.906 1 94.06 45 ILE B N 1
ATOM 2714 C CA . ILE B 1 45 ? -13.773 25.25 25.719 1 94.06 45 ILE B CA 1
ATOM 2715 C C . ILE B 1 45 ? -14.266 26.328 26.688 1 94.06 45 ILE B C 1
ATOM 2717 O O . ILE B 1 45 ? -15.438 26.703 26.672 1 94.06 45 ILE B O 1
ATOM 2721 N N . LYS B 1 46 ? -13.344 26.812 27.516 1 93.38 46 LYS B N 1
ATOM 2722 C CA . LYS B 1 46 ? -13.695 27.797 28.547 1 93.38 46 LYS B CA 1
ATOM 2723 C C . LYS B 1 46 ? -13.172 29.188 28.188 1 93.38 46 LYS B C 1
ATOM 2725 O O . LYS B 1 46 ? -13.406 30.141 28.922 1 93.38 46 LYS B O 1
ATOM 2730 N N . ALA B 1 47 ? -12.578 29.359 27.125 1 94.31 47 ALA B N 1
ATOM 2731 C CA . ALA B 1 47 ? -12.047 30.656 26.672 1 94.31 47 ALA B CA 1
ATOM 2732 C C . ALA B 1 47 ? -13.172 31.609 26.281 1 94.31 47 ALA B C 1
ATOM 2734 O O . ALA B 1 47 ? -14.312 31.172 26.062 1 94.31 47 ALA B O 1
ATOM 2735 N N . GLN B 1 48 ? -12.828 32.906 26.359 1 95.75 48 GLN B N 1
ATOM 2736 C CA . GLN B 1 48 ? -13.773 33.906 25.844 1 95.75 48 GLN B CA 1
ATOM 2737 C C . GLN B 1 48 ? -14.062 33.688 24.359 1 95.75 48 GLN B C 1
ATOM 2739 O O . GLN B 1 48 ? -13.141 33.562 23.562 1 95.75 48 GLN B O 1
ATOM 2744 N N . ILE B 1 49 ? -15.383 33.625 24.031 1 96.69 49 ILE B N 1
ATOM 2745 C CA . ILE B 1 49 ? -15.812 33.406 22.656 1 96.69 49 ILE B CA 1
ATOM 2746 C C . ILE B 1 49 ? -16.391 34.688 22.062 1 96.69 49 ILE B C 1
ATOM 2748 O O . ILE B 1 49 ? -17.219 35.344 22.688 1 96.69 49 ILE B O 1
ATOM 2752 N N . TYR B 1 50 ? -15.891 35.062 20.969 1 96.62 50 TYR B N 1
ATOM 2753 C CA . TYR B 1 50 ? -16.391 36.219 20.219 1 96.62 50 TYR B CA 1
ATOM 2754 C C . TYR B 1 50 ? -17.156 35.781 18.984 1 96.62 50 TYR B C 1
ATOM 2756 O O . TYR B 1 50 ? -16.859 34.719 18.391 1 96.62 50 TYR B O 1
ATOM 2764 N N . GLN B 1 51 ? -18.016 36.562 18.5 1 94.88 51 GLN B N 1
ATOM 2765 C CA . GLN B 1 51 ? -18.906 36.156 17.422 1 94.88 51 GLN B CA 1
ATOM 2766 C C . GLN B 1 51 ? -18.297 36.5 16.062 1 94.88 51 GLN B C 1
ATOM 2768 O O . GLN B 1 51 ? -18.766 35.969 15.039 1 94.88 51 GLN B O 1
ATOM 2773 N N . SER B 1 52 ? -17.359 37.375 16.094 1 93.69 52 SER B N 1
ATOM 2774 C CA . SER B 1 52 ? -16.688 37.75 14.844 1 93.69 52 SER B CA 1
ATOM 2775 C C . SER B 1 52 ? -15.234 38.125 15.086 1 93.69 52 SER B C 1
ATOM 2777 O O . SER B 1 52 ? -14.836 38.406 16.219 1 93.69 52 SER B O 1
ATOM 2779 N N . VAL B 1 53 ? -14.531 38.156 14.023 1 94.38 53 VAL B N 1
ATOM 2780 C CA . VAL B 1 53 ? -13.133 38.594 14.062 1 94.38 53 VAL B CA 1
ATOM 2781 C C . VAL B 1 53 ? -13.055 40.031 14.484 1 94.38 53 VAL B C 1
ATOM 2783 O O . VAL B 1 53 ? -12.211 40.406 15.297 1 94.38 53 VAL B O 1
ATOM 2786 N N . ASP B 1 54 ? -13.961 40.812 13.953 1 94.19 54 ASP B N 1
ATOM 2787 C CA . ASP B 1 54 ? -13.984 42.25 14.289 1 94.19 54 ASP B CA 1
ATOM 2788 C C . ASP B 1 54 ? -14.227 42.438 15.781 1 94.19 54 ASP B C 1
ATOM 2790 O O . ASP B 1 54 ? -13.594 43.312 16.406 1 94.19 54 ASP B O 1
ATOM 2794 N N . GLU B 1 55 ? -15.164 41.688 16.281 1 95.88 55 GLU B N 1
ATOM 2795 C CA . GLU B 1 55 ? -15.438 41.781 17.719 1 95.88 55 GLU B CA 1
ATOM 2796 C C . GLU B 1 55 ? -14.211 41.406 18.531 1 95.88 55 GLU B C 1
ATOM 2798 O O . GLU B 1 55 ? -13.867 42.125 19.5 1 95.88 55 GLU B O 1
ATOM 2803 N N . LEU B 1 56 ? -13.586 40.312 18.203 1 96.44 56 LEU B N 1
ATOM 2804 C CA . LEU B 1 56 ? -12.383 39.906 18.906 1 96.44 56 LEU B CA 1
ATOM 2805 C C . LEU B 1 56 ? -11.336 41 18.906 1 96.44 56 LEU B C 1
ATOM 2807 O O . LEU B 1 56 ? -10.758 41.312 19.953 1 96.44 56 LEU B O 1
ATOM 2811 N N . TYR B 1 57 ? -11.18 41.688 17.812 1 95.06 57 TYR B N 1
ATOM 2812 C CA . TYR B 1 57 ? -10.125 42.688 17.672 1 95.06 57 TYR B CA 1
ATOM 2813 C C . TYR B 1 57 ? -10.523 44 18.328 1 95.06 57 TYR B C 1
ATOM 2815 O O . TYR B 1 57 ? -9.688 44.875 18.562 1 95.06 57 TYR B O 1
ATOM 2823 N N . SER B 1 58 ? -11.805 44.188 18.547 1 95.62 58 SER B N 1
ATOM 2824 C CA . SER B 1 58 ? -12.234 45.344 19.312 1 95.62 58 SER B CA 1
ATOM 2825 C C . SER B 1 58 ? -11.789 45.281 20.766 1 95.62 58 SER B C 1
ATOM 2827 O O . SER B 1 58 ? -11.664 46.281 21.438 1 95.62 58 SER B O 1
ATOM 2829 N N . TYR B 1 59 ? -11.492 44.094 21.203 1 96.38 59 TYR B N 1
ATOM 2830 C CA . TYR B 1 59 ? -11.125 43.875 22.609 1 96.38 59 TYR B CA 1
ATOM 2831 C C . TYR B 1 59 ? -9.648 43.562 22.75 1 96.38 59 TYR B C 1
ATOM 2833 O O . TYR B 1 59 ? -9.023 43.875 23.766 1 96.38 59 TYR B O 1
ATOM 2841 N N . HIS B 1 60 ? -9.164 42.875 21.734 1 96.25 60 HIS B N 1
ATOM 2842 C CA . HIS B 1 60 ? -7.789 42.406 21.797 1 96.25 60 HIS B CA 1
ATOM 2843 C C . HIS B 1 60 ? -7.047 42.688 20.5 1 96.25 60 HIS B C 1
ATOM 2845 O O . HIS B 1 60 ? -7.668 43 19.484 1 96.25 60 HIS B O 1
ATOM 2851 N N . SER B 1 61 ? -5.699 42.625 20.578 1 95.12 61 SER B N 1
ATOM 2852 C CA . SER B 1 61 ? -4.852 42.781 19.391 1 95.12 61 SER B CA 1
ATOM 2853 C C . SER B 1 61 ? -3.826 41.656 19.297 1 95.12 61 SER B C 1
ATOM 2855 O O . SER B 1 61 ? -2.623 41.906 19.406 1 95.12 61 SER B O 1
ATOM 2857 N N . PRO B 1 62 ? -4.309 40.5 19.062 1 96.62 62 PRO B N 1
ATOM 2858 C CA . PRO B 1 62 ? -3.354 39.375 18.953 1 96.62 62 PRO B CA 1
ATOM 2859 C C . PRO B 1 62 ? -2.371 39.562 17.797 1 96.62 62 PRO B C 1
ATOM 2861 O O . PRO B 1 62 ? -2.746 40.062 16.734 1 96.62 62 PRO B O 1
ATOM 2864 N N . GLU B 1 63 ? -1.163 39.156 18 1 95.44 63 GLU B N 1
ATOM 2865 C CA . GLU B 1 63 ? -0.096 39.219 17 1 95.44 63 GLU B CA 1
ATOM 2866 C C . GLU B 1 63 ? -0.125 38.031 16.078 1 95.44 63 GLU B C 1
ATOM 2868 O O . GLU B 1 63 ? 0.413 38.062 14.969 1 95.44 63 GLU B O 1
ATOM 2873 N N . ALA B 1 64 ? -0.626 36.938 16.562 1 98 64 ALA B N 1
ATOM 2874 C CA . ALA B 1 64 ? -0.709 35.688 15.82 1 98 64 ALA B CA 1
ATOM 2875 C C . ALA B 1 64 ? -2.139 35.156 15.812 1 98 64 ALA B C 1
ATOM 2877 O O . ALA B 1 64 ? -2.889 35.344 16.766 1 98 64 ALA B O 1
ATOM 2878 N N . LEU B 1 65 ? -2.482 34.531 14.703 1 98.5 65 LEU B N 1
ATOM 2879 C CA . LEU B 1 65 ? -3.795 33.906 14.57 1 98.5 65 LEU B CA 1
ATOM 2880 C C . LEU B 1 65 ? -3.662 32.438 14.125 1 98.5 65 LEU B C 1
ATOM 2882 O O . LEU B 1 65 ? -2.844 32.125 13.258 1 98.5 65 LEU B O 1
ATOM 2886 N N . ILE B 1 66 ? -4.398 31.562 14.758 1 98.62 66 ILE B N 1
ATOM 2887 C CA . ILE B 1 66 ? -4.605 30.203 14.289 1 98.62 66 ILE B CA 1
ATOM 2888 C C . ILE B 1 66 ? -6.004 30.062 13.695 1 98.62 66 ILE B C 1
ATOM 2890 O O . ILE B 1 66 ? -7.004 30.25 14.391 1 98.62 66 ILE B O 1
ATOM 2894 N N . ILE B 1 67 ? -5.992 29.797 12.422 1 97.94 67 ILE B N 1
ATOM 2895 C CA . ILE B 1 67 ? -7.27 29.703 11.719 1 97.94 67 ILE B CA 1
ATOM 2896 C C . ILE B 1 67 ? -7.688 28.234 11.602 1 97.94 67 ILE B C 1
ATOM 2898 O O . ILE B 1 67 ? -6.969 27.422 11.008 1 97.94 67 ILE B O 1
ATOM 2902 N N . THR B 1 68 ? -8.914 27.875 12.125 1 96.25 68 THR B N 1
ATOM 2903 C CA . THR B 1 68 ? -9.406 26.5 12.125 1 96.25 68 THR B CA 1
ATOM 2904 C C . THR B 1 68 ? -10.781 26.422 11.469 1 96.25 68 THR B C 1
ATOM 2906 O O . THR B 1 68 ? -11.539 25.484 11.719 1 96.25 68 THR B O 1
ATOM 2909 N N . THR B 1 69 ? -11.172 27.5 10.703 1 94.25 69 THR B N 1
ATOM 2910 C CA . THR B 1 69 ? -12.422 27.453 9.945 1 94.25 69 THR B CA 1
ATOM 2911 C C . THR B 1 69 ? -12.383 26.344 8.906 1 94.25 69 THR B C 1
ATOM 2913 O O . THR B 1 69 ? -11.32 25.797 8.602 1 94.25 69 THR B O 1
ATOM 2916 N N . PRO B 1 70 ? -13.555 25.984 8.367 1 90.81 70 PRO B N 1
ATOM 2917 C CA . PRO B 1 70 ? -13.531 25.016 7.266 1 90.81 70 PRO B CA 1
ATOM 2918 C C . PRO B 1 70 ? -12.766 25.531 6.051 1 90.81 70 PRO B C 1
ATOM 2920 O O . PRO B 1 70 ? -12.766 26.734 5.777 1 90.81 70 PRO B O 1
ATOM 2923 N N . ALA B 1 71 ? -12.273 24.656 5.305 1 90.31 71 ALA B N 1
ATOM 2924 C CA . ALA B 1 71 ? -11.359 24.984 4.215 1 90.31 71 ALA B CA 1
ATOM 2925 C C . ALA B 1 71 ? -12.047 25.875 3.176 1 90.31 71 ALA B C 1
ATOM 2927 O O . ALA B 1 71 ? -11.398 26.703 2.533 1 90.31 71 ALA B O 1
ATOM 2928 N N . ASN B 1 72 ? -13.273 25.688 3.021 1 89.06 72 ASN B N 1
ATOM 2929 C CA . ASN B 1 72 ? -13.984 26.406 1.972 1 89.06 72 ASN B CA 1
ATOM 2930 C C . ASN B 1 72 ? -14.117 27.891 2.303 1 89.06 72 ASN B C 1
ATOM 2932 O O . ASN B 1 72 ? -14.445 28.703 1.433 1 89.06 72 ASN B O 1
ATOM 2936 N N . ILE B 1 73 ? -13.844 28.297 3.547 1 92.44 73 ILE B N 1
ATOM 2937 C CA . ILE B 1 73 ? -13.953 29.703 3.871 1 92.44 73 ILE B CA 1
ATOM 2938 C C . ILE B 1 73 ? -12.617 30.219 4.402 1 92.44 73 ILE B C 1
ATOM 2940 O O . ILE B 1 73 ? -12.547 31.312 4.973 1 92.44 73 ILE B O 1
ATOM 2944 N N . HIS B 1 74 ? -11.555 29.516 4.309 1 95.44 74 HIS B N 1
ATOM 2945 C CA . HIS B 1 74 ? -10.234 29.953 4.754 1 95.44 74 HIS B CA 1
ATOM 2946 C C . HIS B 1 74 ? -9.836 31.266 4.09 1 95.44 74 HIS B C 1
ATOM 2948 O O . HIS B 1 74 ? -9.32 32.156 4.75 1 95.44 74 HIS B O 1
ATOM 2954 N N . LYS B 1 75 ? -10.031 31.297 2.795 1 96.94 75 LYS B N 1
ATOM 2955 C CA . LYS B 1 75 ? -9.633 32.531 2.096 1 96.94 75 LYS B CA 1
ATOM 2956 C C . LYS B 1 75 ? -10.352 33.75 2.65 1 96.94 75 LYS B C 1
ATOM 2958 O O . LYS B 1 75 ? -9.727 34.75 2.971 1 96.94 75 LYS B O 1
ATOM 2963 N N . LYS B 1 76 ? -11.656 33.625 2.68 1 95.94 76 LYS B N 1
ATOM 2964 C CA . LYS B 1 76 ? -12.461 34.719 3.207 1 95.94 76 LYS B CA 1
ATOM 2965 C C . LYS B 1 76 ? -11.984 35.125 4.598 1 95.94 76 LYS B C 1
ATOM 2967 O O . LYS B 1 76 ? -11.789 36.312 4.871 1 95.94 76 LYS B O 1
ATOM 2972 N N . THR B 1 77 ? -11.805 34.156 5.469 1 96.31 77 THR B N 1
ATOM 2973 C CA . THR B 1 77 ? -11.359 34.406 6.836 1 96.31 77 THR B CA 1
ATOM 2974 C C . THR B 1 77 ? -9.977 35.062 6.844 1 96.31 77 THR B C 1
ATOM 2976 O O . THR B 1 77 ? -9.75 36.031 7.566 1 96.31 77 THR B O 1
ATOM 2979 N N . PHE B 1 78 ? -9.094 34.531 6.059 1 97.5 78 PHE B N 1
ATOM 2980 C CA . PHE B 1 78 ? -7.727 35.031 5.965 1 97.5 78 PHE B CA 1
ATOM 2981 C C . PHE B 1 78 ? -7.719 36.5 5.516 1 97.5 78 PHE B C 1
ATOM 2983 O O . PHE B 1 78 ? -7.004 37.312 6.082 1 97.5 78 PHE B O 1
ATOM 2990 N N . LEU B 1 79 ? -8.516 36.812 4.547 1 96.12 79 LEU B N 1
ATOM 2991 C CA . LEU B 1 79 ? -8.594 38.188 4.016 1 96.12 79 LEU B CA 1
ATOM 2992 C C . LEU B 1 79 ? -9.102 39.156 5.074 1 96.12 79 LEU B C 1
ATOM 2994 O O . LEU B 1 79 ? -8.648 40.281 5.137 1 96.12 79 LEU B O 1
ATOM 2998 N N . GLN B 1 80 ? -9.961 38.719 5.824 1 94.38 80 GLN B N 1
ATOM 2999 C CA . GLN B 1 80 ? -10.484 39.531 6.914 1 94.38 80 GLN B CA 1
ATOM 3000 C C . GLN B 1 80 ? -9.422 39.781 7.984 1 94.38 80 GLN B C 1
ATOM 3002 O O . GLN B 1 80 ? -9.273 40.875 8.508 1 94.38 80 GLN B O 1
ATOM 3007 N N . CYS B 1 81 ? -8.648 38.75 8.266 1 96.12 81 CYS B N 1
ATOM 3008 C CA . CYS B 1 81 ? -7.73 38.75 9.398 1 96.12 81 CYS B CA 1
ATOM 3009 C C . CYS B 1 81 ? -6.426 39.438 9.055 1 96.12 81 CYS B C 1
ATOM 3011 O O . CYS B 1 81 ? -5.785 40.031 9.922 1 96.12 81 CYS B O 1
ATOM 3013 N N . GLN B 1 82 ? -6.039 39.344 7.785 1 95.62 82 GLN B N 1
ATOM 3014 C CA . GLN B 1 82 ? -4.707 39.781 7.402 1 95.62 82 GLN B CA 1
ATOM 3015 C C . GLN B 1 82 ? -4.574 41.312 7.555 1 95.62 82 GLN B C 1
ATOM 3017 O O . GLN B 1 82 ? -3.465 41.844 7.547 1 95.62 82 GLN B O 1
ATOM 3022 N N . LYS B 1 83 ? -5.648 42 7.828 1 90.5 83 LYS B N 1
ATOM 3023 C CA . LYS B 1 83 ? -5.641 43.438 8.086 1 90.5 83 LYS B CA 1
ATOM 3024 C C . LYS B 1 83 ? -5.172 43.75 9.508 1 90.5 83 LYS B C 1
ATOM 3026 O O . LYS B 1 83 ? -4.758 44.844 9.812 1 90.5 83 LYS B O 1
ATOM 3031 N N . TYR B 1 84 ? -5.211 42.719 10.344 1 91.81 84 TYR B N 1
ATOM 3032 C CA . TYR B 1 84 ? -5.039 42.938 11.773 1 91.81 84 TYR B CA 1
ATOM 3033 C C . TYR B 1 84 ? -3.789 42.25 12.297 1 91.81 84 TYR B C 1
ATOM 3035 O O . TYR B 1 84 ? -3.227 42.625 13.32 1 91.81 84 TYR B O 1
ATOM 3043 N N . ALA B 1 85 ? -3.355 41.188 11.68 1 93.69 85 ALA B N 1
ATOM 3044 C CA . ALA B 1 85 ? -2.262 40.375 12.18 1 93.69 85 ALA B CA 1
ATOM 3045 C C . ALA B 1 85 ? -1.243 40.094 11.086 1 93.69 85 ALA B C 1
ATOM 3047 O O . ALA B 1 85 ? -1.546 40.219 9.898 1 93.69 85 ALA B O 1
ATOM 3048 N N . LYS B 1 86 ? -0.075 39.688 11.578 1 95.88 86 LYS B N 1
ATOM 3049 C CA . LYS B 1 86 ? 0.99 39.438 10.609 1 95.88 86 LYS B CA 1
ATOM 3050 C C . LYS B 1 86 ? 1.439 37.969 10.625 1 95.88 86 LYS B C 1
ATOM 3052 O O . LYS B 1 86 ? 2.154 37.531 9.727 1 95.88 86 LYS B O 1
ATOM 3057 N N . ASN B 1 87 ? 1.084 37.156 11.625 1 98.5 87 ASN B N 1
ATOM 3058 C CA . ASN B 1 87 ? 1.492 35.75 11.781 1 98.5 87 ASN B CA 1
ATOM 3059 C C . ASN B 1 87 ? 0.293 34.812 11.75 1 98.5 87 ASN B C 1
ATOM 3061 O O . ASN B 1 87 ? -0.645 34.969 12.539 1 98.5 87 ASN B O 1
ATOM 3065 N N . PHE B 1 88 ? 0.365 33.812 10.836 1 98.81 88 PHE B N 1
ATOM 3066 C CA . PHE B 1 88 ? -0.795 32.938 10.648 1 98.81 88 PHE B CA 1
ATOM 3067 C C . PHE B 1 88 ? -0.382 31.484 10.625 1 98.81 88 PHE B C 1
ATOM 3069 O O . PHE B 1 88 ? 0.561 31.109 9.93 1 98.81 88 PHE B O 1
ATOM 3076 N N . LEU B 1 89 ? -1.048 30.672 11.383 1 98.81 89 LEU B N 1
ATOM 3077 C CA . LEU B 1 89 ? -1.128 29.219 11.195 1 98.81 89 LEU B CA 1
ATOM 3078 C C . LEU B 1 89 ? -2.527 28.812 10.75 1 98.81 89 LEU B C 1
ATOM 3080 O O . LEU B 1 89 ? -3.494 28.969 11.5 1 98.81 89 LEU B O 1
ATOM 3084 N N . ILE B 1 90 ? -2.625 28.375 9.555 1 98.38 90 ILE B N 1
ATOM 3085 C CA . ILE B 1 90 ? -3.916 27.953 9.023 1 98.38 90 ILE B CA 1
ATOM 3086 C C . ILE B 1 90 ? -3.996 26.438 9.008 1 98.38 90 ILE B C 1
ATOM 3088 O O . ILE B 1 90 ? -3.188 25.766 8.352 1 98.38 90 ILE B O 1
ATOM 3092 N N . HIS B 1 91 ? -4.973 25.906 9.68 1 97 91 HIS B N 1
ATOM 3093 C CA . HIS B 1 91 ? -5.098 24.453 9.734 1 97 91 HIS B CA 1
ATOM 3094 C C . HIS B 1 91 ? -5.316 23.859 8.344 1 97 91 HIS B C 1
ATOM 3096 O O . HIS B 1 91 ? -6.086 24.406 7.551 1 97 91 HIS B O 1
ATOM 3102 N N . ALA B 1 92 ? -4.727 22.828 8.07 1 94.75 92 ALA B N 1
ATOM 3103 C CA . ALA B 1 92 ? -4.77 22.188 6.754 1 94.75 92 ALA B CA 1
ATOM 3104 C C . ALA B 1 92 ? -6.164 21.656 6.449 1 94.75 92 ALA B C 1
ATOM 3106 O O . ALA B 1 92 ? -6.883 21.234 7.359 1 94.75 92 ALA B O 1
ATOM 3107 N N . PRO B 1 93 ? -6.547 21.578 5.223 1 94.19 93 PRO B N 1
ATOM 3108 C CA . PRO B 1 93 ? -5.84 22.094 4.051 1 94.19 93 PRO B CA 1
ATOM 3109 C C . PRO B 1 93 ? -6.035 23.609 3.854 1 94.19 93 PRO B C 1
ATOM 3111 O O . PRO B 1 93 ? -6.984 24.172 4.387 1 94.19 93 PRO B O 1
ATOM 3114 N N . LEU B 1 94 ? -5.137 24.219 3.109 1 95.56 94 LEU B N 1
ATOM 3115 C CA . LEU B 1 94 ? -5.199 25.656 2.914 1 95.56 94 LEU B CA 1
ATOM 3116 C C . LEU B 1 94 ? -6.48 26.062 2.189 1 95.56 94 LEU B C 1
ATOM 3118 O O . LEU B 1 94 ? -7.188 26.969 2.623 1 95.56 94 LEU B O 1
ATOM 3122 N N . SER B 1 95 ? -6.77 25.438 1.158 1 93.75 95 SER B N 1
ATOM 3123 C CA . SER B 1 95 ? -7.996 25.578 0.378 1 93.75 95 SER B CA 1
ATOM 3124 C C . SER B 1 95 ? -8.211 24.375 -0.539 1 93.75 95 SER B C 1
ATOM 3126 O O . SER B 1 95 ? -7.316 23.562 -0.716 1 93.75 95 SER B O 1
ATOM 3128 N N . THR B 1 96 ? -9.414 24.266 -1.03 1 90.5 96 THR B N 1
ATOM 3129 C CA . THR B 1 96 ? -9.719 23.203 -1.976 1 90.5 96 THR B CA 1
ATOM 3130 C C . THR B 1 96 ? -9.688 23.719 -3.408 1 90.5 96 THR B C 1
ATOM 3132 O O . THR B 1 96 ? -10.062 23 -4.344 1 90.5 96 THR B O 1
ATOM 3135 N N . ASN B 1 97 ? -9.234 24.922 -3.529 1 93 97 ASN B N 1
ATOM 3136 C CA . ASN B 1 97 ? -9.211 25.609 -4.816 1 93 97 ASN B CA 1
ATOM 3137 C C . ASN B 1 97 ? -7.855 26.25 -5.09 1 93 97 ASN B C 1
ATOM 3139 O O . ASN B 1 97 ? -7.375 27.062 -4.293 1 93 97 ASN B O 1
ATOM 3143 N N . MET B 1 98 ? -7.316 25.969 -6.297 1 95.31 98 MET B N 1
ATOM 3144 C CA . MET B 1 98 ? -5.973 26.453 -6.613 1 95.31 98 MET B CA 1
ATOM 3145 C C . MET B 1 98 ? -5.957 27.969 -6.75 1 95.31 98 MET B C 1
ATOM 3147 O O . MET B 1 98 ? -4.98 28.625 -6.371 1 95.31 98 MET B O 1
ATOM 3151 N N . GLY B 1 99 ? -6.98 28.469 -7.352 1 97.31 99 GLY B N 1
ATOM 3152 C CA . GLY B 1 99 ? -7.074 29.922 -7.465 1 97.31 99 GLY B CA 1
ATOM 3153 C C . GLY B 1 99 ? -7.02 30.625 -6.125 1 97.31 99 GLY B C 1
ATOM 3154 O O . GLY B 1 99 ? -6.301 31.609 -5.969 1 97.31 99 GLY B O 1
ATOM 3155 N N . GLU B 1 100 ? -7.734 30.109 -5.152 1 97.44 100 GLU B N 1
ATOM 3156 C CA . GLU B 1 100 ? -7.742 30.672 -3.807 1 97.44 100 GLU B CA 1
ATOM 3157 C C . GLU B 1 100 ? -6.367 30.578 -3.154 1 97.44 100 GLU B C 1
ATOM 3159 O O . GLU B 1 100 ? -5.906 31.516 -2.508 1 97.44 100 GLU B O 1
ATOM 3164 N N . ILE B 1 101 ? -5.75 29.453 -3.299 1 97.56 101 ILE B N 1
ATOM 3165 C CA . ILE B 1 101 ? -4.422 29.219 -2.736 1 97.56 101 ILE B CA 1
ATOM 3166 C C . ILE B 1 101 ? -3.441 30.25 -3.295 1 97.56 101 ILE B C 1
ATOM 3168 O O . ILE B 1 101 ? -2.695 30.875 -2.539 1 97.56 101 ILE B O 1
ATOM 3172 N N . ASN B 1 102 ? -3.482 30.453 -4.562 1 97.94 102 ASN B N 1
ATOM 3173 C CA . ASN B 1 102 ? -2.588 31.406 -5.207 1 97.94 102 ASN B CA 1
ATOM 3174 C C . ASN B 1 102 ? -2.867 32.844 -4.746 1 97.94 102 ASN B C 1
ATOM 3176 O O . ASN B 1 102 ? -1.938 33.625 -4.539 1 97.94 102 ASN B O 1
ATOM 3180 N N . GLU B 1 103 ? -4.07 33.125 -4.645 1 98.12 103 GLU B N 1
ATOM 3181 C CA . GLU B 1 103 ? -4.441 34.469 -4.18 1 98.12 103 GLU B CA 1
ATOM 3182 C C . GLU B 1 103 ? -3.945 34.719 -2.756 1 98.12 103 GLU B C 1
ATOM 3184 O O . GLU B 1 103 ? -3.398 35.781 -2.457 1 98.12 103 GLU B O 1
ATOM 3189 N N . MET B 1 104 ? -4.148 33.75 -1.903 1 98.31 104 MET B N 1
ATOM 3190 C CA . MET B 1 104 ? -3.686 33.875 -0.525 1 98.31 104 MET B CA 1
ATOM 3191 C C . MET B 1 104 ? -2.168 34.031 -0.471 1 98.31 104 MET B C 1
ATOM 3193 O O . MET B 1 104 ? -1.638 34.812 0.317 1 98.31 104 MET B O 1
ATOM 3197 N N . ALA B 1 105 ? -1.535 33.219 -1.321 1 98.31 105 ALA B N 1
ATOM 3198 C CA . ALA B 1 105 ? -0.079 33.312 -1.396 1 98.31 105 ALA B CA 1
ATOM 3199 C C . ALA B 1 105 ? 0.365 34.719 -1.825 1 98.31 105 ALA B C 1
ATOM 3201 O O . ALA B 1 105 ? 1.312 35.281 -1.266 1 98.31 105 ALA B O 1
ATOM 3202 N N . TYR B 1 106 ? -0.259 35.219 -2.799 1 98.12 106 TYR B N 1
ATOM 3203 C CA . TYR B 1 106 ? 0.048 36.562 -3.305 1 98.12 106 TYR B CA 1
ATOM 3204 C C . TYR B 1 106 ? -0.121 37.625 -2.213 1 98.12 106 TYR B C 1
ATOM 3206 O O . TYR B 1 106 ? 0.76 38.469 -2.006 1 98.12 106 TYR B O 1
ATOM 3214 N N . ILE B 1 107 ? -1.188 37.594 -1.526 1 97.75 107 ILE B N 1
ATOM 3215 C CA . ILE B 1 107 ? -1.5 38.531 -0.472 1 97.75 107 ILE B CA 1
ATOM 3216 C C . ILE B 1 107 ? -0.469 38.438 0.649 1 97.75 107 ILE B C 1
ATOM 3218 O O . ILE B 1 107 ? -0 39.438 1.173 1 97.75 107 ILE B O 1
ATOM 3222 N N . ALA B 1 108 ? -0.151 37.188 1.047 1 98.06 108 ALA B N 1
ATOM 3223 C CA . ALA B 1 108 ? 0.855 36.969 2.082 1 98.06 108 ALA B CA 1
ATOM 3224 C C . ALA B 1 108 ? 2.188 37.594 1.698 1 98.06 108 ALA B C 1
ATOM 3226 O O . ALA B 1 108 ? 2.83 38.25 2.523 1 98.06 108 ALA B O 1
ATOM 3227 N N . LYS B 1 109 ? 2.541 37.406 0.457 1 97.38 109 LYS B N 1
ATOM 3228 C CA . LYS B 1 109 ? 3.801 37.969 -0.043 1 97.38 109 LYS B CA 1
ATOM 3229 C C . LYS B 1 109 ? 3.758 39.469 -0.089 1 97.38 109 LYS B C 1
ATOM 3231 O O . LYS B 1 109 ? 4.668 40.156 0.406 1 97.38 109 LYS B O 1
ATOM 3236 N N . GLU B 1 110 ? 2.768 40.062 -0.604 1 97.19 110 GLU B N 1
ATOM 3237 C CA . GLU B 1 110 ? 2.625 41.5 -0.794 1 97.19 110 GLU B CA 1
ATOM 3238 C C . GLU B 1 110 ? 2.619 42.219 0.544 1 97.19 110 GLU B C 1
ATOM 3240 O O . GLU B 1 110 ? 3.119 43.344 0.645 1 97.19 110 GLU B O 1
ATOM 3245 N N . ASN B 1 111 ? 2.057 41.656 1.524 1 96.88 111 ASN B N 1
ATOM 3246 C CA . ASN B 1 111 ? 1.915 42.312 2.82 1 96.88 111 ASN B CA 1
ATOM 3247 C C . ASN B 1 111 ? 2.973 41.812 3.811 1 96.88 111 ASN B C 1
ATOM 3249 O O . ASN B 1 111 ? 2.918 42.156 4.996 1 96.88 111 ASN B O 1
ATOM 3253 N N . ASN B 1 112 ? 3.936 40.969 3.34 1 96.44 112 ASN B N 1
ATOM 3254 C CA . ASN B 1 112 ? 5.031 40.438 4.148 1 96.44 112 ASN B CA 1
ATOM 3255 C C . ASN B 1 112 ? 4.512 39.719 5.391 1 96.44 112 ASN B C 1
ATOM 3257 O O . ASN B 1 112 ? 4.953 40 6.504 1 96.44 112 ASN B O 1
ATOM 3261 N N . LEU B 1 113 ? 3.492 38.875 5.203 1 98.06 113 LEU B N 1
ATOM 3262 C CA . LEU B 1 113 ? 2.906 38.094 6.281 1 98.06 113 LEU B CA 1
ATOM 3263 C C . LEU B 1 113 ? 3.639 36.75 6.445 1 98.06 113 LEU B C 1
ATOM 3265 O O . LEU B 1 113 ? 4.113 36.188 5.465 1 98.06 113 LEU B O 1
ATOM 3269 N N . LYS B 1 114 ? 3.775 36.281 7.68 1 98.44 114 LYS B N 1
ATOM 3270 C CA . LYS B 1 114 ? 4.25 34.938 7.957 1 98.44 114 LYS B CA 1
ATOM 3271 C C . LYS B 1 114 ? 3.088 33.938 8.016 1 98.44 114 LYS B C 1
ATOM 3273 O O . LYS B 1 114 ? 2.279 33.969 8.945 1 98.44 114 LYS B O 1
ATOM 3278 N N . VAL B 1 115 ? 2.998 33.062 6.98 1 98.69 115 VAL B N 1
ATOM 3279 C CA . VAL B 1 115 ? 1.887 32.125 6.883 1 98.69 115 VAL B CA 1
ATOM 3280 C C . VAL B 1 115 ? 2.424 30.688 6.812 1 98.69 115 VAL B C 1
ATOM 3282 O O . VAL B 1 115 ? 3.295 30.391 5.992 1 98.69 115 VAL B O 1
ATOM 3285 N N . CYS B 1 116 ? 1.979 29.875 7.703 1 98.69 116 CYS B N 1
ATOM 3286 C CA . CYS B 1 116 ? 2.26 28.453 7.617 1 98.69 116 CYS B CA 1
ATOM 3287 C C . CYS B 1 116 ? 0.975 27.625 7.719 1 98.69 116 CYS B C 1
ATOM 3289 O O . CYS B 1 116 ? -0.067 28.156 8.117 1 98.69 116 CYS B O 1
ATOM 3291 N N . ILE B 1 117 ? 1.006 26.453 7.227 1 98.5 117 ILE B N 1
ATOM 3292 C CA . ILE B 1 117 ? -0.153 25.562 7.215 1 98.5 117 ILE B CA 1
ATOM 3293 C C . ILE B 1 117 ? 0.023 24.469 8.266 1 98.5 117 ILE B C 1
ATOM 3295 O O . ILE B 1 117 ? 1.11 23.906 8.406 1 98.5 117 ILE B O 1
ATOM 3299 N N . GLY B 1 118 ? -1.078 24.172 8.938 1 97.75 118 GLY B N 1
ATOM 3300 C CA . GLY B 1 118 ? -1.035 23.25 10.062 1 97.75 118 GLY B CA 1
ATOM 3301 C C . GLY B 1 118 ? -1.176 21.797 9.664 1 97.75 118 GLY B C 1
ATOM 3302 O O . GLY B 1 118 ? -2.227 21.188 9.867 1 97.75 118 GLY B O 1
ATOM 3303 N N . TYR B 1 119 ? -0.122 21.219 9.172 1 96.94 119 TYR B N 1
ATOM 3304 C CA . TYR B 1 119 ? 0.011 19.766 9.008 1 96.94 119 TYR B CA 1
ATOM 3305 C C . TYR B 1 119 ? 0.693 19.141 10.227 1 96.94 119 TYR B C 1
ATOM 3307 O O . TYR B 1 119 ? 1.888 18.844 10.188 1 96.94 119 TYR B O 1
ATOM 3315 N N . ASN B 1 120 ? -0.11 18.859 11.188 1 96.62 120 ASN B N 1
ATOM 3316 C CA . ASN B 1 120 ? 0.447 18.469 12.477 1 96.62 120 ASN B CA 1
ATOM 3317 C C . ASN B 1 120 ? 1.014 17.062 12.438 1 96.62 120 ASN B C 1
ATOM 3319 O O . ASN B 1 120 ? 1.761 16.656 13.336 1 96.62 120 ASN B O 1
ATOM 3323 N N . THR B 1 121 ? 0.768 16.312 11.344 1 97.25 121 THR B N 1
ATOM 3324 C CA . THR B 1 121 ? 1.268 14.945 11.227 1 97.25 121 THR B CA 1
ATOM 3325 C C . THR B 1 121 ? 2.791 14.938 11.156 1 97.25 121 THR B C 1
ATOM 3327 O O . THR B 1 121 ? 3.432 13.977 11.602 1 97.25 121 THR B O 1
ATOM 3330 N N . ARG B 1 122 ? 3.381 16.016 10.617 1 98.19 122 ARG B N 1
ATOM 3331 C CA . ARG B 1 122 ? 4.836 16.125 10.594 1 98.19 122 ARG B CA 1
ATOM 3332 C C . ARG B 1 122 ? 5.422 15.969 11.992 1 98.19 122 ARG B C 1
ATOM 3334 O O . ARG B 1 122 ? 6.578 15.562 12.141 1 98.19 122 ARG B O 1
ATOM 3341 N N . PHE B 1 123 ? 4.57 16.297 12.953 1 98.31 123 PHE B N 1
ATOM 3342 C CA . PHE B 1 123 ? 5.074 16.375 14.32 1 98.31 123 PHE B CA 1
ATOM 3343 C C . PHE B 1 123 ? 4.59 15.18 15.141 1 98.31 123 PHE B C 1
ATOM 3345 O O . PHE B 1 123 ? 4.719 15.172 16.375 1 98.31 123 PHE B O 1
ATOM 3352 N N . ASN B 1 124 ? 3.947 14.227 14.477 1 98.19 124 ASN B N 1
ATOM 3353 C CA . ASN B 1 124 ? 3.645 12.961 15.133 1 98.19 124 ASN B CA 1
ATOM 3354 C C . ASN B 1 124 ? 4.902 12.305 15.695 1 98.19 124 ASN B C 1
ATOM 3356 O O . ASN B 1 124 ? 5.934 12.25 15.023 1 98.19 124 ASN B O 1
ATOM 3360 N N . PRO B 1 125 ? 4.797 11.82 16.953 1 98.12 125 PRO B N 1
ATOM 3361 C CA . PRO B 1 125 ? 6 11.266 17.578 1 98.12 125 PRO B CA 1
ATOM 3362 C C . PRO B 1 125 ? 6.633 10.156 16.75 1 98.12 125 PRO B C 1
ATOM 3364 O O . PRO B 1 125 ? 7.859 10.023 16.719 1 98.12 125 PRO B O 1
ATOM 3367 N N . THR B 1 126 ? 5.887 9.336 16.078 1 98.62 126 THR B N 1
ATOM 3368 C CA . THR B 1 126 ? 6.398 8.258 15.242 1 98.62 126 THR B CA 1
ATOM 3369 C C . THR B 1 126 ? 7.133 8.82 14.023 1 98.62 126 THR B C 1
ATOM 3371 O O . THR B 1 126 ? 8.172 8.297 13.625 1 98.62 126 THR B O 1
ATOM 3374 N N . ILE B 1 127 ? 6.609 9.898 13.414 1 98.75 127 ILE B N 1
ATOM 3375 C CA . ILE B 1 127 ? 7.242 10.547 12.273 1 98.75 127 ILE B CA 1
ATOM 3376 C C . ILE B 1 127 ? 8.57 11.172 12.703 1 98.75 127 ILE B C 1
ATOM 3378 O O . ILE B 1 127 ? 9.562 11.086 11.984 1 98.75 127 ILE B O 1
ATOM 3382 N N . ILE B 1 128 ? 8.531 11.789 13.891 1 98.12 128 ILE B N 1
ATOM 3383 C CA . ILE B 1 128 ? 9.758 12.391 14.414 1 98.12 128 ILE B CA 1
ATOM 3384 C C . ILE B 1 128 ? 10.836 11.312 14.547 1 98.12 128 ILE B C 1
ATOM 3386 O O . ILE B 1 128 ? 11.961 11.492 14.055 1 98.12 128 ILE B O 1
ATOM 3390 N N . SER B 1 129 ? 10.508 10.195 15.172 1 98.5 129 SER B N 1
ATOM 3391 C CA . SER B 1 129 ? 11.453 9.094 15.344 1 98.5 129 SER B CA 1
ATOM 3392 C C . SER B 1 129 ? 11.875 8.508 14 1 98.5 129 SER B C 1
ATOM 3394 O O . SER B 1 129 ? 13.047 8.18 13.805 1 98.5 129 SER B O 1
ATOM 3396 N N . LEU B 1 130 ? 10.945 8.352 13.102 1 98.75 130 LEU B N 1
ATOM 3397 C CA . LEU B 1 130 ? 11.211 7.805 11.773 1 98.75 130 LEU B CA 1
ATOM 3398 C C . LEU B 1 130 ? 12.219 8.672 11.023 1 98.75 130 LEU B C 1
ATOM 3400 O O . LEU B 1 130 ? 13.188 8.156 10.453 1 98.75 130 LEU B O 1
ATOM 3404 N N . LYS B 1 131 ? 11.984 9.961 11.023 1 98.12 131 LYS B N 1
ATOM 3405 C CA . LYS B 1 131 ? 12.891 10.875 10.336 1 98.12 131 LYS B CA 1
ATOM 3406 C C . LYS B 1 131 ? 14.305 10.773 10.906 1 98.12 131 LYS B C 1
ATOM 3408 O O . LYS B 1 131 ? 15.281 10.805 10.164 1 98.12 131 LYS B O 1
ATOM 3413 N N . GLN B 1 132 ? 14.375 10.703 12.211 1 98.06 132 GLN B N 1
ATOM 3414 C CA . GLN B 1 132 ? 15.672 10.555 12.844 1 98.06 132 GLN B CA 1
ATOM 3415 C C . GLN B 1 132 ? 16.359 9.258 12.414 1 98.06 132 GLN B C 1
ATOM 3417 O O . GLN B 1 132 ? 17.547 9.25 12.109 1 98.06 132 GLN B O 1
ATOM 3422 N N . ALA B 1 133 ? 15.648 8.211 12.391 1 98.25 133 ALA B N 1
ATOM 3423 C CA . ALA B 1 133 ? 16.188 6.91 12.008 1 98.25 133 ALA B CA 1
ATOM 3424 C C . ALA B 1 133 ? 16.656 6.922 10.555 1 98.25 133 ALA B C 1
ATOM 3426 O O . ALA B 1 133 ? 17.688 6.332 10.219 1 98.25 133 ALA B O 1
ATOM 3427 N N . LEU B 1 134 ? 15.938 7.598 9.664 1 98.38 134 LEU B N 1
ATOM 3428 C CA . LEU B 1 134 ? 16.188 7.598 8.227 1 98.38 134 LEU B CA 1
ATOM 3429 C C . LEU B 1 134 ? 17.469 8.375 7.902 1 98.38 134 LEU B C 1
ATOM 3431 O O . LEU B 1 134 ? 18.031 8.211 6.82 1 98.38 134 LEU B O 1
ATOM 3435 N N . LYS B 1 135 ? 17.922 9.234 8.805 1 97.31 135 LYS B N 1
ATOM 3436 C CA . LYS B 1 135 ? 19.156 9.977 8.594 1 97.31 135 LYS B CA 1
ATOM 3437 C C . LYS B 1 135 ? 20.344 9.031 8.461 1 97.31 135 LYS B C 1
ATOM 3439 O O . LYS B 1 135 ? 21.359 9.383 7.855 1 97.31 135 LYS B O 1
ATOM 3444 N N . LYS B 1 136 ? 20.172 7.883 9.023 1 96.25 136 LYS B N 1
ATOM 3445 C CA . LYS B 1 136 ? 21.266 6.914 9.016 1 96.25 136 LYS B CA 1
ATOM 3446 C C . LYS B 1 136 ? 21.234 6.066 7.746 1 96.25 136 LYS B C 1
ATOM 3448 O O . LYS B 1 136 ? 22.156 5.285 7.496 1 96.25 136 LYS B O 1
ATOM 3453 N N . GLU B 1 137 ? 20.234 6.203 6.945 1 97.5 137 GLU B N 1
ATOM 3454 C CA . GLU B 1 137 ? 20.078 5.375 5.75 1 97.5 137 GLU B CA 1
ATOM 3455 C C . GLU B 1 137 ? 20.781 6.008 4.551 1 97.5 137 GLU B C 1
ATOM 3457 O O . GLU B 1 137 ? 20.734 7.227 4.375 1 97.5 137 GLU B O 1
ATOM 3462 N N . GLU B 1 138 ? 21.375 5.215 3.766 1 96.5 138 GLU B N 1
ATOM 3463 C CA . GLU B 1 138 ? 22 5.691 2.537 1 96.5 138 GLU B CA 1
ATOM 3464 C C . GLU B 1 138 ? 20.953 6.039 1.483 1 96.5 138 GLU B C 1
ATOM 3466 O O . GLU B 1 138 ? 21.094 7.023 0.752 1 96.5 138 GLU B O 1
ATOM 3471 N N . GLN B 1 139 ? 19.922 5.176 1.381 1 96.44 139 GLN B N 1
ATOM 3472 C CA . GLN B 1 139 ? 18.922 5.379 0.334 1 96.44 139 GLN B CA 1
ATOM 3473 C C . GLN B 1 139 ? 17.562 4.859 0.766 1 96.44 139 GLN B C 1
ATOM 3475 O O . GLN B 1 139 ? 17.469 3.83 1.438 1 96.44 139 GLN B O 1
ATOM 3480 N N . ILE B 1 140 ? 16.531 5.582 0.421 1 98.06 140 ILE B N 1
ATOM 3481 C CA . ILE B 1 140 ? 15.141 5.129 0.499 1 98.06 140 ILE B CA 1
ATOM 3482 C C . ILE B 1 140 ? 14.703 4.574 -0.854 1 98.06 140 ILE B C 1
ATOM 3484 O O . ILE B 1 140 ? 14.875 5.23 -1.886 1 98.06 140 ILE B O 1
ATOM 3488 N N . TYR B 1 141 ? 14.141 3.377 -0.846 1 97.12 141 TYR B N 1
ATOM 3489 C CA . TYR B 1 141 ? 13.766 2.734 -2.102 1 97.12 141 TYR B CA 1
ATOM 3490 C C . TYR B 1 141 ? 12.289 2.945 -2.406 1 97.12 141 TYR B C 1
ATOM 3492 O O . TYR B 1 141 ? 11.914 3.211 -3.553 1 97.12 141 TYR B O 1
ATOM 3500 N N . SER B 1 142 ? 11.461 2.816 -1.433 1 98.44 142 SER B N 1
ATOM 3501 C CA . SER B 1 142 ? 10.023 2.93 -1.649 1 98.44 142 SER B CA 1
ATOM 3502 C C . SER B 1 142 ? 9.297 3.26 -0.351 1 98.44 142 SER B C 1
ATOM 3504 O O . SER B 1 142 ? 9.82 3.025 0.739 1 98.44 142 SER B O 1
ATOM 3506 N N . ILE B 1 143 ? 8.125 3.844 -0.466 1 98.81 143 ILE B N 1
ATOM 3507 C CA . ILE B 1 143 ? 7.258 4.191 0.652 1 98.81 143 ILE B CA 1
ATOM 3508 C C . ILE B 1 143 ? 5.84 3.689 0.377 1 98.81 143 ILE B C 1
ATOM 3510 O O . ILE B 1 143 ? 5.289 3.926 -0.703 1 98.81 143 ILE B O 1
ATOM 3514 N N . ASN B 1 144 ? 5.25 2.971 1.319 1 98.88 144 ASN B N 1
ATOM 3515 C CA . ASN B 1 144 ? 3.857 2.539 1.265 1 98.88 144 ASN B CA 1
ATOM 3516 C C . ASN B 1 144 ? 3.051 3.094 2.436 1 98.88 144 ASN B C 1
ATOM 3518 O O . ASN B 1 144 ? 3.418 2.9 3.596 1 98.88 144 ASN B O 1
ATOM 3522 N N . ILE B 1 145 ? 1.966 3.764 2.105 1 98.88 145 ILE B N 1
ATOM 3523 C CA . ILE B 1 145 ? 1.149 4.379 3.146 1 98.88 145 ILE B CA 1
ATOM 3524 C C . ILE B 1 145 ? -0.261 3.797 3.109 1 98.88 145 ILE B C 1
ATOM 3526 O O . ILE B 1 145 ? -0.881 3.725 2.045 1 98.88 145 ILE B O 1
ATOM 3530 N N . ILE B 1 146 ? -0.749 3.328 4.203 1 98.81 146 ILE B N 1
ATOM 3531 C CA . ILE B 1 146 ? -2.16 3.049 4.445 1 98.81 146 ILE B CA 1
ATOM 3532 C C . ILE B 1 146 ? -2.709 4.027 5.48 1 98.81 146 ILE B C 1
ATOM 3534 O O . ILE B 1 146 ? -2.25 4.051 6.625 1 98.81 146 ILE B O 1
ATOM 3538 N N . HIS B 1 147 ? -3.611 4.848 5.031 1 98.38 147 HIS B N 1
ATOM 3539 C CA . HIS B 1 147 ? -4.203 5.859 5.898 1 98.38 147 HIS B CA 1
ATOM 3540 C C . HIS B 1 147 ? -5.727 5.832 5.824 1 98.38 147 HIS B C 1
ATOM 3542 O O . HIS B 1 147 ? -6.305 6.188 4.797 1 98.38 147 HIS B O 1
ATOM 3548 N N . SER B 1 148 ? -6.312 5.398 6.898 1 96.19 148 SER B N 1
ATOM 3549 C CA . SER B 1 148 ? -7.766 5.285 6.957 1 96.19 148 SER B CA 1
ATOM 3550 C C . SER B 1 148 ? -8.32 5.91 8.234 1 96.19 148 SER B C 1
ATOM 3552 O O . SER B 1 148 ? -7.664 5.879 9.281 1 96.19 148 SER B O 1
ATOM 3554 N N . SER B 1 149 ? -9.414 6.512 8.117 1 91.69 149 SER B N 1
ATOM 3555 C CA . SER B 1 149 ? -10.172 7.035 9.25 1 91.69 149 SER B CA 1
ATOM 3556 C C . SER B 1 149 ? -11.633 6.602 9.195 1 91.69 149 SER B C 1
ATOM 3558 O O . SER B 1 149 ? -12.133 6.242 8.125 1 91.69 149 SER B O 1
ATOM 3560 N N . THR B 1 150 ? -12.156 6.645 10.383 1 89.25 150 THR B N 1
ATOM 3561 C CA . THR B 1 150 ? -13.594 6.395 10.391 1 89.25 150 THR B CA 1
ATOM 3562 C C . THR B 1 150 ? -14.336 7.516 9.68 1 89.25 150 THR B C 1
ATOM 3564 O O . THR B 1 150 ? -13.953 8.688 9.773 1 89.25 150 THR B O 1
ATOM 3567 N N . TYR B 1 151 ? -15.297 7.18 8.938 1 73.88 151 TYR B N 1
ATOM 3568 C CA . TYR B 1 151 ? -16.016 8.109 8.062 1 73.88 151 TYR B CA 1
ATOM 3569 C C . TYR B 1 151 ? -16.344 9.406 8.789 1 73.88 151 TYR B C 1
ATOM 3571 O O . TYR B 1 151 ? -16.938 9.375 9.867 1 73.88 151 TYR B O 1
ATOM 3579 N N . PRO B 1 152 ? -15.844 10.492 8.008 1 69.75 152 PRO B N 1
ATOM 3580 C CA . PRO B 1 152 ? -16.047 11.781 8.672 1 69.75 152 PRO B CA 1
ATOM 3581 C C . PRO B 1 152 ? -17.438 12.359 8.422 1 69.75 152 PRO B C 1
ATOM 3583 O O . PRO B 1 152 ? -18.078 12.039 7.414 1 69.75 152 PRO B O 1
ATOM 3586 N N . LYS B 1 153 ? -17.844 13.156 9.305 1 58.62 153 LYS B N 1
ATOM 3587 C CA . LYS B 1 153 ? -19.109 13.852 9.188 1 58.62 153 LYS B CA 1
ATOM 3588 C C . LYS B 1 153 ? -19.031 14.984 8.164 1 58.62 153 LYS B C 1
ATOM 3590 O O . LYS B 1 153 ? -20 15.242 7.438 1 58.62 153 LYS B O 1
ATOM 3595 N N . ASP B 1 154 ? -17.844 15.594 8.133 1 59.97 154 ASP B N 1
ATOM 3596 C CA . ASP B 1 154 ? -17.625 16.656 7.16 1 59.97 154 ASP B CA 1
ATOM 3597 C C . ASP B 1 154 ? -16.75 16.156 6.004 1 59.97 154 ASP B C 1
ATOM 3599 O O . ASP B 1 154 ? -15.586 15.828 6.195 1 59.97 154 ASP B O 1
ATOM 3603 N N . THR B 1 155 ? -17.297 16.141 4.816 1 63.97 155 THR B N 1
ATOM 3604 C CA . THR B 1 155 ? -16.703 15.5 3.643 1 63.97 155 THR B CA 1
ATOM 3605 C C . THR B 1 155 ? -16.25 16.547 2.633 1 63.97 155 THR B C 1
ATOM 3607 O O . THR B 1 155 ? -16.031 16.234 1.46 1 63.97 155 THR B O 1
ATOM 3610 N N . PHE B 1 156 ? -16.031 17.781 3.213 1 65.5 156 PHE B N 1
ATOM 3611 C CA . PHE B 1 156 ? -15.664 18.812 2.25 1 65.5 156 PHE B CA 1
ATOM 3612 C C . PHE B 1 156 ? -14.359 18.453 1.546 1 65.5 156 PHE B C 1
ATOM 3614 O O . PHE B 1 156 ? -13.367 18.109 2.197 1 65.5 156 PHE B O 1
ATOM 3621 N N . GLY B 1 157 ? -14.438 18.391 0.184 1 74.94 157 GLY B N 1
ATOM 3622 C CA . GLY B 1 157 ? -13.297 18.125 -0.675 1 74.94 157 GLY B CA 1
ATOM 3623 C C . GLY B 1 157 ? -12.992 16.641 -0.809 1 74.94 157 GLY B C 1
ATOM 3624 O O . GLY B 1 157 ? -12.094 16.25 -1.559 1 74.94 157 GLY B O 1
ATOM 3625 N N . GLY B 1 158 ? -13.766 15.812 -0.021 1 84.06 158 GLY B N 1
ATOM 3626 C CA . GLY B 1 158 ? -13.625 14.367 -0.176 1 84.06 158 GLY B CA 1
ATOM 3627 C C . GLY B 1 158 ? -12.391 13.812 0.505 1 84.06 158 GLY B C 1
ATOM 3628 O O . GLY B 1 158 ? -11.742 14.5 1.297 1 84.06 158 GLY B O 1
ATOM 3629 N N . ILE B 1 159 ? -12.102 12.617 0.236 1 91.69 159 ILE B N 1
ATOM 3630 C CA . ILE B 1 159 ? -11.016 11.891 0.889 1 91.69 159 ILE B CA 1
ATOM 3631 C C . ILE B 1 159 ? -9.672 12.438 0.429 1 91.69 159 ILE B C 1
ATOM 3633 O O . ILE B 1 159 ? -8.703 12.453 1.195 1 91.69 159 ILE B O 1
ATOM 3637 N N . LYS B 1 160 ? -9.586 13 -0.754 1 92.31 160 LYS B N 1
ATOM 3638 C CA . LYS B 1 160 ? -8.352 13.57 -1.284 1 92.31 160 LYS B CA 1
ATOM 3639 C C . LYS B 1 160 ? -7.887 14.758 -0.453 1 92.31 160 LYS B C 1
ATOM 3641 O O . LYS B 1 160 ? -6.738 14.812 -0.01 1 92.31 160 LYS B O 1
ATOM 3646 N N . MET B 1 161 ? -8.844 15.617 -0.153 1 87.88 161 MET B N 1
ATOM 3647 C CA . MET B 1 161 ? -8.508 16.844 0.561 1 87.88 161 MET B CA 1
ATOM 3648 C C . MET B 1 161 ? -8.336 16.578 2.053 1 87.88 161 MET B C 1
ATOM 3650 O O . MET B 1 161 ? -7.586 17.281 2.732 1 87.88 161 MET B O 1
ATOM 3654 N N . SER B 1 162 ? -8.93 15.539 2.479 1 87.56 162 SER B N 1
ATOM 3655 C CA . SER B 1 162 ? -8.93 15.273 3.912 1 87.56 162 SER B CA 1
ATOM 3656 C C . SER B 1 162 ? -7.719 14.438 4.316 1 87.56 162 SER B C 1
ATOM 3658 O O . SER B 1 162 ? -7.137 14.656 5.383 1 87.56 162 SER B O 1
ATOM 3660 N N . ILE B 1 163 ? -7.348 13.484 3.494 1 93.62 163 ILE B N 1
ATOM 3661 C CA . ILE B 1 163 ? -6.359 12.516 3.961 1 93.62 163 ILE B CA 1
ATOM 3662 C C . ILE B 1 163 ? -5.18 12.477 2.992 1 93.62 163 ILE B C 1
ATOM 3664 O O . ILE B 1 163 ? -4.023 12.594 3.404 1 93.62 163 ILE B O 1
ATOM 3668 N N . THR B 1 164 ? -5.473 12.461 1.744 1 96.38 164 THR B N 1
ATOM 3669 C CA . THR B 1 164 ? -4.438 12.242 0.737 1 96.38 164 THR B CA 1
ATOM 3670 C C . THR B 1 164 ? -3.43 13.383 0.74 1 96.38 164 THR B C 1
ATOM 3672 O O . THR B 1 164 ? -2.225 13.156 0.615 1 96.38 164 THR B O 1
ATOM 3675 N N . MET B 1 165 ? -3.871 14.57 0.93 1 94.75 165 MET B N 1
ATOM 3676 C CA . MET B 1 165 ? -2.984 15.727 0.944 1 94.75 165 MET B CA 1
ATOM 3677 C C . MET B 1 165 ? -1.949 15.609 2.059 1 94.75 165 MET B C 1
ATOM 3679 O O . MET B 1 165 ? -0.78 15.945 1.863 1 94.75 165 MET B O 1
ATOM 3683 N N . SER B 1 166 ? -2.43 15.18 3.17 1 95.81 166 SER B N 1
ATOM 3684 C CA . SER B 1 166 ? -1.517 14.984 4.289 1 95.81 166 SER B CA 1
ATOM 3685 C C . SER B 1 166 ? -0.463 13.93 3.971 1 95.81 166 SER B C 1
ATOM 3687 O O . SER B 1 166 ? 0.7 14.07 4.355 1 95.81 166 SER B O 1
ATOM 3689 N N . ASP B 1 167 ? -0.856 12.891 3.303 1 98.19 167 ASP B N 1
ATOM 3690 C CA . ASP B 1 167 ? 0.079 11.828 2.932 1 98.19 167 ASP B CA 1
ATOM 3691 C C . ASP B 1 167 ? 1.121 12.344 1.939 1 98.19 167 ASP B C 1
ATOM 3693 O O . ASP B 1 167 ? 2.303 12.008 2.047 1 98.19 167 ASP B O 1
ATOM 3697 N N . LEU B 1 168 ? 0.632 13.125 1.02 1 98.25 168 LEU B N 1
ATOM 3698 C CA . LEU B 1 168 ? 1.556 13.703 0.049 1 98.25 168 LEU B CA 1
ATOM 3699 C C . LEU B 1 168 ? 2.559 14.625 0.735 1 98.25 168 LEU B C 1
ATOM 3701 O O . LEU B 1 168 ? 3.742 14.633 0.391 1 98.25 168 LEU B O 1
ATOM 3705 N N . ASP B 1 169 ? 2.07 15.391 1.641 1 98.12 169 ASP B N 1
ATOM 3706 C CA . ASP B 1 169 ? 2.975 16.234 2.408 1 98.12 169 ASP B CA 1
ATOM 3707 C C . ASP B 1 169 ? 4.031 15.406 3.129 1 98.12 169 ASP B C 1
ATOM 3709 O O . ASP B 1 169 ? 5.215 15.758 3.119 1 98.12 169 ASP B O 1
ATOM 3713 N N . LEU B 1 170 ? 3.641 14.32 3.744 1 98.56 170 LEU B N 1
ATOM 3714 C CA . LEU B 1 170 ? 4.57 13.469 4.477 1 98.56 170 LEU B CA 1
ATOM 3715 C C . LEU B 1 170 ? 5.621 12.883 3.541 1 98.56 170 LEU B C 1
ATOM 3717 O O . LEU B 1 170 ? 6.797 12.797 3.9 1 98.56 170 LEU B O 1
ATOM 3721 N N . ILE B 1 171 ? 5.195 12.461 2.369 1 98.69 171 ILE B N 1
ATOM 3722 C CA . ILE B 1 171 ? 6.141 11.922 1.396 1 98.69 171 ILE B CA 1
ATOM 3723 C C . ILE B 1 171 ? 7.191 12.977 1.06 1 98.69 171 ILE B C 1
ATOM 3725 O O . ILE B 1 171 ? 8.391 12.703 1.079 1 98.69 171 ILE B O 1
ATOM 3729 N N . ARG B 1 172 ? 6.75 14.211 0.783 1 98.31 172 ARG B N 1
ATOM 3730 C CA . ARG B 1 172 ? 7.668 15.305 0.487 1 98.31 172 ARG B CA 1
ATOM 3731 C C . ARG B 1 172 ? 8.609 15.562 1.659 1 98.31 172 ARG B C 1
ATOM 3733 O O . ARG B 1 172 ? 9.812 15.742 1.468 1 98.31 172 ARG B O 1
ATOM 3740 N N . TYR B 1 173 ? 8 15.523 2.814 1 98.38 173 TYR B N 1
ATOM 3741 C CA . TYR B 1 173 ? 8.727 15.828 4.043 1 98.38 173 TYR B CA 1
ATOM 3742 C C . TYR B 1 173 ? 9.781 14.773 4.332 1 98.38 173 TYR B C 1
ATOM 3744 O O . TYR B 1 173 ? 10.93 15.094 4.652 1 98.38 173 TYR B O 1
ATOM 3752 N N . ILE B 1 174 ? 9.445 13.516 4.152 1 98.38 174 ILE B N 1
ATOM 3753 C CA . ILE B 1 174 ? 10.32 12.391 4.461 1 98.38 174 ILE B CA 1
ATOM 3754 C C . ILE B 1 174 ? 11.422 12.281 3.41 1 98.38 174 ILE B C 1
ATOM 3756 O O . ILE B 1 174 ? 12.578 12.023 3.742 1 98.38 174 ILE B O 1
ATOM 3760 N N . THR B 1 175 ? 11.133 12.562 2.152 1 97.94 175 THR B N 1
ATOM 3761 C CA . THR B 1 175 ? 12.07 12.305 1.064 1 97.94 175 THR B CA 1
ATOM 3762 C C . THR B 1 175 ? 12.844 13.57 0.704 1 97.94 175 THR B C 1
ATOM 3764 O O . THR B 1 175 ? 13.836 13.516 -0.023 1 97.94 175 THR B O 1
ATOM 3767 N N . SER B 1 176 ? 12.344 14.742 1.22 1 96.88 176 SER B N 1
ATOM 3768 C CA . SER B 1 176 ? 12.891 16.031 0.819 1 96.88 176 SER B CA 1
ATOM 3769 C C . SER B 1 176 ? 12.922 16.172 -0.699 1 96.88 176 SER B C 1
ATOM 3771 O O . SER B 1 176 ? 13.922 16.609 -1.271 1 96.88 176 SER B O 1
ATOM 3773 N N . SER B 1 177 ? 11.859 15.758 -1.346 1 98 177 SER B N 1
ATOM 3774 C CA . SER B 1 177 ? 11.742 15.766 -2.799 1 98 177 SER B CA 1
ATOM 3775 C C . SER B 1 177 ? 10.312 16.078 -3.234 1 98 177 SER B C 1
ATOM 3777 O O . SER B 1 177 ? 9.367 15.891 -2.465 1 98 177 SER B O 1
ATOM 3779 N N . GLU B 1 178 ? 10.109 16.594 -4.43 1 98.25 178 GLU B N 1
ATOM 3780 C CA . GLU B 1 178 ? 8.789 16.922 -4.965 1 98.25 178 GLU B CA 1
ATOM 3781 C C . GLU B 1 178 ? 8.125 15.695 -5.574 1 98.25 178 GLU B C 1
ATOM 3783 O O . GLU B 1 178 ? 8.789 14.695 -5.859 1 98.25 178 GLU B O 1
ATOM 3788 N N . ILE B 1 179 ? 6.832 15.75 -5.691 1 98.31 179 ILE B N 1
ATOM 3789 C CA . ILE B 1 179 ? 6.074 14.688 -6.336 1 98.31 179 ILE B CA 1
ATOM 3790 C C . ILE B 1 179 ? 6.117 14.867 -7.852 1 98.31 179 ILE B C 1
ATOM 3792 O O . ILE B 1 179 ? 5.75 15.922 -8.367 1 98.31 179 ILE B O 1
ATOM 3796 N N . SER B 1 180 ? 6.543 13.844 -8.586 1 97.69 180 SER B N 1
ATOM 3797 C CA . SER B 1 180 ? 6.668 13.953 -10.039 1 97.69 180 SER B CA 1
ATOM 3798 C C . SER B 1 180 ? 5.523 13.234 -10.75 1 97.69 180 SER B C 1
ATOM 3800 O O . SER B 1 180 ? 5.16 13.594 -11.867 1 97.69 180 SER B O 1
ATOM 3802 N N . GLU B 1 181 ? 5.004 12.18 -10.148 1 97.38 181 GLU B N 1
ATOM 3803 C CA . GLU B 1 181 ? 3.869 11.43 -10.672 1 97.38 181 GLU B CA 1
ATOM 3804 C C . GLU B 1 181 ? 2.814 11.203 -9.594 1 97.38 181 GLU B C 1
ATOM 3806 O O . GLU B 1 181 ? 3.148 10.953 -8.438 1 97.38 181 GLU B O 1
ATOM 3811 N N . PHE B 1 182 ? 1.587 11.375 -10.039 1 97.56 182 PHE B N 1
ATOM 3812 C CA . PHE B 1 182 ? 0.462 11.109 -9.156 1 97.56 182 PHE B CA 1
ATOM 3813 C C . PHE B 1 182 ? -0.767 10.688 -9.953 1 97.56 182 PHE B C 1
ATOM 3815 O O . PHE B 1 182 ? -1.312 11.477 -10.727 1 97.56 182 PHE B O 1
ATOM 3822 N N . CYS B 1 183 ? -1.12 9.43 -9.797 1 97.25 183 CYS B N 1
ATOM 3823 C CA . CYS B 1 183 ? -2.291 8.883 -10.477 1 97.25 183 CYS B CA 1
ATOM 3824 C C . CYS B 1 183 ? -3.176 8.125 -9.492 1 97.25 183 CYS B C 1
ATOM 3826 O O . CYS B 1 183 ? -2.689 7.285 -8.727 1 97.25 183 CYS B O 1
ATOM 3828 N N . VAL B 1 184 ? -4.531 8.43 -9.562 1 96.5 184 VAL B N 1
ATOM 3829 C CA . VAL B 1 184 ? -5.395 7.926 -8.5 1 96.5 184 VAL B CA 1
ATOM 3830 C C . VAL B 1 184 ? -6.531 7.105 -9.109 1 96.5 184 VAL B C 1
ATOM 3832 O O . VAL B 1 184 ? -6.961 7.363 -10.234 1 96.5 184 VAL B O 1
ATOM 3835 N N . SER B 1 185 ? -6.922 6.051 -8.43 1 96.69 185 SER B N 1
ATOM 3836 C CA . SER B 1 185 ? -8.203 5.375 -8.602 1 96.69 185 SER B CA 1
ATOM 3837 C C . SER B 1 185 ? -9.07 5.52 -7.355 1 96.69 185 SER B C 1
ATOM 3839 O O . SER B 1 185 ? -8.578 5.422 -6.23 1 96.69 185 SER B O 1
ATOM 3841 N N . THR B 1 186 ? -10.344 5.863 -7.566 1 95.69 186 THR B N 1
ATOM 3842 C CA . THR B 1 186 ? -11.242 6.07 -6.438 1 95.69 186 THR B CA 1
ATOM 3843 C C . THR B 1 186 ? -12.516 5.254 -6.605 1 95.69 186 THR B C 1
ATOM 3845 O O . THR B 1 186 ? -12.773 4.707 -7.684 1 95.69 186 THR B O 1
ATOM 3848 N N . ASN B 1 187 ? -13.172 5.059 -5.586 1 95.5 187 ASN B N 1
ATOM 3849 C CA . ASN B 1 187 ? -14.523 4.52 -5.586 1 95.5 187 ASN B CA 1
ATOM 3850 C C . ASN B 1 187 ? -15.375 5.145 -4.484 1 95.5 187 ASN B C 1
ATOM 3852 O O . ASN B 1 187 ? -14.844 5.766 -3.561 1 95.5 187 ASN B O 1
ATOM 3856 N N . SER B 1 188 ? -16.688 5.156 -4.691 1 94.38 188 SER B N 1
ATOM 3857 C CA . SER B 1 188 ? -17.688 5.609 -3.732 1 94.38 188 SER B CA 1
ATOM 3858 C C . SER B 1 188 ? -18.531 4.449 -3.213 1 94.38 188 SER B C 1
ATOM 3860 O O . SER B 1 188 ? -19.469 4.012 -3.875 1 94.38 188 SER B O 1
ATOM 3862 N N . ILE B 1 189 ? -18.219 4.043 -1.985 1 92.06 189 ILE B N 1
ATOM 3863 C CA . ILE B 1 189 ? -18.828 2.818 -1.472 1 92.06 189 ILE B CA 1
ATOM 3864 C C . ILE B 1 189 ? -20.125 3.152 -0.733 1 92.06 189 ILE B C 1
ATOM 3866 O O . ILE B 1 189 ? -21.172 2.604 -1.046 1 92.06 189 ILE B O 1
ATOM 3870 N N . LYS B 1 190 ? -20.078 4.035 0.168 1 87.94 190 LYS B N 1
ATOM 3871 C CA . LYS B 1 190 ? -21.219 4.312 1.026 1 87.94 190 LYS B CA 1
ATOM 3872 C C . LYS B 1 190 ? -22.172 5.305 0.368 1 87.94 190 LYS B C 1
ATOM 3874 O O . LYS B 1 190 ? -23.391 5.125 0.402 1 87.94 190 LYS B O 1
ATOM 3879 N N . ASP B 1 191 ? -21.625 6.379 -0.118 1 88.56 191 ASP B N 1
ATOM 3880 C CA . ASP B 1 191 ? -22.359 7.43 -0.813 1 88.56 191 ASP B CA 1
ATOM 3881 C C . ASP B 1 191 ? -21.844 7.613 -2.238 1 88.56 191 ASP B C 1
ATOM 3883 O O . ASP B 1 191 ? -20.688 7.984 -2.443 1 88.56 191 ASP B O 1
ATOM 3887 N N . LYS B 1 192 ? -22.656 7.484 -3.199 1 89.44 192 LYS B N 1
ATOM 3888 C CA . LYS B 1 192 ? -22.281 7.496 -4.609 1 89.44 192 LYS B CA 1
ATOM 3889 C C . LYS B 1 192 ? -21.672 8.844 -5.008 1 89.44 192 LYS B C 1
ATOM 3891 O O . LYS B 1 192 ? -20.969 8.938 -6.016 1 89.44 192 LYS B O 1
ATOM 3896 N N . ASP B 1 193 ? -21.906 9.836 -4.305 1 88.31 193 ASP B N 1
ATOM 3897 C CA . ASP B 1 193 ? -21.469 11.18 -4.688 1 88.31 193 ASP B CA 1
ATOM 3898 C C . ASP B 1 193 ? -20.172 11.555 -3.973 1 88.31 193 ASP B C 1
ATOM 3900 O O . ASP B 1 193 ? -19.609 12.625 -4.219 1 88.31 193 ASP B O 1
ATOM 3904 N N . ILE B 1 194 ? -19.734 10.656 -3.088 1 89.75 194 ILE B N 1
ATOM 3905 C CA . ILE B 1 194 ? -18.562 10.977 -2.287 1 89.75 194 ILE B CA 1
ATOM 3906 C C . ILE B 1 194 ? -17.531 9.844 -2.396 1 89.75 194 ILE B C 1
ATOM 3908 O O . ILE B 1 194 ? -17.812 8.711 -1.977 1 89.75 194 ILE B O 1
ATOM 3912 N N . GLU B 1 195 ? -16.422 10.156 -2.891 1 93.06 195 GLU B N 1
ATOM 3913 C CA . GLU B 1 195 ? -15.352 9.156 -2.895 1 93.06 195 GLU B CA 1
ATOM 3914 C C . GLU B 1 195 ? -14.875 8.859 -1.477 1 93.06 195 GLU B C 1
ATOM 3916 O O . GLU B 1 195 ? -14.602 9.773 -0.699 1 93.06 195 GLU B O 1
ATOM 3921 N N . ASP B 1 196 ? -14.852 7.559 -1.18 1 95 196 ASP B N 1
ATOM 3922 C CA . ASP B 1 196 ? -14.484 7.238 0.197 1 95 196 ASP B CA 1
ATOM 3923 C C . ASP B 1 196 ? -13.406 6.164 0.241 1 95 196 ASP B C 1
ATOM 3925 O O . ASP B 1 196 ? -13.023 5.703 1.318 1 95 196 ASP B O 1
ATOM 3929 N N . VAL B 1 197 ? -12.922 5.727 -0.857 1 96.56 197 VAL B N 1
ATOM 3930 C CA . VAL B 1 197 ? -11.766 4.848 -0.97 1 96.56 197 VAL B CA 1
ATOM 3931 C C . VAL B 1 197 ? -10.898 5.285 -2.146 1 96.56 197 VAL B C 1
ATOM 3933 O O . VAL B 1 197 ? -11.414 5.684 -3.193 1 96.56 197 VAL B O 1
ATOM 3936 N N . LEU B 1 198 ? -9.578 5.195 -1.915 1 97.12 198 LEU B N 1
ATOM 3937 C CA . LEU B 1 198 ? -8.648 5.691 -2.924 1 97.12 198 LEU B CA 1
ATOM 3938 C C . LEU B 1 198 ? -7.32 4.945 -2.855 1 97.12 198 LEU B C 1
ATOM 3940 O O . LEU B 1 198 ? -6.852 4.598 -1.769 1 97.12 198 LEU B O 1
ATOM 3944 N N . CYS B 1 199 ? -6.75 4.648 -4.02 1 98.31 199 CYS B N 1
ATOM 3945 C CA . CYS B 1 199 ? -5.34 4.285 -4.082 1 98.31 199 CYS B CA 1
ATOM 3946 C C . CYS B 1 199 ? -4.598 5.141 -5.102 1 98.31 199 CYS B C 1
ATOM 3948 O O . CYS B 1 199 ? -5.184 5.578 -6.094 1 98.31 199 CYS B O 1
ATOM 3950 N N . ALA B 1 200 ? -3.348 5.375 -4.809 1 98.25 200 ALA B N 1
ATOM 3951 C CA . ALA B 1 200 ? -2.562 6.219 -5.707 1 98.25 200 ALA B CA 1
ATOM 3952 C C . ALA B 1 200 ? -1.171 5.633 -5.93 1 98.25 200 ALA B C 1
ATOM 3954 O O . ALA B 1 200 ? -0.545 5.129 -4.996 1 98.25 200 ALA B O 1
ATOM 3955 N N . LYS B 1 201 ? -0.737 5.625 -7.176 1 97.94 201 LYS B N 1
ATOM 3956 C CA . LYS B 1 201 ? 0.674 5.465 -7.512 1 97.94 201 LYS B CA 1
ATOM 3957 C C . LYS B 1 201 ? 1.38 6.816 -7.578 1 97.94 201 LYS B C 1
ATOM 3959 O O . LYS B 1 201 ? 0.882 7.75 -8.211 1 97.94 201 LYS B O 1
ATOM 3964 N N . THR B 1 202 ? 2.457 6.922 -6.898 1 97.75 202 THR B N 1
ATOM 3965 C CA . THR B 1 202 ? 3.193 8.18 -6.805 1 97.75 202 THR B CA 1
ATOM 3966 C C . THR B 1 202 ? 4.688 7.945 -6.992 1 97.75 202 THR B C 1
ATOM 3968 O O . THR B 1 202 ? 5.184 6.844 -6.75 1 97.75 202 THR B O 1
ATOM 3971 N N . LYS B 1 203 ? 5.383 8.922 -7.52 1 98.25 203 LYS B N 1
ATOM 3972 C CA . LYS B 1 203 ? 6.836 8.93 -7.66 1 98.25 203 LYS B CA 1
ATOM 3973 C C . LYS B 1 203 ? 7.414 10.312 -7.355 1 98.25 203 LYS B C 1
ATOM 3975 O O . LYS B 1 203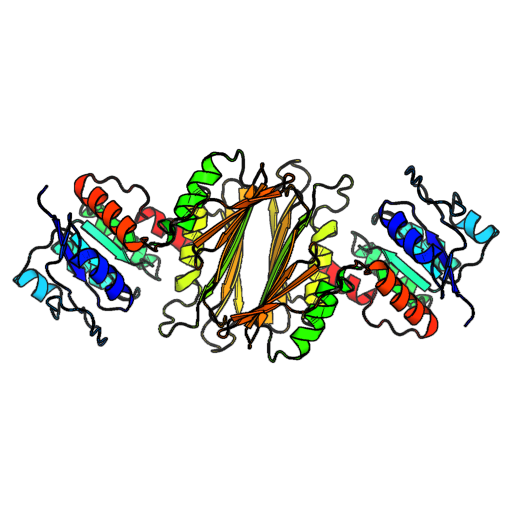 ? 6.828 11.328 -7.73 1 98.25 203 LYS B O 1
ATOM 3980 N N . THR B 1 204 ? 8.477 10.383 -6.664 1 98.56 204 THR B N 1
ATOM 3981 C CA . THR B 1 204 ? 9.133 11.656 -6.398 1 98.56 204 THR B CA 1
ATOM 3982 C C . THR B 1 204 ? 10.125 11.992 -7.508 1 98.56 204 THR B C 1
ATOM 3984 O O . THR B 1 204 ? 10.477 11.125 -8.312 1 98.56 204 THR B O 1
ATOM 3987 N N . THR B 1 205 ? 10.539 13.203 -7.531 1 98.12 205 THR B N 1
ATOM 3988 C CA . THR B 1 205 ? 11.477 13.656 -8.547 1 98.12 205 THR B CA 1
ATOM 3989 C C . THR B 1 205 ? 12.812 12.93 -8.414 1 98.12 205 THR B C 1
ATOM 3991 O O . THR B 1 205 ? 13.484 12.664 -9.414 1 98.12 205 THR B O 1
ATOM 3994 N N . ASN B 1 206 ? 13.172 12.578 -7.164 1 97.06 206 ASN B N 1
ATOM 3995 C CA . ASN B 1 206 ? 14.438 11.859 -6.973 1 97.06 206 ASN B CA 1
ATOM 3996 C C . ASN B 1 206 ? 14.258 10.359 -7.164 1 97.06 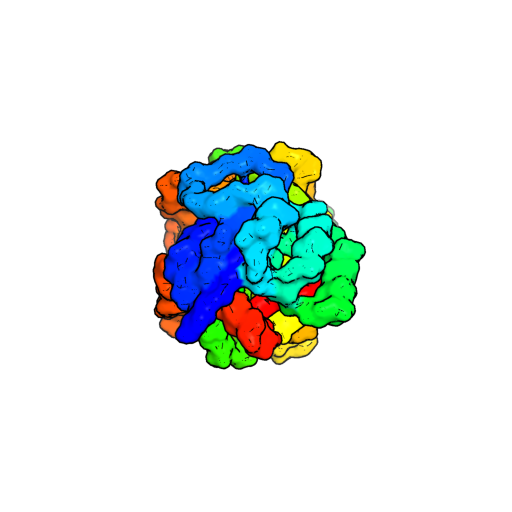206 ASN B C 1
ATOM 3998 O O . ASN B 1 206 ? 15.156 9.578 -6.824 1 97.06 206 ASN B O 1
ATOM 4002 N N . GLY B 1 207 ? 13.109 9.898 -7.535 1 97.06 207 GLY B N 1
ATOM 4003 C CA . GLY B 1 207 ? 12.945 8.555 -8.062 1 97.06 207 GLY B CA 1
ATOM 4004 C C . GLY B 1 207 ? 12.383 7.578 -7.043 1 97.06 207 GLY B C 1
ATOM 4005 O O . GLY B 1 207 ? 12.359 6.367 -7.281 1 97.06 207 GLY B O 1
ATOM 4006 N N . ILE B 1 208 ? 11.906 7.988 -5.906 1 98.38 208 ILE B N 1
ATOM 4007 C CA . ILE B 1 208 ? 11.359 7.098 -4.891 1 98.38 208 ILE B CA 1
ATOM 4008 C C . ILE B 1 208 ? 9.922 6.738 -5.242 1 98.38 208 ILE B C 1
ATOM 4010 O O . ILE B 1 208 ? 9.102 7.617 -5.516 1 98.38 208 ILE B O 1
ATOM 4014 N N . ILE B 1 209 ? 9.664 5.438 -5.262 1 98.56 209 ILE B N 1
ATOM 4015 C CA . ILE B 1 209 ? 8.336 4.926 -5.574 1 98.56 209 ILE B CA 1
ATOM 4016 C C . ILE B 1 209 ? 7.469 4.922 -4.316 1 98.56 209 ILE B C 1
ATOM 4018 O O . ILE B 1 209 ? 7.887 4.406 -3.273 1 98.56 209 ILE B O 1
ATOM 4022 N N . CYS B 1 210 ? 6.277 5.488 -4.418 1 98.69 210 CYS B N 1
ATOM 4023 C CA . CYS B 1 210 ? 5.398 5.582 -3.256 1 98.69 210 CYS B CA 1
ATOM 4024 C C . CYS B 1 210 ? 3.986 5.133 -3.6 1 98.69 210 CYS B C 1
ATOM 4026 O O . CYS B 1 210 ? 3.48 5.426 -4.684 1 98.69 210 CYS B O 1
ATOM 4028 N N . SER B 1 211 ? 3.387 4.434 -2.73 1 98.69 211 SER B N 1
ATOM 4029 C CA . SER B 1 211 ? 1.991 4.027 -2.859 1 98.69 211 SER B CA 1
ATOM 4030 C C . SER B 1 211 ? 1.156 4.543 -1.691 1 98.69 211 SER B C 1
ATOM 4032 O O . SER B 1 211 ? 1.613 4.539 -0.546 1 98.69 211 SER B O 1
ATOM 4034 N N . ILE B 1 212 ? -0.062 4.969 -1.979 1 98.69 212 ILE B N 1
ATOM 4035 C CA . ILE B 1 212 ? -0.978 5.477 -0.964 1 98.69 212 ILE B CA 1
ATOM 4036 C C . ILE B 1 212 ? -2.314 4.746 -1.062 1 98.69 212 ILE B C 1
ATOM 4038 O O . ILE B 1 212 ? -2.857 4.578 -2.156 1 98.69 212 ILE B O 1
ATOM 4042 N N . THR B 1 213 ? -2.828 4.273 -0.004 1 98.69 213 THR B N 1
ATOM 4043 C CA . THR B 1 213 ? -4.184 3.744 0.112 1 98.69 213 THR B CA 1
ATOM 4044 C C . THR B 1 213 ? -4.949 4.461 1.219 1 98.69 213 THR B C 1
ATOM 4046 O O . THR B 1 213 ? -4.527 4.461 2.377 1 98.69 213 THR B O 1
ATOM 4049 N N . ASN B 1 214 ? -6.055 5.055 0.853 1 97.81 214 ASN B N 1
ATOM 4050 C CA . ASN B 1 214 ? -6.906 5.758 1.807 1 97.81 214 ASN B CA 1
ATOM 4051 C C . ASN B 1 214 ? -8.32 5.18 1.834 1 97.81 214 ASN B C 1
ATOM 4053 O O . ASN B 1 214 ? -8.812 4.688 0.816 1 97.81 214 ASN B O 1
ATOM 4057 N N . SER B 1 215 ? -8.914 5.309 3.014 1 96.94 215 SER B N 1
ATOM 4058 C CA . SER B 1 215 ? -10.289 4.844 3.137 1 96.94 215 SER B CA 1
ATOM 4059 C C . SER B 1 215 ? -11 5.516 4.309 1 96.94 215 SER B C 1
ATOM 4061 O O . SER B 1 215 ? -10.375 5.812 5.328 1 96.94 215 SER B O 1
ATOM 4063 N N . TRP B 1 216 ? -12.281 5.758 4.113 1 95.69 216 TRP B N 1
ATOM 4064 C CA . TRP B 1 216 ? -13.125 6.191 5.227 1 95.69 216 TRP B CA 1
ATOM 4065 C C . TRP B 1 216 ? -13.984 5.043 5.738 1 95.69 216 TRP B C 1
ATOM 4067 O O . TRP B 1 216 ? -14.945 5.262 6.477 1 95.69 216 TRP B O 1
ATOM 4077 N N . ASN B 1 217 ? -13.609 3.777 5.355 1 93.69 217 ASN B N 1
ATOM 4078 C CA . ASN B 1 217 ? -14.523 2.672 5.617 1 93.69 217 ASN B CA 1
ATOM 4079 C C . ASN B 1 217 ? -13.945 1.699 6.645 1 93.69 217 ASN B C 1
ATOM 4081 O O . ASN B 1 217 ? -14.539 0.654 6.914 1 93.69 217 ASN B O 1
ATOM 4085 N N . TYR B 1 218 ? -12.789 2.039 7.211 1 95.5 218 TYR B N 1
ATOM 4086 C CA . TYR B 1 218 ? -12.266 1.195 8.273 1 95.5 218 TYR B CA 1
ATOM 4087 C C . TYR B 1 218 ? -13.086 1.352 9.547 1 95.5 218 TYR B C 1
ATOM 4089 O O . TYR B 1 218 ? -13.688 2.4 9.781 1 95.5 218 TYR B O 1
ATOM 4097 N N . LYS B 1 219 ? -13.102 0.349 10.406 1 94.06 219 LYS B N 1
ATOM 4098 C CA . LYS B 1 219 ? -13.844 0.392 11.664 1 94.06 219 LYS B CA 1
ATOM 4099 C C . LYS B 1 219 ? -13.062 1.142 12.742 1 94.06 219 LYS B C 1
ATOM 4101 O O . LYS B 1 219 ? -13.641 1.589 13.734 1 94.06 219 LYS B O 1
ATOM 4106 N N . ILE B 1 220 ? -11.766 1.195 12.508 1 94.75 220 ILE B N 1
ATOM 4107 C CA . ILE B 1 220 ? -10.891 1.938 13.406 1 94.75 220 ILE B CA 1
ATOM 4108 C C . ILE B 1 220 ? -9.898 2.768 12.594 1 94.75 220 ILE B C 1
ATOM 4110 O O . ILE B 1 220 ? -9.641 2.469 11.422 1 94.75 220 ILE B O 1
ATOM 4114 N N . ASP B 1 221 ? -9.383 3.803 13.219 1 95.06 221 ASP B N 1
ATOM 4115 C CA . ASP B 1 221 ? -8.383 4.617 12.531 1 95.06 221 ASP B CA 1
ATOM 4116 C C . ASP B 1 221 ? -7.105 3.816 12.273 1 95.06 221 ASP B C 1
ATOM 4118 O O . ASP B 1 221 ? -6.684 3.023 13.117 1 95.06 221 ASP B O 1
ATOM 4122 N N . ARG B 1 222 ? -6.555 3.967 11.109 1 96.56 222 ARG B N 1
ATOM 4123 C CA . ARG B 1 222 ? -5.324 3.305 10.688 1 96.56 222 ARG B CA 1
ATOM 4124 C C . ARG B 1 222 ? -4.402 4.277 9.961 1 96.56 222 ARG B C 1
ATOM 4126 O O . ARG B 1 222 ? -4.848 5.039 9.102 1 96.56 222 ARG B O 1
ATOM 4133 N N . PHE B 1 223 ? -3.244 4.328 10.422 1 98.12 223 PHE B N 1
ATOM 4134 C CA . PHE B 1 223 ? -2.23 5.145 9.766 1 98.12 223 PHE B CA 1
ATOM 4135 C C . PHE B 1 223 ? -0.859 4.488 9.859 1 98.12 223 PHE B C 1
ATOM 4137 O O . PHE B 1 223 ? -0.16 4.637 10.867 1 98.12 223 PHE B O 1
ATOM 4144 N N . CYS B 1 224 ? -0.461 3.805 8.758 1 98.69 224 CYS B N 1
ATOM 4145 C CA . CYS B 1 224 ? 0.773 3.029 8.727 1 98.69 224 CYS B CA 1
ATOM 4146 C C . CYS B 1 224 ? 1.638 3.428 7.539 1 98.69 224 CYS B C 1
ATOM 4148 O O . CYS B 1 224 ? 1.123 3.668 6.445 1 98.69 224 CYS B O 1
ATOM 4150 N N . ILE B 1 225 ? 2.898 3.516 7.762 1 98.88 225 ILE B N 1
ATOM 4151 C CA . ILE B 1 225 ? 3.883 3.801 6.723 1 98.88 225 ILE B CA 1
ATOM 4152 C C . ILE B 1 225 ? 4.973 2.734 6.738 1 98.88 225 ILE B C 1
ATOM 4154 O O . ILE B 1 225 ? 5.559 2.449 7.785 1 98.88 225 ILE B O 1
ATOM 4158 N N . GLU B 1 226 ? 5.203 2.117 5.652 1 98.81 226 GLU B N 1
ATOM 4159 C CA . GLU B 1 226 ? 6.332 1.203 5.5 1 98.81 226 GLU B CA 1
ATOM 4160 C C . GLU B 1 226 ? 7.352 1.743 4.5 1 98.81 226 GLU B C 1
ATOM 4162 O O . GLU B 1 226 ? 6.992 2.109 3.379 1 98.81 226 GLU B O 1
ATOM 4167 N N . ILE B 1 227 ? 8.594 1.787 4.891 1 98.81 227 ILE B N 1
ATOM 4168 C CA . ILE B 1 227 ? 9.641 2.361 4.059 1 98.81 227 ILE B CA 1
ATOM 4169 C C . ILE B 1 227 ? 10.758 1.338 3.855 1 98.81 227 ILE B C 1
ATOM 4171 O O . ILE B 1 227 ? 11.32 0.822 4.824 1 98.81 227 ILE B O 1
ATOM 4175 N N . SER B 1 228 ? 11.055 1.069 2.621 1 98 228 SER B N 1
ATOM 4176 C CA . SER B 1 228 ? 12.18 0.207 2.277 1 98 228 SER B CA 1
ATOM 4177 C C . SER B 1 228 ? 13.453 1.02 2.066 1 98 228 SER B C 1
ATOM 4179 O O . SER B 1 228 ? 13.461 1.987 1.304 1 98 228 SER B O 1
ATOM 4181 N N . CYS B 1 229 ? 14.492 0.619 2.756 1 97.5 229 CYS B N 1
ATOM 4182 C CA . CYS B 1 229 ? 15.766 1.333 2.688 1 97.5 229 CYS B CA 1
ATOM 4183 C C . CYS B 1 229 ? 16.922 0.366 2.463 1 97.5 229 CYS B C 1
ATOM 4185 O O . CYS B 1 229 ? 16.719 -0.846 2.377 1 97.5 229 CYS B O 1
ATOM 4187 N N . SER B 1 230 ? 18.094 0.906 2.379 1 95.44 230 SER B N 1
ATOM 4188 C CA . SER B 1 230 ? 19.328 0.156 2.107 1 95.44 230 SER B CA 1
ATOM 4189 C C . SER B 1 230 ? 19.625 -0.831 3.23 1 95.44 230 SER B C 1
ATOM 4191 O O . SER B 1 230 ? 20.094 -1.94 2.977 1 95.44 230 SER B O 1
ATOM 4193 N N . SER B 1 231 ? 19.359 -0.475 4.465 1 96.44 231 SER B N 1
ATOM 4194 C CA . SER B 1 231 ? 19.781 -1.309 5.582 1 96.44 231 SER B CA 1
ATOM 4195 C C . SER B 1 231 ? 18.641 -2.213 6.059 1 96.44 231 SER B C 1
ATOM 4197 O O . SER B 1 231 ? 18.844 -3.09 6.898 1 96.44 231 SER B O 1
ATOM 4199 N N . GLY B 1 232 ? 17.438 -1.975 5.613 1 97.19 232 GLY B N 1
ATOM 4200 C CA . GLY B 1 232 ? 16.25 -2.686 6.035 1 97.19 232 GLY B CA 1
ATOM 4201 C C . GLY B 1 232 ? 14.969 -1.912 5.77 1 97.19 232 GLY B C 1
ATOM 4202 O O . GLY B 1 232 ? 14.961 -0.953 4.992 1 97.19 232 GLY B O 1
ATOM 4203 N N . HIS B 1 233 ? 13.844 -2.4 6.262 1 98.38 233 HIS B N 1
ATOM 4204 C CA . HIS B 1 233 ? 12.609 -1.653 6.082 1 98.38 233 HIS B CA 1
ATOM 4205 C C . HIS B 1 233 ? 12.008 -1.251 7.422 1 98.38 233 HIS B C 1
ATOM 4207 O O . HIS B 1 233 ? 12.133 -1.983 8.406 1 98.38 233 HIS B O 1
ATOM 4213 N N . TYR B 1 234 ? 11.445 -0.085 7.43 1 98.81 234 TYR B N 1
ATOM 4214 C CA . TYR B 1 234 ? 10.805 0.488 8.609 1 98.81 234 TYR B CA 1
ATOM 4215 C C . TYR B 1 234 ? 9.289 0.339 8.539 1 98.81 234 TYR B C 1
ATOM 4217 O O . TYR B 1 234 ? 8.695 0.513 7.477 1 98.81 234 TYR B O 1
ATOM 4225 N N . MET B 1 235 ? 8.688 -0.018 9.609 1 98.75 235 MET B N 1
ATOM 4226 C CA . MET B 1 235 ? 7.238 -0.056 9.773 1 98.75 235 MET B CA 1
ATOM 4227 C C . MET B 1 235 ? 6.789 0.904 10.875 1 98.75 235 MET B C 1
ATOM 4229 O O . MET B 1 235 ? 7.059 0.676 12.055 1 98.75 235 MET B O 1
ATOM 4233 N N . ALA B 1 236 ? 6.09 1.926 10.461 1 98.81 236 ALA B N 1
ATOM 4234 C CA . ALA B 1 236 ? 5.633 2.963 11.383 1 98.81 236 ALA B CA 1
ATOM 4235 C C . ALA B 1 236 ? 4.113 2.932 11.539 1 98.81 236 ALA B C 1
ATOM 4237 O O . ALA B 1 236 ? 3.383 2.941 10.547 1 98.81 236 ALA B O 1
ATOM 4238 N N . ASP B 1 237 ? 3.641 2.881 12.734 1 98.5 237 ASP B N 1
ATOM 4239 C CA . ASP B 1 237 ? 2.23 3.027 13.078 1 98.5 237 ASP B CA 1
ATOM 4240 C C . ASP B 1 237 ? 1.982 4.34 13.82 1 98.5 237 ASP B C 1
ATOM 4242 O O . ASP B 1 237 ? 2.318 4.469 14.992 1 98.5 237 ASP B O 1
ATOM 4246 N N . LEU B 1 238 ? 1.34 5.262 13.148 1 98.31 238 LEU B N 1
ATOM 4247 C CA . LEU B 1 238 ? 1.213 6.609 13.695 1 98.31 238 LEU B CA 1
ATOM 4248 C C . LEU B 1 238 ? 0.09 6.676 14.727 1 98.31 238 LEU B C 1
ATOM 4250 O O . LEU B 1 238 ? 0.032 7.613 15.523 1 98.31 238 LEU B O 1
ATOM 4254 N N . VAL B 1 239 ? -0.87 5.75 14.633 1 96.56 239 VAL B N 1
ATOM 4255 C CA . VAL B 1 239 ? -1.965 5.715 15.594 1 96.56 239 VAL B CA 1
ATOM 4256 C C . VAL B 1 239 ? -1.484 5.086 16.906 1 96.56 239 VAL B C 1
ATOM 4258 O O . VAL B 1 239 ? -1.739 5.617 17.984 1 96.56 239 VAL B O 1
ATOM 4261 N N . ALA B 1 240 ? -0.726 4.008 16.828 1 96.12 240 ALA B N 1
ATOM 4262 C CA . ALA B 1 240 ? -0.267 3.285 18.016 1 96.12 240 ALA B CA 1
ATOM 4263 C C . ALA B 1 240 ? 1.051 3.855 18.531 1 96.12 240 ALA B C 1
ATOM 4265 O O . ALA B 1 240 ? 1.567 3.412 19.562 1 96.12 240 ALA B O 1
ATOM 4266 N N . PHE B 1 241 ? 1.645 4.754 17.844 1 97.88 241 PHE B N 1
ATOM 4267 C CA . PHE B 1 241 ? 2.924 5.359 18.172 1 97.88 241 PHE B CA 1
ATOM 4268 C C . PHE B 1 241 ? 4.004 4.297 18.328 1 97.88 241 PHE B C 1
ATOM 4270 O O . PHE B 1 241 ? 4.688 4.242 19.359 1 97.88 241 PHE B O 1
ATOM 4277 N N . ASN B 1 242 ? 4.16 3.549 17.266 1 97.81 242 ASN B N 1
ATOM 4278 C CA . ASN B 1 242 ? 5.125 2.455 17.219 1 97.81 242 ASN B CA 1
ATOM 4279 C C . ASN B 1 242 ? 5.984 2.514 15.961 1 97.81 242 ASN B C 1
ATOM 4281 O O . ASN B 1 242 ? 5.5 2.887 14.891 1 97.81 242 ASN B O 1
ATOM 4285 N N . LEU B 1 243 ? 7.281 2.215 16.125 1 98.75 243 LEU B N 1
ATOM 4286 C CA . LEU B 1 243 ? 8.234 2.168 15.023 1 98.75 243 LEU B CA 1
ATOM 4287 C C . LEU B 1 243 ? 9.148 0.951 15.148 1 98.75 243 LEU B C 1
ATOM 4289 O O . LEU B 1 243 ? 9.781 0.748 16.188 1 98.75 243 LEU B O 1
ATOM 4293 N N . ARG B 1 244 ? 9.172 0.168 14.117 1 98.62 244 ARG B N 1
ATOM 4294 C CA . ARG B 1 244 ? 10.023 -1.016 14.086 1 98.62 244 ARG B CA 1
ATOM 4295 C C . ARG B 1 244 ? 10.875 -1.048 12.82 1 98.62 244 ARG B C 1
ATOM 4297 O O . ARG B 1 244 ? 10.461 -0.529 11.781 1 98.62 244 ARG B O 1
ATOM 4304 N N . LYS B 1 245 ? 12.008 -1.584 12.922 1 98.62 245 LYS B N 1
ATOM 4305 C CA . LYS B 1 245 ? 12.883 -1.847 11.781 1 98.62 245 LYS B CA 1
ATOM 4306 C C . LYS B 1 245 ? 13.18 -3.338 11.648 1 98.62 245 LYS B C 1
ATOM 4308 O O . LYS B 1 245 ? 13.461 -4.012 12.648 1 98.62 245 LYS B O 1
ATOM 4313 N N . MET B 1 246 ? 13.016 -3.812 10.5 1 97.75 246 MET B N 1
ATOM 4314 C CA . MET B 1 246 ? 13.336 -5.207 10.203 1 97.75 246 MET B CA 1
ATOM 4315 C C . MET B 1 246 ? 14.469 -5.305 9.188 1 97.75 246 MET B C 1
ATOM 4317 O O . MET B 1 246 ? 14.484 -4.578 8.195 1 97.75 246 MET B O 1
ATOM 4321 N N . ASP B 1 247 ? 15.453 -6.078 9.438 1 94.56 247 ASP B N 1
ATOM 4322 C CA . ASP B 1 247 ? 16.531 -6.391 8.508 1 94.56 247 ASP B CA 1
ATOM 4323 C C . ASP B 1 247 ? 16.906 -7.871 8.578 1 94.56 247 ASP B C 1
ATOM 4325 O O . ASP B 1 247 ? 16.125 -8.695 9.07 1 94.56 247 ASP B O 1
ATOM 4329 N N . ASP B 1 248 ? 18.047 -8.266 7.926 1 91.75 248 ASP B N 1
ATOM 4330 C CA . ASP B 1 248 ? 18.453 -9.664 7.879 1 91.75 248 ASP B CA 1
ATOM 4331 C C . ASP B 1 248 ? 18.938 -10.148 9.242 1 91.75 248 ASP B C 1
ATOM 4333 O O . ASP B 1 248 ? 19.156 -11.336 9.445 1 91.75 248 ASP B O 1
ATOM 4337 N N . LYS B 1 249 ? 19.078 -9.234 10.195 1 94.5 249 LYS B N 1
ATOM 4338 C CA . LYS B 1 249 ? 19.516 -9.594 11.539 1 94.5 249 LYS B CA 1
ATOM 4339 C C . LYS B 1 249 ? 18.328 -9.734 12.484 1 94.5 249 LYS B C 1
ATOM 4341 O O . LYS B 1 249 ? 18.469 -10.266 13.586 1 94.5 249 LYS B O 1
ATOM 4346 N N . GLY B 1 250 ? 17.188 -9.203 12.047 1 94.69 250 GLY B N 1
ATOM 4347 C CA . GLY B 1 250 ? 16 -9.359 12.875 1 94.69 250 GLY B CA 1
ATOM 4348 C C . GLY B 1 250 ? 15.219 -8.062 13.039 1 94.69 250 GLY B C 1
ATOM 4349 O O . GLY B 1 250 ? 15.391 -7.125 12.258 1 94.69 250 GLY B O 1
ATOM 4350 N N . LEU B 1 251 ? 14.258 -8.164 14.055 1 96.31 251 LEU B N 1
ATOM 4351 C CA . LEU B 1 251 ? 13.352 -7.047 14.32 1 96.31 251 LEU B CA 1
ATOM 4352 C C . LEU B 1 251 ? 13.898 -6.168 15.438 1 96.31 251 LEU B C 1
ATOM 4354 O O . LEU B 1 251 ? 14.328 -6.672 16.484 1 96.31 251 LEU B O 1
ATOM 4358 N N . ILE B 1 252 ? 13.953 -4.895 15.227 1 97.31 252 ILE B N 1
ATOM 4359 C CA . ILE B 1 252 ? 14.383 -3.924 16.234 1 97.31 252 ILE B CA 1
ATOM 4360 C C . ILE B 1 252 ? 13.25 -2.936 16.5 1 97.31 252 ILE B C 1
ATOM 4362 O O . ILE B 1 252 ? 12.711 -2.328 15.578 1 97.31 252 ILE B O 1
ATOM 4366 N N . ASN B 1 253 ? 12.875 -2.812 17.75 1 97.88 253 ASN B N 1
ATOM 4367 C CA . ASN B 1 253 ? 11.93 -1.775 18.156 1 97.88 253 ASN B CA 1
ATOM 4368 C C . ASN B 1 253 ? 12.633 -0.445 18.406 1 97.88 253 ASN B C 1
ATOM 4370 O O . ASN B 1 253 ? 13.57 -0.374 19.203 1 97.88 253 ASN B O 1
ATOM 4374 N N . LEU B 1 254 ? 12.211 0.54 17.75 1 98.31 254 LEU B N 1
ATOM 4375 C CA . LEU B 1 254 ? 12.789 1.864 17.953 1 98.31 254 LEU B CA 1
ATOM 4376 C C . LEU B 1 254 ? 11.93 2.691 18.906 1 98.31 254 LEU B C 1
ATOM 4378 O O . LEU B 1 254 ? 10.703 2.576 18.906 1 98.31 254 LEU B O 1
ATOM 4382 N N . ARG B 1 255 ? 12.547 3.527 19.641 1 97.88 255 ARG B N 1
ATOM 4383 C CA . ARG B 1 255 ? 11.859 4.309 20.656 1 97.88 255 ARG B CA 1
ATOM 4384 C C . ARG B 1 255 ? 10.977 5.383 20.031 1 97.88 255 ARG B C 1
ATOM 4386 O O . ARG B 1 255 ? 11.414 6.098 19.125 1 97.88 255 ARG B O 1
ATOM 4393 N N . VAL B 1 256 ? 9.711 5.492 20.5 1 98.12 256 VAL B N 1
ATOM 4394 C CA . VAL B 1 256 ? 8.75 6.523 20.125 1 98.12 256 VAL B CA 1
ATOM 4395 C C . VAL B 1 256 ? 8.078 7.078 21.375 1 98.12 256 VAL B C 1
ATOM 4397 O O . VAL B 1 256 ? 7.68 6.32 22.266 1 98.12 256 VAL B O 1
ATOM 4400 N N . ASP B 1 257 ? 8 8.391 21.469 1 96 257 ASP B N 1
ATOM 4401 C CA . ASP B 1 257 ? 7.238 8.977 22.562 1 96 257 ASP B CA 1
ATOM 4402 C C . ASP B 1 257 ? 5.785 8.508 22.531 1 96 257 ASP B C 1
ATOM 4404 O O . ASP B 1 257 ? 5.176 8.414 21.469 1 96 257 ASP B O 1
ATOM 4408 N N . ASN B 1 258 ? 5.246 8.219 23.641 1 92.75 258 ASN B N 1
ATOM 4409 C CA . ASN B 1 258 ? 3.926 7.598 23.703 1 92.75 258 ASN B CA 1
ATOM 4410 C C . ASN B 1 258 ? 2.824 8.641 23.875 1 92.75 258 ASN B C 1
ATOM 4412 O O . ASN B 1 258 ? 1.648 8.289 24 1 92.75 258 ASN B O 1
ATOM 4416 N N . GLU B 1 259 ? 3.148 9.859 23.844 1 93.12 259 GLU B N 1
ATOM 4417 C CA . GLU B 1 259 ? 2.166 10.93 23.938 1 93.12 259 GLU B CA 1
ATOM 4418 C C . GLU B 1 259 ? 2.086 11.719 22.641 1 93.12 259 GLU B C 1
ATOM 4420 O O . GLU B 1 259 ? 3.113 12.047 22.031 1 93.12 259 GLU B O 1
ATOM 4425 N N . ASP B 1 260 ? 0.86 11.93 22.25 1 92.62 260 ASP B N 1
ATOM 4426 C CA . ASP B 1 260 ? 0.681 12.734 21.047 1 92.62 260 ASP B CA 1
ATOM 4427 C C . ASP B 1 260 ? 0.884 14.219 21.328 1 92.62 260 ASP B C 1
ATOM 4429 O O . ASP B 1 260 ? -0.045 14.906 21.766 1 92.62 260 ASP B O 1
ATOM 4433 N N . MET B 1 261 ? 2.027 14.711 21.094 1 92.81 261 MET B N 1
ATOM 4434 C CA . MET B 1 261 ? 2.344 16.125 21.297 1 92.81 261 MET B CA 1
ATOM 4435 C C . MET B 1 261 ? 2.439 16.859 19.969 1 92.81 261 MET B C 1
ATOM 4437 O O . MET B 1 261 ? 3.145 17.875 19.875 1 92.81 261 MET B O 1
ATOM 4441 N N . SER B 1 262 ? 1.74 16.328 18.938 1 97.19 262 SER B N 1
ATOM 4442 C CA . SER B 1 262 ? 1.855 16.859 17.594 1 97.19 262 SER B CA 1
ATOM 4443 C C . SER B 1 262 ? 1.446 18.328 17.547 1 97.19 262 SER B C 1
ATOM 4445 O O . SER B 1 262 ? 2.178 19.172 17.016 1 97.19 262 SER B O 1
ATOM 4447 N N . ILE B 1 263 ? 0.334 18.672 18.172 1 97.62 263 ILE B N 1
ATOM 4448 C CA . ILE B 1 263 ? -0.167 20.047 18.156 1 97.62 263 ILE B CA 1
ATOM 4449 C C . ILE B 1 263 ? 0.783 20.938 18.953 1 97.62 263 ILE B C 1
ATOM 4451 O O . ILE B 1 263 ? 1.103 22.047 18.516 1 97.62 263 ILE B O 1
ATOM 4455 N N . ARG B 1 264 ? 1.228 20.469 20.078 1 97 264 ARG B N 1
ATOM 4456 C CA . ARG B 1 264 ? 2.148 21.234 20.922 1 97 264 ARG B CA 1
ATOM 4457 C C . ARG B 1 264 ? 3.432 21.562 20.156 1 97 264 ARG B C 1
ATOM 4459 O O . ARG B 1 264 ? 3.895 22.703 20.172 1 97 264 ARG B O 1
ATOM 4466 N N . PHE B 1 265 ? 3.941 20.562 19.531 1 97.25 265 PHE B N 1
ATOM 4467 C CA . PHE B 1 265 ? 5.184 20.766 18.797 1 97.25 265 PHE B CA 1
ATOM 4468 C C . PHE B 1 265 ? 4.961 21.688 17.594 1 97.25 265 PHE B C 1
ATOM 4470 O O . PHE B 1 265 ? 5.801 22.531 17.297 1 97.25 265 PHE B O 1
ATOM 4477 N N . GLN B 1 266 ? 3.877 21.531 16.891 1 98.19 266 GLN B N 1
ATOM 4478 C CA . GLN B 1 266 ? 3.531 22.453 15.805 1 98.19 266 GLN B CA 1
ATOM 4479 C C . GLN B 1 266 ? 3.436 23.891 16.297 1 98.19 266 GLN B C 1
ATOM 4481 O O . GLN B 1 266 ? 3.988 24.797 15.688 1 98.19 266 GLN B O 1
ATOM 4486 N N . ASN B 1 267 ? 2.779 24.062 17.484 1 98.06 267 ASN B N 1
ATOM 4487 C CA . ASN B 1 267 ? 2.617 25.391 18.062 1 98.06 267 ASN B CA 1
ATOM 4488 C C . ASN B 1 267 ? 3.957 26 18.484 1 98.06 267 ASN B C 1
ATOM 4490 O O . ASN B 1 267 ? 4.18 27.203 18.328 1 98.06 267 ASN B O 1
ATOM 4494 N N . SER B 1 268 ? 4.766 25.156 19.031 1 97.44 268 SER B N 1
ATOM 4495 C CA . SER B 1 268 ? 6.102 25.609 19.406 1 97.44 268 SER B CA 1
ATOM 4496 C C . SER B 1 268 ? 6.879 26.094 18.188 1 97.44 268 SER B C 1
ATOM 4498 O O . SER B 1 268 ? 7.531 27.141 18.234 1 97.44 268 SER B O 1
ATOM 4500 N N . GLU B 1 269 ? 6.801 25.344 17.109 1 98 269 GLU B N 1
ATOM 4501 C CA . GLU B 1 269 ? 7.461 25.75 15.875 1 98 269 GLU B CA 1
ATOM 4502 C C . GLU B 1 269 ? 6.832 27.016 15.312 1 98 269 GLU B C 1
ATOM 4504 O O . GLU B 1 269 ? 7.527 27.859 14.742 1 98 269 GLU B O 1
ATOM 4509 N N . PHE B 1 270 ? 5.555 27.062 15.438 1 98.5 270 PHE B N 1
ATOM 4510 C CA . PHE B 1 270 ? 4.871 28.281 14.984 1 98.5 270 PHE B CA 1
ATOM 4511 C C . PHE B 1 270 ? 5.355 29.5 15.758 1 98.5 270 PHE B C 1
ATOM 4513 O O . PHE B 1 270 ? 5.586 30.562 15.172 1 98.5 270 PHE B O 1
ATOM 4520 N N . PHE B 1 271 ? 5.535 29.391 17.062 1 98.12 271 PHE B N 1
ATOM 4521 C CA . PHE B 1 271 ? 6.062 30.469 17.891 1 98.12 271 PHE B CA 1
ATOM 4522 C C . PHE B 1 271 ? 7.434 30.906 17.391 1 98.12 271 PHE B C 1
ATOM 4524 O O . PHE B 1 271 ? 7.684 32.094 17.234 1 98.12 271 PHE B O 1
ATOM 4531 N N . LYS B 1 272 ? 8.266 29.953 17.125 1 97.69 272 LYS B N 1
ATOM 4532 C CA . LYS B 1 272 ? 9.594 30.266 16.609 1 97.69 272 LYS B CA 1
ATOM 4533 C C . LYS B 1 272 ? 9.516 30.984 15.273 1 97.69 272 LYS B C 1
ATOM 4535 O O . LYS B 1 272 ? 10.289 31.906 15.008 1 97.69 272 LYS B O 1
ATOM 4540 N N . TYR B 1 273 ? 8.648 30.547 14.477 1 98.19 273 TYR B N 1
ATOM 4541 C CA . TYR B 1 273 ? 8.438 31.172 13.18 1 98.19 273 TYR B CA 1
ATOM 4542 C C . TYR B 1 273 ? 8.008 32.625 13.344 1 98.19 273 TYR B C 1
ATOM 4544 O O . TYR B 1 273 ? 8.5 33.5 12.633 1 98.19 273 TYR B O 1
ATOM 4552 N N . CYS B 1 274 ? 7.137 32.938 14.273 1 97.31 274 CYS B N 1
ATOM 4553 C CA . CYS B 1 274 ? 6.676 34.281 14.555 1 97.31 274 CYS B CA 1
ATOM 4554 C C . CYS B 1 274 ? 7.84 35.188 14.969 1 97.31 274 CYS B C 1
ATOM 4556 O O . CYS B 1 274 ? 7.914 36.344 14.555 1 97.31 274 CYS B O 1
ATOM 4558 N N . MET B 1 275 ? 8.734 34.594 15.734 1 95.94 275 MET B N 1
ATOM 4559 C CA . MET B 1 275 ? 9.82 35.375 16.328 1 95.94 275 MET B CA 1
ATOM 4560 C C . MET B 1 275 ? 10.953 35.562 15.336 1 95.94 275 MET B C 1
ATOM 4562 O O . MET B 1 275 ? 11.547 36.656 15.258 1 95.94 275 MET B O 1
ATOM 4566 N N . SER B 1 276 ? 11.258 34.594 14.547 1 95.75 276 SER B N 1
ATOM 4567 C CA . SER B 1 276 ? 12.508 34.625 13.797 1 95.75 276 SER B CA 1
ATOM 4568 C C . SER B 1 276 ? 12.25 34.656 12.297 1 95.75 276 SER B C 1
ATOM 4570 O O . SER B 1 276 ? 13.133 35.031 11.516 1 95.75 276 SER B O 1
ATOM 4572 N N . GLY B 1 277 ? 11.102 34.156 11.914 1 96.19 277 GLY B N 1
ATOM 4573 C CA . GLY B 1 277 ? 10.828 34.031 10.492 1 96.19 277 GLY B CA 1
ATOM 4574 C C . GLY B 1 277 ? 11.336 32.719 9.906 1 96.19 277 GLY B C 1
ATOM 4575 O O . GLY B 1 277 ? 11.133 32.438 8.719 1 96.19 277 GLY B O 1
ATOM 4576 N N . ASP B 1 278 ? 11.906 31.875 10.75 1 96.88 278 ASP B N 1
ATOM 4577 C CA . ASP B 1 278 ? 12.391 30.562 10.305 1 96.88 278 ASP B CA 1
ATOM 4578 C C . ASP B 1 278 ? 11.258 29.547 10.273 1 96.88 278 ASP B C 1
ATOM 4580 O O . ASP B 1 278 ? 10.734 29.156 11.32 1 96.88 278 ASP B O 1
ATOM 4584 N N . ILE B 1 279 ? 10.945 29.078 9.109 1 97.56 279 ILE B N 1
ATOM 4585 C CA . ILE B 1 279 ? 9.789 28.219 8.891 1 97.56 279 ILE B CA 1
ATOM 4586 C C . ILE B 1 279 ? 10.016 26.859 9.555 1 97.56 279 ILE B C 1
ATOM 4588 O O . ILE B 1 279 ? 9.062 26.203 9.969 1 97.56 279 ILE B O 1
ATOM 4592 N N . GLY B 1 280 ? 11.289 26.406 9.633 1 96.75 280 GLY B N 1
ATOM 4593 C CA . GLY B 1 280 ? 11.617 25.125 10.234 1 96.75 280 GLY B CA 1
ATOM 4594 C C . GLY B 1 280 ? 10.93 23.953 9.547 1 96.75 280 GLY B C 1
ATOM 4595 O O . GLY B 1 280 ? 10.992 23.828 8.328 1 96.75 280 GLY B O 1
ATOM 4596 N N . ASN B 1 281 ? 10.195 23.141 10.414 1 97.19 281 ASN B N 1
ATOM 4597 C CA . ASN B 1 281 ? 9.539 21.953 9.883 1 97.19 281 ASN B CA 1
ATOM 4598 C C . ASN B 1 281 ? 8.078 22.234 9.531 1 97.19 281 ASN B C 1
ATOM 4600 O O . ASN B 1 281 ? 7.344 21.312 9.156 1 97.19 281 ASN B O 1
ATOM 4604 N N . LEU B 1 282 ? 7.656 23.484 9.641 1 98.5 282 LEU B N 1
ATOM 4605 C CA . LEU B 1 282 ? 6.285 23.844 9.289 1 98.5 282 LEU B CA 1
ATOM 4606 C C . LEU B 1 282 ? 6.086 23.828 7.777 1 98.5 282 LEU B C 1
ATOM 4608 O O . LEU B 1 282 ? 7.059 23.859 7.016 1 98.5 282 LEU B O 1
ATOM 4612 N N . VAL B 1 283 ? 4.883 23.75 7.402 1 98.5 283 VAL B N 1
ATOM 4613 C CA . VAL B 1 283 ? 4.535 23.766 5.984 1 98.5 283 VAL B CA 1
ATOM 4614 C C . VAL B 1 283 ? 4.336 25.203 5.523 1 98.5 283 VAL B C 1
ATOM 4616 O O . VAL B 1 283 ? 3.469 25.922 6.035 1 98.5 283 VAL B O 1
ATOM 4619 N N . SER B 1 284 ? 5.09 25.656 4.578 1 97.94 284 SER B N 1
ATOM 4620 C CA . SER B 1 284 ? 4.965 27.016 4.031 1 97.94 284 SER B CA 1
ATOM 4621 C C . SER B 1 284 ? 3.818 27.094 3.029 1 97.94 284 SER B C 1
ATOM 4623 O O . SER B 1 284 ? 3.281 26.078 2.604 1 97.94 284 SER B O 1
ATOM 4625 N N . ILE B 1 285 ? 3.5 28.266 2.711 1 97.25 285 ILE B N 1
ATOM 4626 C CA . ILE B 1 285 ? 2.48 28.469 1.687 1 97.25 285 ILE B CA 1
ATOM 4627 C C . ILE B 1 285 ? 2.961 27.875 0.361 1 97.25 285 ILE B C 1
ATOM 4629 O O . ILE B 1 285 ? 2.17 27.312 -0.396 1 97.25 285 ILE B O 1
ATOM 4633 N N . ASN B 1 286 ? 4.258 27.984 0.098 1 96.25 286 ASN B N 1
ATOM 4634 C CA . ASN B 1 286 ? 4.824 27.406 -1.117 1 96.25 286 ASN B CA 1
ATOM 4635 C C . ASN B 1 286 ? 4.727 25.891 -1.109 1 96.25 286 ASN B C 1
ATOM 4637 O O . ASN B 1 286 ? 4.48 25.266 -2.148 1 96.25 286 ASN B O 1
ATOM 4641 N N . ASP B 1 287 ? 4.977 25.312 0.035 1 97 287 ASP B N 1
ATOM 4642 C CA . ASP B 1 287 ? 4.77 23.875 0.169 1 97 287 ASP B CA 1
ATOM 4643 C C . ASP B 1 287 ? 3.324 23.5 -0.151 1 97 287 ASP B C 1
ATOM 4645 O O . ASP B 1 287 ? 3.074 22.5 -0.842 1 97 287 ASP B O 1
ATOM 4649 N N . ALA B 1 288 ? 2.441 24.25 0.401 1 96.62 288 ALA B N 1
ATOM 4650 C CA . ALA B 1 288 ? 1.021 23.984 0.189 1 96.62 288 ALA B CA 1
ATOM 4651 C C . ALA B 1 288 ? 0.658 24.094 -1.29 1 96.62 288 ALA B C 1
ATOM 4653 O O . ALA B 1 288 ? -0.13 23.281 -1.8 1 96.62 288 ALA B O 1
ATOM 4654 N N . ILE B 1 289 ? 1.222 25.078 -1.953 1 97.19 289 ILE B N 1
ATOM 4655 C CA . ILE B 1 289 ? 1.005 25.234 -3.389 1 97.19 289 ILE B CA 1
ATOM 4656 C C . ILE B 1 289 ? 1.503 23.984 -4.125 1 97.19 289 ILE B C 1
ATOM 4658 O O . ILE B 1 289 ? 0.799 23.438 -4.973 1 97.19 289 ILE B O 1
ATOM 4662 N N . ALA B 1 290 ? 2.643 23.547 -3.799 1 96.94 290 ALA B N 1
ATOM 4663 C CA . ALA B 1 290 ? 3.262 22.391 -4.461 1 96.94 290 ALA B CA 1
ATOM 4664 C C . ALA B 1 290 ? 2.4 21.141 -4.312 1 96.94 290 ALA B C 1
ATOM 4666 O O . ALA B 1 290 ? 2.174 20.422 -5.281 1 96.94 290 ALA B O 1
ATOM 4667 N N . ILE B 1 291 ? 1.92 20.906 -3.162 1 96.44 291 ILE B N 1
ATOM 4668 C CA . ILE B 1 291 ? 1.106 19.734 -2.889 1 96.44 291 ILE B CA 1
ATOM 4669 C C . ILE B 1 291 ? -0.233 19.844 -3.611 1 96.44 291 ILE B C 1
ATOM 4671 O O . ILE B 1 291 ? -0.716 18.875 -4.199 1 96.44 291 ILE B O 1
ATOM 4675 N N . SER B 1 292 ? -0.79 21.078 -3.562 1 95.88 292 SER B N 1
ATOM 4676 C CA . SER B 1 292 ? -2.098 21.297 -4.168 1 95.88 292 SER B CA 1
ATOM 4677 C C . SER B 1 292 ? -2.039 21.141 -5.684 1 95.88 292 SER B C 1
ATOM 4679 O O . SER B 1 292 ? -2.994 20.656 -6.297 1 95.88 292 SER B O 1
ATOM 4681 N N . LYS B 1 293 ? -0.955 21.516 -6.305 1 96.19 293 LYS B N 1
ATOM 4682 C CA . LYS B 1 293 ? -0.787 21.375 -7.75 1 96.19 293 LYS B CA 1
ATOM 4683 C C . LYS B 1 293 ? -0.838 19.906 -8.172 1 96.19 293 LYS B C 1
ATOM 4685 O O . LYS B 1 293 ? -1.244 19.594 -9.297 1 96.19 293 LYS B O 1
ATOM 4690 N N . VAL B 1 294 ? -0.433 19.047 -7.309 1 96.19 294 VAL B N 1
ATOM 4691 C CA . VAL B 1 294 ? -0.384 17.609 -7.594 1 96.19 294 VAL B CA 1
ATOM 4692 C C . VAL B 1 294 ? -1.797 17.031 -7.586 1 96.19 294 VAL B C 1
ATOM 4694 O O . VAL B 1 294 ? -2.129 16.188 -8.414 1 96.19 294 VAL B O 1
ATOM 4697 N N . ILE B 1 295 ? -2.6 17.547 -6.734 1 92.69 295 ILE B N 1
ATOM 4698 C CA . ILE B 1 295 ? -3.861 16.875 -6.453 1 92.69 295 ILE B CA 1
ATOM 4699 C C . ILE B 1 295 ? -5.012 17.641 -7.109 1 92.69 295 ILE B C 1
ATOM 4701 O O . ILE B 1 295 ? -6.043 17.047 -7.441 1 92.69 295 ILE B O 1
ATOM 4705 N N . LEU B 1 296 ? -4.918 19.031 -7.176 1 88.56 296 LEU B N 1
ATOM 4706 C CA . LEU B 1 296 ? -5.992 19.859 -7.707 1 88.56 296 LEU B CA 1
ATOM 4707 C C . LEU B 1 296 ? -5.762 20.156 -9.18 1 88.56 296 LEU B C 1
ATOM 4709 O O . LEU B 1 296 ? -4.617 20.234 -9.633 1 88.56 296 LEU B O 1
#

InterPro domains:
  IPR000683 Gfo/Idh/MocA-like oxidoreductase, N-terminal [PF01408] (4-119)
  IPR036291 NAD(P)-binding domain superfamily [SSF51735] (3-174)
  IPR052515 Gfo/Idh/MocA Oxidoreductase [PTHR43249] (2-244)
  IPR055170 GFO/IDH/MocA-like oxidoreductase domain [PF22725] (153-233)

Organism: NCBI:txid32024

Secondary structure (DSSP, 8-state):
-PPEEEEEE--STHHHHHHHHHTT-SSEEEEEEE-TT-----TT--S-EESSHHHHHHH---SEEEE-S-GGGHHHHHHHHTTT-SEEEEESPS-S-HHHHHHHHHHHHHTT-EEEEE-GGGG-HHHHHHHHHHTT-S-EEEEEEEEEEEPPS--TTHHIIIIIHHHHHHHHHHHTS-EEEEEEEEE-SS-TTS--EEEEEEEETT--EEEEEEESEEEEEEEEEEEEESS-EEEEETTTTEEEEEETTEEEEEP--SS--HHHHHHHHHHHHHHH---TTSEEHHHHHHHHHHH-/-PPEEEEEE--STHHHHHHHHHTT-SSEEEEEEE-TT-----TT--S-EESSHHHHHHH---SEEEE-S-GGGHHHHHHHHTTT-SEEEEESPS-S-HHHHHHHHHHHHHTT-EEEEE-GGGG-HHHHHHHHHHTT-S-EEEEEEEEEEE--S--TTHHIIIIIHHHHHHHHHHHTS-EEEEEEEEE-SS-TTS--EEEEEEEETT--EEEEEEESEEEEEEEEEEEEESS-EEEEETTTTEEEEEETTEEEEEP--SS--HHHHHHHHHHHHHHH---TTSEEHHHHHHHHHHH-

pLDDT: mean 95.23, std 5.78, range [58.62, 98.88]

Sequence (592 aa):
MDKIKVAIVGFEDITKSYYSDLRRSDYFELVGISKQDSSKNLPDIKAQIYQSVDELYSYHSPEALIITTPANIHKKTFLQCQKYAKNFLIHAPLSTNMGEINEMAYIAKENNLKVCIGYNTRFNPTIISLKQALKKEEQIYSINIIHSSTYPKDTFGGIKMSITMSDLDLIRYITSSEISEFCVSTNSIKDKDIEDVLCAKTKTTNGIICSITNSWNYKIDRFCIEISCSSGHYMADLVAFNLRKMDDKGLINLRVDNEDMSIRFQNSEFFKYCMSGDIGNLVSINDAIAISKVILMDKIKVAIVGFEDITKSYYSDLRRSDYFELVGISKQDSSKNLPDIKAQIYQSVDELYSYHSPEALIITTPANIHKKTFLQCQKYAKNFLIHAPLSTNMGEINEMAYIAKENNLKVCIGYNTRFNPTIISLKQALKKEEQIYSINIIHSSTYPKDTFGGIKMSITMSDLDLIRYITSSEISEFCVSTNSIKDKDIEDVLCAKTKTTNGIICSITNSWNYKIDRFCIEISCSSGHYMADLVAFNLRKMDDKGLINLRVDNEDMSIRFQNSEFFKYCMSGDIGNLVSINDAIAISKVIL